Protein AF-A0A964V0J9-F1 (afdb_monomer)

Secondary structure (DSSP, 8-state):
--HHHHHHHHHH--HHHHHHHHHHHHHHHHHHHHHHHHH----HHHHHHHHHHIIIIIIIHHHHHHHHHHHHHHTT-HHHHHTSS--HHHHHHHHHHHHTHHHHHHHHHHHHHHHHH-TTS-HHHHHHHHHHHHHHHHHHHHHHHHHHHHHHT-TT---TTHHHHHHHHHHHHHHHHHHHS--TTPEEEETTEEEEHHHHHHHHHHHHHHHHHHHHHHHHHHHTT----SHHHHHHHHHHHHHHHHHH--S--HHHHHHHHHHHHHHHHHHHHHHHHHHH---TTHHHHHHHHHHTT-HHHHHHH--HHHHHHHHHHHHHHHHHHHTTT---TT-TTTTHHHHHHHHHHHHHHHHHHHHHHHHHS-HHHHHHHHHHHHHIIIIIHHHHHHHTT-HHHHHHHS--TTT-HHHHHHHHHHHHHHHHHHHHHHHHHHHS-------

Nearest PDB structures (foldseek):
  8tf5-assembly1_A  TM=2.621E-01  e=7.073E+00  Homo sapiens

Sequence (443 aa):
MNPEFQRQCWLELSVARVTLMGGSLAALFMLMAFIDAETGTGVALPAVAAATFVALSLAWGGQRAGDAMLVELRDRTWDTQRLSALGSWRMVWGKWLGATSLTWLSGGVCLAVFMLSAKQFEFSIRALLGIQAVTGAVFVQGLSLIGALASAGHPKRNKGPVGARLIAVIGGLVFAYFAFRLGDDELVRWYGRDYPALSFTTCLVVATTAWVVVGAYRMMCNELQVRAMPWLWLIFLLYVSAVITGFFSAGIGTLTNLRTTAVSGLLCTVLAAYLCAFTLFRDPLALRRLVRYGRDGEWRRFGEAVPLWLCSLALSVMWVAISMALSGGVIAPQKPVENLGFVGVPLLLFVIRDLLILLAASNFARPDRAEMTTALTLGLLYWLAPALFEMLGLETVSQLLRPAFWTDPVSASVLLLIQIALCTAWAYRLYRIRAAPRTAATA

Structure (mmCIF, N/CA/C/O backbone):
data_AF-A0A964V0J9-F1
#
_entry.id   AF-A0A964V0J9-F1
#
loop_
_atom_site.group_PDB
_atom_site.id
_atom_site.type_symbol
_atom_site.label_atom_id
_atom_site.label_alt_id
_atom_site.label_comp_id
_atom_site.label_asym_id
_atom_site.label_entity_id
_atom_site.label_seq_id
_atom_site.pdbx_PDB_ins_code
_atom_site.Cartn_x
_atom_site.Cartn_y
_atom_site.Cartn_z
_atom_site.occupancy
_atom_site.B_iso_or_equiv
_atom_site.auth_seq_id
_atom_site.auth_comp_id
_atom_site.auth_asym_id
_atom_site.auth_atom_id
_atom_site.pdbx_PDB_model_num
ATOM 1 N N . MET A 1 1 ? -4.966 29.638 7.095 1.00 70.75 1 MET A N 1
ATOM 2 C CA . MET A 1 1 ? -3.766 28.770 7.134 1.00 70.75 1 MET A CA 1
ATOM 3 C C . MET A 1 1 ? -4.101 27.510 7.929 1.00 70.75 1 MET A C 1
ATOM 5 O O . MET A 1 1 ? -4.947 27.603 8.809 1.00 70.75 1 MET A O 1
ATOM 9 N N . ASN A 1 2 ? -3.548 26.338 7.597 1.00 90.19 2 ASN A N 1
ATOM 10 C CA . ASN A 1 2 ? -3.839 25.101 8.337 1.00 90.19 2 ASN A CA 1
ATOM 11 C C . ASN A 1 2 ? -3.094 25.117 9.691 1.00 90.19 2 ASN A C 1
ATOM 13 O O . ASN A 1 2 ? -1.863 25.103 9.669 1.00 90.19 2 ASN A O 1
ATOM 17 N N . PRO A 1 3 ? -3.789 25.165 10.844 1.00 90.31 3 PRO A N 1
ATOM 18 C CA . PRO A 1 3 ? -3.135 25.335 12.144 1.00 90.31 3 PRO A CA 1
ATOM 19 C C . PRO A 1 3 ? -2.262 24.136 12.532 1.00 90.31 3 PRO A C 1
ATOM 21 O O . PRO A 1 3 ? -1.216 24.320 13.146 1.00 90.31 3 PRO A O 1
ATOM 24 N N . GLU A 1 4 ? -2.634 22.920 12.118 1.00 90.88 4 GLU A N 1
ATOM 25 C CA . GLU A 1 4 ? -1.836 21.721 12.405 1.00 90.88 4 GLU A CA 1
ATOM 26 C C . GLU A 1 4 ? -0.519 21.725 11.620 1.00 90.88 4 GLU A C 1
ATOM 28 O O . GLU A 1 4 ? 0.531 21.401 12.166 1.00 90.88 4 GLU A O 1
ATOM 33 N N . PHE A 1 5 ? -0.549 22.191 10.367 1.00 92.19 5 PHE A N 1
ATOM 34 C CA . PHE A 1 5 ? 0.668 22.385 9.577 1.00 92.19 5 PHE A CA 1
ATOM 35 C C . PHE A 1 5 ? 1.608 23.395 10.246 1.00 92.19 5 PHE A C 1
ATOM 37 O O . PHE A 1 5 ? 2.788 23.119 10.437 1.00 92.19 5 PHE A O 1
ATOM 44 N N . GLN A 1 6 ? 1.071 24.550 10.649 1.00 92.38 6 GLN A N 1
ATOM 45 C CA . GLN A 1 6 ? 1.846 25.614 11.286 1.00 92.38 6 GLN A CA 1
ATOM 46 C C . GLN A 1 6 ? 2.498 25.145 12.590 1.00 92.38 6 GLN A C 1
ATOM 48 O O . GLN A 1 6 ? 3.691 25.365 12.795 1.00 92.38 6 GLN A O 1
ATOM 53 N N . ARG A 1 7 ? 1.733 24.454 13.443 1.00 91.38 7 ARG A N 1
ATOM 54 C CA . ARG A 1 7 ? 2.234 23.864 14.688 1.00 91.38 7 ARG A CA 1
ATOM 55 C C . ARG A 1 7 ? 3.408 22.924 14.423 1.00 91.38 7 ARG A C 1
ATOM 57 O O . ARG A 1 7 ? 4.427 23.022 15.100 1.00 91.38 7 ARG A O 1
ATOM 64 N N . GLN A 1 8 ? 3.283 22.030 13.445 1.00 90.81 8 GLN A N 1
ATOM 65 C CA . GLN A 1 8 ? 4.343 21.069 13.149 1.00 90.81 8 GLN A CA 1
ATOM 66 C C . GLN A 1 8 ? 5.570 21.710 12.498 1.00 90.81 8 GLN A C 1
ATOM 68 O O . GLN A 1 8 ? 6.689 21.374 12.875 1.00 90.81 8 GLN A O 1
ATOM 73 N N . CYS A 1 9 ? 5.391 22.693 11.613 1.00 90.44 9 CYS A N 1
ATOM 74 C CA . CYS A 1 9 ? 6.510 23.467 11.082 1.00 90.44 9 CYS A CA 1
ATOM 75 C C . CYS A 1 9 ? 7.290 24.178 12.191 1.00 90.44 9 CYS A C 1
ATOM 77 O O . CYS A 1 9 ? 8.513 24.166 12.157 1.00 90.44 9 CYS A O 1
ATOM 79 N N . TRP A 1 10 ? 6.626 24.742 13.201 1.00 91.31 10 TRP A N 1
ATOM 80 C CA . TRP A 1 10 ? 7.330 25.350 14.335 1.00 91.31 10 TRP A CA 1
ATOM 81 C C . TRP A 1 10 ? 8.112 24.346 15.185 1.00 91.31 10 TRP A C 1
ATOM 83 O O . TRP A 1 10 ? 9.168 24.688 15.712 1.00 91.31 10 TRP A O 1
ATOM 93 N N . LEU A 1 11 ? 7.624 23.109 15.304 1.00 88.50 11 LEU A N 1
ATOM 94 C CA . LEU A 1 11 ? 8.317 22.050 16.041 1.00 88.50 11 LEU A CA 1
ATOM 95 C C . LEU A 1 11 ? 9.520 21.486 15.272 1.00 88.50 11 LEU A C 1
ATOM 97 O O . LEU A 1 11 ? 10.533 21.137 15.882 1.00 88.50 11 LEU A O 1
ATOM 101 N N . GLU A 1 12 ? 9.412 21.375 13.949 1.00 91.75 12 GLU A N 1
ATOM 102 C CA . GLU A 1 12 ? 10.444 20.755 13.114 1.00 91.75 12 GLU A CA 1
ATOM 103 C C . GLU A 1 12 ? 11.481 21.755 12.581 1.00 91.75 12 GLU A C 1
ATOM 105 O O . GLU A 1 12 ? 12.669 21.433 12.533 1.00 91.75 12 GLU A O 1
ATOM 110 N N . LEU A 1 13 ? 11.076 22.984 12.248 1.00 92.00 13 LEU A N 1
ATOM 111 C CA . LEU A 1 13 ? 11.926 24.025 11.654 1.00 92.00 13 LEU A CA 1
ATOM 112 C C . LEU A 1 13 ? 12.535 24.964 12.702 1.00 92.00 13 LEU A C 1
ATOM 114 O O . LEU A 1 13 ? 12.522 26.186 12.549 1.00 92.00 13 LEU A O 1
ATOM 118 N N . SER A 1 14 ? 13.084 24.410 13.783 1.00 93.69 14 SER A N 1
ATOM 119 C CA . SER A 1 14 ? 13.844 25.227 14.728 1.00 93.69 14 SER A CA 1
ATOM 120 C C . SER A 1 14 ? 15.162 25.691 14.101 1.00 93.69 14 SER A C 1
ATOM 122 O O . SER A 1 14 ? 15.796 24.950 13.345 1.00 93.69 14 SER A O 1
ATOM 124 N N . VAL A 1 15 ? 15.604 26.905 14.448 1.00 92.75 15 VAL A N 1
ATOM 125 C CA . VAL A 1 15 ? 16.843 27.497 13.909 1.00 92.75 15 VAL A CA 1
ATOM 126 C C . VAL A 1 15 ? 18.021 26.536 14.064 1.00 92.75 15 VAL A C 1
ATOM 128 O O . VAL A 1 15 ? 18.724 26.279 13.096 1.00 92.75 15 VAL A O 1
ATOM 131 N N . ALA A 1 16 ? 18.174 25.925 15.243 1.00 92.56 16 ALA A N 1
ATOM 132 C CA . ALA A 1 16 ? 19.237 24.961 15.514 1.00 92.56 16 ALA A CA 1
ATOM 133 C C . ALA A 1 16 ? 19.183 23.716 14.608 1.00 92.56 16 ALA A C 1
ATOM 135 O O . ALA A 1 16 ? 20.221 23.254 14.143 1.00 92.56 16 ALA A O 1
ATOM 136 N N . ARG A 1 17 ? 17.993 23.159 14.328 1.00 91.94 17 ARG A N 1
ATOM 137 C CA . ARG A 1 17 ? 17.864 21.989 13.437 1.00 91.94 17 ARG A CA 1
ATOM 138 C C . ARG A 1 17 ? 18.197 22.349 11.995 1.00 91.94 17 ARG A C 1
ATOM 140 O O . ARG A 1 17 ? 18.889 21.586 11.327 1.00 91.94 17 ARG A O 1
ATOM 147 N N . VAL A 1 18 ? 17.729 23.508 11.532 1.00 94.50 18 VAL A N 1
ATOM 148 C CA . VAL A 1 18 ? 17.979 23.985 10.168 1.00 94.50 18 VAL A CA 1
ATOM 149 C C . VAL A 1 18 ? 19.462 24.292 9.961 1.00 94.50 18 VAL A C 1
ATOM 151 O O . VAL A 1 18 ? 20.021 23.869 8.953 1.00 94.50 18 VAL A O 1
ATOM 154 N N . THR A 1 19 ? 20.125 24.960 10.910 1.00 94.88 19 THR A N 1
ATOM 155 C CA . THR A 1 19 ? 21.555 25.285 10.791 1.00 94.88 19 THR A CA 1
ATOM 156 C C . THR A 1 19 ? 22.438 24.046 10.865 1.00 94.88 19 THR A C 1
ATOM 158 O O . THR A 1 19 ? 23.336 23.906 10.039 1.00 94.88 19 THR A O 1
ATOM 161 N N . LEU A 1 20 ? 22.169 23.113 11.785 1.00 94.50 20 LEU A N 1
ATOM 162 C CA . LEU A 1 20 ? 22.921 21.856 11.878 1.00 94.50 20 LEU A CA 1
ATOM 163 C C . LEU A 1 20 ? 22.745 20.998 10.624 1.00 94.50 20 LEU A C 1
ATOM 165 O O . LEU A 1 20 ? 23.720 20.476 10.080 1.00 94.50 20 LEU A O 1
ATOM 169 N N . MET A 1 21 ? 21.512 20.864 10.134 1.00 94.50 21 MET A N 1
ATOM 170 C CA . MET A 1 21 ? 21.255 20.043 8.956 1.00 94.50 21 MET A CA 1
ATOM 171 C C . MET A 1 21 ? 21.792 20.694 7.676 1.00 94.50 21 MET A C 1
ATOM 173 O O . MET A 1 21 ? 22.444 20.037 6.874 1.00 94.50 21 MET A O 1
ATOM 177 N N . GLY A 1 22 ? 21.590 22.001 7.506 1.00 94.06 22 GLY A N 1
ATOM 178 C CA . GLY A 1 22 ? 22.153 22.746 6.381 1.00 94.06 22 GLY A CA 1
ATOM 179 C C . GLY A 1 22 ? 23.682 22.735 6.385 1.00 94.06 22 GLY A C 1
ATOM 180 O O . GLY A 1 22 ? 24.292 22.458 5.356 1.00 94.06 22 GLY A O 1
ATOM 181 N N . GLY A 1 23 ? 24.304 22.967 7.546 1.00 95.50 23 GLY A N 1
ATOM 182 C CA . GLY A 1 23 ? 25.759 22.960 7.704 1.00 95.50 23 GLY A CA 1
ATOM 183 C C . GLY A 1 23 ? 26.382 21.588 7.446 1.00 95.50 23 GLY A C 1
ATOM 184 O O . GLY A 1 23 ? 27.385 21.499 6.743 1.00 95.50 23 GLY A O 1
ATOM 185 N N . SER A 1 24 ? 25.766 20.511 7.945 1.00 96.06 24 SER A N 1
ATOM 186 C CA . SER A 1 24 ? 26.241 19.142 7.691 1.00 96.06 24 SER A CA 1
ATOM 187 C C . SER A 1 24 ? 26.104 18.732 6.222 1.00 96.06 24 SER A C 1
ATOM 189 O O . SER A 1 24 ? 27.046 18.167 5.670 1.00 96.06 24 SER A O 1
ATOM 191 N N . LEU A 1 25 ? 24.993 19.072 5.558 1.00 97.06 25 LEU A N 1
ATOM 192 C CA . LEU A 1 25 ? 24.828 18.839 4.119 1.00 97.06 25 LEU A CA 1
ATOM 193 C C . LEU A 1 25 ? 25.823 19.649 3.287 1.00 97.06 25 LEU A C 1
ATOM 195 O O . LEU A 1 25 ? 26.420 19.111 2.359 1.00 97.06 25 LEU A O 1
ATOM 199 N N . ALA A 1 26 ? 26.034 20.922 3.627 1.00 96.19 26 ALA A N 1
ATOM 200 C CA . ALA A 1 26 ? 27.013 21.761 2.946 1.00 96.19 26 ALA A CA 1
ATOM 201 C C . ALA A 1 26 ? 28.431 21.187 3.088 1.00 96.19 26 ALA A C 1
ATOM 203 O O . ALA A 1 26 ? 29.133 21.059 2.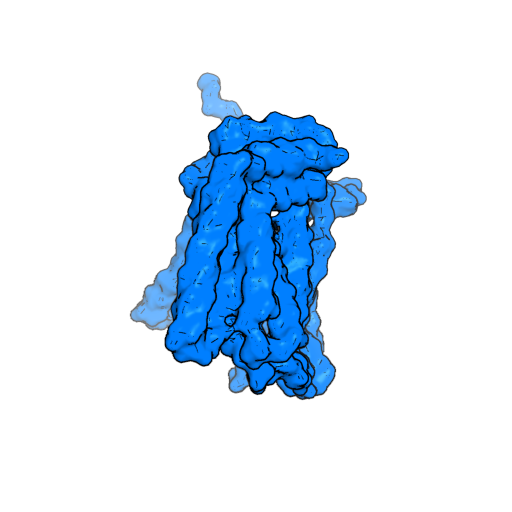089 1.00 96.19 26 ALA A O 1
ATOM 204 N N . ALA A 1 27 ? 28.832 20.783 4.298 1.00 96.50 27 ALA A N 1
ATOM 205 C CA . ALA A 1 27 ? 30.126 20.148 4.540 1.00 96.50 27 ALA A CA 1
ATOM 206 C C . ALA A 1 27 ? 30.284 18.839 3.749 1.00 96.50 27 ALA A C 1
ATOM 208 O O . ALA A 1 27 ? 31.307 18.641 3.095 1.00 96.50 27 ALA A O 1
ATOM 209 N N . LEU A 1 28 ? 29.256 17.982 3.752 1.00 96.69 28 LEU A N 1
ATOM 210 C CA . LEU A 1 28 ? 29.247 16.728 2.998 1.00 96.69 28 LEU A CA 1
ATOM 211 C C . LEU A 1 28 ? 29.410 16.975 1.493 1.00 96.69 28 LEU A C 1
ATOM 213 O O . LEU A 1 28 ? 30.262 16.361 0.858 1.00 96.69 28 LEU A O 1
ATOM 217 N N . PHE A 1 29 ? 28.624 17.883 0.911 1.00 96.75 29 PHE A N 1
ATOM 218 C CA . PHE A 1 29 ? 28.682 18.146 -0.527 1.00 96.75 29 PHE A CA 1
ATOM 219 C C . PHE A 1 29 ? 29.953 18.878 -0.951 1.00 96.75 29 PHE A C 1
ATOM 221 O O . PHE A 1 29 ? 30.468 18.579 -2.024 1.00 96.75 29 PHE A O 1
ATOM 228 N N . MET A 1 30 ? 30.502 19.769 -0.120 1.00 95.44 30 MET A N 1
ATOM 229 C CA . MET A 1 30 ? 31.811 20.377 -0.382 1.00 95.44 30 MET A CA 1
ATOM 230 C C . MET A 1 30 ? 32.928 19.328 -0.385 1.00 95.44 30 MET A C 1
ATOM 232 O O . MET A 1 30 ? 33.757 19.335 -1.291 1.00 95.44 30 MET A O 1
ATOM 236 N N . LEU A 1 31 ? 32.918 18.393 0.571 1.00 95.00 31 LEU A N 1
ATOM 237 C CA . LEU A 1 31 ? 33.881 17.292 0.612 1.00 95.00 31 LEU A CA 1
ATOM 238 C C . LEU A 1 31 ? 33.777 16.409 -0.639 1.00 95.00 31 LEU A C 1
ATOM 240 O O . LEU A 1 31 ? 34.785 16.130 -1.280 1.00 95.00 31 LEU A O 1
ATOM 244 N N . MET A 1 32 ? 32.563 16.001 -1.022 1.00 94.75 32 MET A N 1
ATOM 245 C CA . MET A 1 32 ? 32.373 15.166 -2.214 1.00 94.75 32 MET A CA 1
ATOM 246 C C . MET A 1 32 ? 32.720 15.909 -3.509 1.00 94.75 32 MET A C 1
ATOM 248 O O . MET A 1 32 ? 33.267 15.299 -4.421 1.00 94.75 32 MET A O 1
ATOM 252 N N . ALA A 1 33 ? 32.455 17.217 -3.589 1.00 93.44 33 ALA A N 1
ATOM 253 C CA . ALA A 1 33 ? 32.862 18.039 -4.727 1.00 93.44 33 ALA A CA 1
ATOM 254 C C . ALA A 1 33 ? 34.392 18.135 -4.851 1.00 93.44 33 ALA A C 1
ATOM 256 O O . ALA A 1 33 ? 34.916 18.103 -5.961 1.00 93.44 33 ALA A O 1
ATOM 257 N N . PHE A 1 34 ? 35.105 18.216 -3.723 1.00 93.94 34 PHE A N 1
ATOM 258 C CA . PHE A 1 34 ? 36.567 18.190 -3.697 1.00 93.94 34 PHE A CA 1
ATOM 259 C C . PHE A 1 34 ? 37.115 16.837 -4.179 1.00 93.94 34 PHE A C 1
ATOM 261 O O . PHE A 1 34 ? 37.984 16.801 -5.046 1.00 93.94 34 PHE A O 1
ATOM 268 N N . ILE A 1 35 ? 36.541 15.725 -3.706 1.00 91.00 35 ILE A N 1
ATOM 269 C CA . ILE A 1 35 ? 36.915 14.367 -4.145 1.00 91.00 35 ILE A CA 1
ATOM 270 C C . ILE A 1 35 ? 36.652 14.169 -5.647 1.00 91.00 35 ILE A C 1
ATOM 272 O O . ILE A 1 35 ? 37.475 13.582 -6.352 1.00 91.00 35 ILE A O 1
ATOM 276 N N . ASP A 1 36 ? 35.524 14.656 -6.166 1.00 90.25 36 ASP A N 1
ATOM 277 C CA . ASP A 1 36 ? 35.231 14.584 -7.603 1.00 90.25 36 ASP A CA 1
ATOM 278 C C . ASP A 1 36 ? 36.221 15.417 -8.430 1.00 90.25 36 ASP A C 1
ATOM 280 O O . ASP A 1 36 ? 36.601 14.992 -9.521 1.00 90.25 36 ASP A O 1
ATOM 284 N N . ALA A 1 37 ? 36.669 16.568 -7.915 1.00 89.62 37 ALA A N 1
ATOM 285 C CA . ALA A 1 37 ? 37.677 17.394 -8.576 1.00 89.62 37 ALA A CA 1
ATOM 286 C C . ALA A 1 37 ? 39.054 16.709 -8.627 1.00 89.62 37 ALA A C 1
ATOM 288 O O . ALA A 1 37 ? 39.741 16.821 -9.639 1.00 89.62 37 ALA A O 1
ATOM 289 N N . GLU A 1 38 ? 39.441 15.974 -7.579 1.00 89.56 38 GLU A N 1
ATOM 290 C CA . GLU A 1 38 ? 40.703 15.219 -7.551 1.00 89.56 38 GLU A CA 1
ATOM 291 C C . GLU A 1 38 ? 40.657 13.939 -8.398 1.00 89.56 38 GLU A C 1
ATOM 293 O O . GLU A 1 38 ? 41.614 13.623 -9.101 1.00 89.56 38 GLU A O 1
ATOM 298 N N . THR A 1 39 ? 39.551 13.190 -8.346 1.00 87.19 39 THR A N 1
ATOM 299 C CA . THR A 1 39 ? 39.414 11.915 -9.075 1.00 87.19 39 THR A CA 1
ATOM 300 C C . THR A 1 39 ? 39.034 12.097 -10.544 1.00 87.19 39 THR A C 1
ATOM 302 O O . THR A 1 39 ? 39.238 11.185 -11.344 1.00 87.19 39 THR A O 1
ATOM 305 N N . GLY A 1 40 ? 38.442 13.240 -10.907 1.00 81.94 40 GLY A N 1
ATOM 306 C CA . GLY A 1 40 ? 37.977 13.543 -12.262 1.00 81.94 40 GLY A CA 1
ATOM 307 C C . GLY A 1 40 ? 36.784 12.701 -12.734 1.00 81.94 40 GLY A C 1
ATOM 308 O O . GLY A 1 40 ? 36.436 12.754 -13.910 1.00 81.94 40 GLY A O 1
ATOM 309 N N . THR A 1 41 ? 36.157 11.913 -11.851 1.00 80.69 41 THR A N 1
ATOM 310 C CA . THR A 1 41 ? 35.077 10.986 -12.235 1.00 80.69 41 THR A CA 1
ATOM 311 C C . THR A 1 41 ? 33.731 11.686 -12.417 1.00 80.69 41 THR A C 1
ATOM 313 O O . THR A 1 41 ? 32.963 11.307 -13.297 1.00 80.69 41 THR A O 1
ATOM 316 N N . GLY A 1 42 ? 33.427 12.702 -11.599 1.00 83.44 42 GLY A N 1
ATOM 317 C CA . GLY A 1 42 ? 32.149 13.427 -11.632 1.00 83.44 42 GLY A CA 1
ATOM 318 C C . GLY A 1 42 ? 30.928 12.580 -11.242 1.00 83.44 42 GLY A C 1
ATOM 319 O O . GLY A 1 42 ? 29.794 12.965 -11.531 1.00 83.44 42 GLY A O 1
ATOM 320 N N . VAL A 1 43 ? 31.139 11.416 -10.617 1.00 85.69 43 VAL A N 1
ATOM 321 C CA . VAL A 1 43 ? 30.071 10.471 -10.246 1.00 85.69 43 VAL A CA 1
ATOM 322 C C . VAL A 1 43 ? 29.788 10.497 -8.743 1.00 85.69 43 VAL A C 1
ATOM 324 O O . VAL A 1 43 ? 28.659 10.214 -8.331 1.00 85.69 43 VAL A O 1
ATOM 327 N N . ALA A 1 44 ? 30.765 10.847 -7.902 1.00 88.44 44 ALA A N 1
ATOM 328 C CA . ALA A 1 44 ? 30.639 10.666 -6.461 1.00 88.44 44 ALA A CA 1
ATOM 329 C C . ALA A 1 44 ? 29.649 11.662 -5.836 1.00 88.44 44 ALA A C 1
ATOM 331 O O . ALA A 1 44 ? 28.789 11.261 -5.047 1.00 88.44 44 ALA A O 1
ATOM 332 N N . LEU A 1 45 ? 29.705 12.941 -6.219 1.00 93.31 45 LEU A N 1
ATOM 333 C CA . LEU A 1 45 ? 28.790 13.977 -5.742 1.00 93.31 45 LEU A CA 1
ATOM 334 C C . LEU A 1 45 ? 27.319 13.688 -6.090 1.00 93.31 45 LEU A C 1
ATOM 336 O O . LEU A 1 45 ? 26.499 13.707 -5.167 1.00 93.31 45 LEU A O 1
ATOM 340 N N . PRO A 1 46 ? 26.928 13.406 -7.354 1.00 90.88 46 PRO A N 1
ATOM 341 C CA . PRO A 1 46 ? 25.536 13.081 -7.665 1.00 90.88 46 PRO A CA 1
ATOM 342 C C . PRO A 1 46 ? 25.068 11.787 -6.989 1.00 90.88 46 PRO A C 1
ATOM 344 O O . PRO A 1 46 ? 23.935 11.736 -6.508 1.00 90.88 46 PRO A O 1
ATOM 347 N N . ALA A 1 47 ? 25.926 10.767 -6.873 1.00 87.81 47 ALA A N 1
ATOM 348 C CA . ALA A 1 47 ? 25.580 9.526 -6.180 1.00 87.81 47 ALA A CA 1
ATOM 349 C C . ALA A 1 47 ? 25.314 9.755 -4.682 1.00 87.81 47 ALA A C 1
ATOM 351 O O . ALA A 1 47 ? 24.288 9.311 -4.162 1.00 87.81 47 ALA A O 1
ATOM 352 N N . VAL A 1 48 ? 26.186 10.499 -3.990 1.00 92.38 48 VAL A N 1
ATOM 353 C CA . VAL A 1 48 ? 25.992 10.834 -2.571 1.00 92.38 48 VAL A CA 1
ATOM 354 C C . VAL A 1 48 ? 24.794 11.756 -2.374 1.00 92.38 48 VAL A C 1
ATOM 356 O O . VAL A 1 48 ? 24.042 11.565 -1.419 1.00 92.38 48 VAL A O 1
ATOM 359 N N . ALA A 1 49 ? 24.549 12.708 -3.274 1.00 93.88 49 ALA A N 1
ATOM 360 C CA . ALA A 1 49 ? 23.354 13.546 -3.228 1.00 93.88 49 ALA A CA 1
ATOM 361 C C . ALA A 1 49 ? 22.064 12.715 -3.343 1.00 93.88 49 ALA A C 1
ATOM 363 O O . ALA A 1 49 ? 21.158 12.871 -2.522 1.00 93.88 49 ALA A O 1
ATOM 364 N N . ALA A 1 50 ? 22.002 11.771 -4.287 1.00 89.88 50 ALA A N 1
ATOM 365 C CA . ALA A 1 50 ? 20.868 10.861 -4.437 1.00 89.88 50 ALA A CA 1
ATOM 366 C C . ALA A 1 50 ? 20.702 9.924 -3.224 1.00 89.88 50 ALA A C 1
ATOM 368 O O . ALA A 1 50 ? 19.599 9.780 -2.694 1.00 89.88 50 ALA A O 1
ATOM 369 N N . ALA A 1 51 ? 21.789 9.327 -2.728 1.00 88.62 51 ALA A N 1
ATOM 370 C CA . ALA A 1 51 ? 21.752 8.449 -1.556 1.00 88.62 51 ALA A CA 1
ATOM 371 C C . ALA A 1 51 ? 21.300 9.198 -0.290 1.00 88.62 51 ALA A C 1
ATOM 373 O O . ALA A 1 51 ? 20.467 8.704 0.473 1.00 88.62 51 ALA A O 1
ATOM 374 N N . THR A 1 52 ? 21.793 10.424 -0.098 1.00 92.25 52 THR A N 1
ATOM 375 C CA . THR A 1 52 ? 21.408 11.286 1.027 1.00 92.25 52 THR A CA 1
ATOM 376 C C . THR A 1 52 ? 19.948 11.718 0.908 1.00 92.25 52 THR A C 1
ATOM 378 O O . THR A 1 52 ? 19.222 11.693 1.902 1.00 92.25 52 THR A O 1
ATOM 381 N N . PHE A 1 53 ? 19.465 12.015 -0.306 1.00 92.12 53 PHE A N 1
ATOM 382 C CA . PHE A 1 53 ? 18.041 12.251 -0.547 1.00 92.12 53 PHE A CA 1
ATOM 383 C C . PHE A 1 53 ? 17.189 11.052 -0.113 1.00 92.12 53 PHE A C 1
ATOM 385 O O . PHE A 1 53 ? 16.187 11.238 0.578 1.00 92.12 53 PHE A O 1
ATOM 392 N N . VAL A 1 54 ? 17.578 9.829 -0.487 1.00 86.62 54 VAL A N 1
ATOM 393 C CA . VAL A 1 54 ? 16.854 8.607 -0.107 1.00 86.62 54 VAL A CA 1
ATOM 394 C C . VAL A 1 54 ? 16.853 8.420 1.411 1.00 86.62 54 VAL A C 1
ATOM 396 O O . VAL A 1 54 ? 15.795 8.208 2.007 1.00 86.62 54 VAL A O 1
ATOM 399 N N . ALA A 1 55 ? 18.005 8.562 2.064 1.00 87.94 55 ALA A N 1
ATOM 400 C CA . ALA A 1 55 ? 18.104 8.427 3.514 1.00 87.94 55 ALA A CA 1
ATOM 401 C C . ALA A 1 55 ? 17.218 9.446 4.258 1.00 87.94 55 ALA A C 1
ATOM 403 O O . ALA A 1 55 ? 16.484 9.084 5.181 1.00 87.94 55 ALA A O 1
ATOM 404 N N . LEU A 1 56 ? 17.238 10.714 3.840 1.00 92.25 56 LEU A N 1
ATOM 405 C CA . LEU A 1 56 ? 16.511 11.782 4.525 1.00 92.25 56 LEU A CA 1
ATOM 406 C C . LEU A 1 56 ? 15.021 11.812 4.166 1.00 92.25 56 LEU A C 1
ATOM 408 O O . LEU A 1 56 ? 14.175 11.873 5.056 1.00 92.25 56 LEU A O 1
ATOM 412 N N . SER A 1 57 ? 14.670 11.748 2.884 1.00 91.25 57 SER A N 1
ATOM 413 C CA . SER A 1 57 ? 13.287 11.952 2.434 1.00 91.25 57 SER A CA 1
ATOM 414 C C . SER A 1 57 ? 12.450 10.676 2.508 1.00 91.25 57 SER A C 1
ATOM 416 O O . SER A 1 57 ? 11.276 10.746 2.877 1.00 91.25 57 SER A O 1
ATOM 418 N N . LEU A 1 58 ? 13.028 9.509 2.191 1.00 86.62 58 LEU A N 1
ATOM 419 C CA . LEU A 1 58 ? 12.298 8.237 2.232 1.00 86.62 58 LEU A CA 1
ATOM 420 C C . LEU A 1 58 ? 12.362 7.628 3.629 1.00 86.62 58 LEU A C 1
ATOM 422 O O . LEU A 1 58 ? 11.321 7.440 4.256 1.00 86.62 58 LEU A O 1
ATOM 426 N N . ALA A 1 59 ? 13.563 7.327 4.131 1.00 84.19 59 ALA A N 1
ATOM 427 C CA . ALA A 1 59 ? 13.692 6.605 5.395 1.00 84.19 59 ALA A CA 1
ATOM 428 C C . ALA A 1 59 ? 13.324 7.493 6.591 1.00 84.19 59 ALA A C 1
ATOM 430 O O . ALA A 1 59 ? 12.413 7.157 7.353 1.00 84.19 59 ALA A O 1
ATOM 431 N N . TRP A 1 60 ? 13.978 8.647 6.741 1.00 89.94 60 TRP A N 1
ATOM 432 C CA . TRP A 1 60 ? 13.696 9.534 7.869 1.00 89.94 60 TRP A CA 1
ATOM 433 C C . TRP A 1 60 ? 12.349 10.252 7.729 1.00 89.94 60 TRP A C 1
ATOM 435 O O . TRP A 1 60 ? 11.569 10.276 8.682 1.00 89.94 60 TRP A O 1
ATOM 445 N N . GLY A 1 61 ? 12.012 10.745 6.534 1.00 91.19 61 GLY A N 1
ATOM 446 C CA . GLY A 1 61 ? 10.694 11.318 6.247 1.00 91.19 61 GLY A CA 1
ATOM 447 C C . GLY A 1 61 ? 9.563 10.317 6.484 1.00 91.19 61 GLY A C 1
ATOM 448 O O . GLY A 1 61 ? 8.556 10.657 7.106 1.00 91.19 61 GLY A O 1
ATOM 449 N N . GLY A 1 62 ? 9.739 9.057 6.070 1.00 88.94 62 GLY A N 1
ATOM 450 C CA . GLY A 1 62 ? 8.794 7.977 6.346 1.00 88.94 62 GLY A CA 1
ATOM 451 C C . GLY A 1 62 ? 8.564 7.770 7.841 1.00 88.94 62 GLY A C 1
ATOM 452 O O . GLY A 1 62 ? 7.418 7.706 8.287 1.00 88.94 62 GLY A O 1
ATOM 453 N N . GLN A 1 63 ? 9.631 7.736 8.641 1.00 87.19 63 GLN A N 1
ATOM 454 C CA . GLN A 1 63 ? 9.514 7.652 10.101 1.00 87.19 63 GLN A CA 1
ATOM 455 C C . GLN A 1 63 ? 8.744 8.846 10.680 1.00 87.19 63 GLN A C 1
ATOM 457 O O . GLN A 1 63 ? 7.797 8.645 11.436 1.00 87.19 63 GLN A O 1
ATOM 462 N N . ARG A 1 64 ? 9.083 10.075 10.267 1.00 91.12 64 ARG A N 1
ATOM 463 C CA . ARG A 1 64 ? 8.427 11.305 10.742 1.00 91.12 64 ARG A CA 1
ATOM 464 C C . ARG A 1 64 ? 6.936 11.337 10.427 1.00 91.12 64 ARG A C 1
ATOM 466 O O . ARG A 1 64 ? 6.142 11.674 11.301 1.00 91.12 64 ARG A O 1
ATOM 473 N N . ALA A 1 65 ? 6.551 10.935 9.216 1.00 91.56 65 ALA A N 1
ATOM 474 C CA . ALA A 1 65 ? 5.149 10.873 8.809 1.00 91.56 65 ALA A CA 1
ATOM 475 C C . ALA A 1 65 ? 4.326 9.902 9.678 1.00 91.56 65 ALA A C 1
ATOM 477 O O . ALA A 1 65 ? 3.187 10.206 10.029 1.00 91.56 65 ALA A O 1
ATOM 478 N N . GLY A 1 66 ? 4.900 8.756 10.060 1.00 87.81 66 GLY A N 1
ATOM 479 C CA . GLY A 1 66 ? 4.249 7.803 10.964 1.00 87.81 66 GLY A CA 1
ATOM 480 C C . GLY A 1 66 ? 4.210 8.293 12.416 1.00 87.81 66 GLY A C 1
ATOM 481 O O . GLY A 1 66 ? 3.163 8.250 13.068 1.00 87.81 66 GLY A O 1
ATOM 482 N N . ASP A 1 67 ? 5.333 8.808 12.921 1.00 87.38 67 ASP A N 1
ATOM 483 C CA . ASP A 1 67 ? 5.473 9.257 14.311 1.00 87.38 67 ASP A CA 1
ATOM 484 C C . ASP A 1 67 ? 4.571 10.453 14.645 1.00 87.38 67 ASP A C 1
ATOM 486 O O . ASP A 1 67 ? 4.084 10.548 15.773 1.00 87.38 67 ASP A O 1
ATOM 490 N N . ALA A 1 68 ? 4.254 11.300 13.658 1.00 89.00 68 ALA A N 1
ATOM 491 C CA . ALA A 1 68 ? 3.307 12.412 13.792 1.00 89.00 68 ALA A CA 1
ATOM 492 C C . ALA A 1 68 ? 1.928 11.990 14.326 1.00 89.00 68 ALA A C 1
ATOM 494 O O . ALA A 1 68 ? 1.211 12.796 14.919 1.00 89.00 68 ALA A O 1
ATOM 495 N N . MET A 1 69 ? 1.555 10.729 14.102 1.00 86.69 69 MET A N 1
ATOM 496 C CA . MET A 1 69 ? 0.327 10.129 14.609 1.00 86.69 69 MET A CA 1
ATOM 497 C C . MET A 1 69 ? 0.587 9.263 15.849 1.00 86.69 69 MET A C 1
ATOM 499 O O . MET A 1 69 ? -0.145 9.333 16.835 1.00 86.69 69 MET A O 1
ATOM 503 N N . LEU A 1 70 ? 1.648 8.450 15.828 1.00 84.62 70 LEU A N 1
ATOM 504 C CA . LEU A 1 70 ? 1.945 7.506 16.911 1.00 84.62 70 LEU A CA 1
ATOM 505 C C . LEU A 1 70 ? 2.269 8.186 18.242 1.00 84.62 70 LEU A C 1
ATOM 507 O O . LEU A 1 70 ? 1.877 7.674 19.291 1.00 84.62 70 LEU A O 1
ATOM 511 N N . VAL A 1 71 ? 2.967 9.325 18.215 1.00 84.94 71 VAL A N 1
ATOM 512 C CA . VAL A 1 71 ? 3.291 10.088 19.428 1.00 84.94 71 VAL A CA 1
ATOM 513 C C . VAL A 1 71 ? 2.012 10.573 20.102 1.00 84.94 71 VAL A C 1
ATOM 515 O O . VAL A 1 71 ? 1.835 10.377 21.298 1.00 84.94 71 VAL A O 1
ATOM 518 N N . GLU A 1 72 ? 1.064 11.106 19.339 1.00 86.88 72 GLU A N 1
ATOM 519 C CA . GLU A 1 72 ? -0.184 11.630 19.899 1.00 86.88 72 GLU A CA 1
ATOM 520 C C . GLU A 1 72 ? -1.119 10.536 20.417 1.00 86.88 72 GLU A C 1
ATOM 522 O O . GLU A 1 72 ? -1.825 10.734 21.409 1.00 86.88 72 GLU A O 1
ATOM 527 N N . LEU A 1 73 ? -1.097 9.363 19.780 1.00 83.19 73 LEU A N 1
ATOM 528 C CA . LEU A 1 73 ? -1.793 8.175 20.270 1.00 83.19 73 LEU A CA 1
ATOM 529 C C . LEU A 1 73 ? -1.200 7.682 21.589 1.00 83.19 73 LEU A C 1
ATOM 531 O O . LEU A 1 73 ? -1.942 7.395 22.529 1.00 83.19 73 LEU A O 1
ATOM 535 N N . ARG A 1 74 ? 0.133 7.601 21.671 1.00 82.44 74 ARG A N 1
ATOM 536 C CA . ARG A 1 74 ? 0.844 7.200 22.891 1.00 82.44 74 ARG A CA 1
ATOM 537 C C . ARG A 1 74 ? 0.573 8.177 24.030 1.00 82.44 74 ARG A C 1
ATOM 539 O O . ARG A 1 74 ? 0.312 7.747 25.151 1.00 82.44 74 ARG A O 1
ATOM 546 N N . ASP A 1 75 ? 0.581 9.466 23.719 1.00 85.94 75 ASP A N 1
ATOM 547 C CA . ASP A 1 75 ? 0.432 10.542 24.693 1.00 85.94 75 ASP A CA 1
ATOM 548 C C . ASP A 1 75 ? -1.054 10.855 24.986 1.00 85.94 75 ASP A C 1
ATOM 550 O O . ASP A 1 75 ? -1.358 11.771 25.746 1.00 85.94 75 ASP A O 1
ATOM 554 N N . ARG A 1 76 ? -1.997 10.084 24.412 1.00 84.12 76 ARG A N 1
ATOM 555 C CA . ARG A 1 76 ? -3.462 10.215 24.577 1.00 84.12 76 ARG A CA 1
ATOM 556 C C . ARG A 1 76 ? -4.022 11.599 24.230 1.00 84.12 76 ARG A C 1
ATOM 558 O O . ARG A 1 76 ? -5.086 11.983 24.705 1.00 84.12 76 ARG A O 1
ATOM 565 N N . THR A 1 77 ? -3.330 12.344 23.375 1.00 87.19 77 THR A N 1
ATOM 566 C CA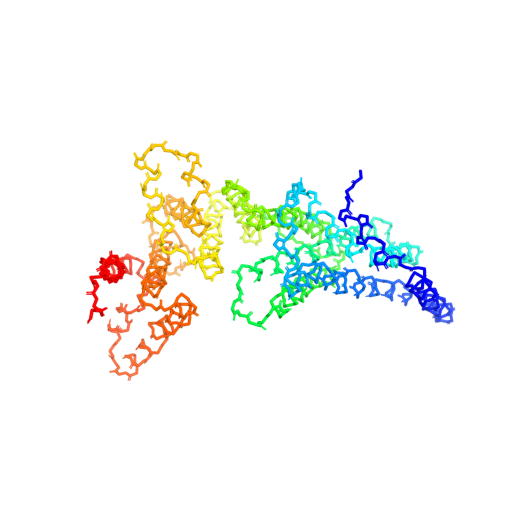 . THR A 1 77 ? -3.770 13.669 22.908 1.00 87.19 77 THR A CA 1
ATOM 567 C C . THR A 1 77 ? -4.611 13.589 21.636 1.00 87.19 77 THR A C 1
ATOM 569 O O . THR A 1 77 ? -5.294 14.551 21.282 1.00 87.19 77 THR A O 1
ATOM 572 N N . TRP A 1 78 ? -4.615 12.424 20.979 1.00 85.75 78 TRP A N 1
ATOM 573 C CA . TRP A 1 78 ? -5.385 12.174 19.763 1.00 85.75 78 TRP A CA 1
ATOM 574 C C . TRP A 1 78 ? -6.893 12.385 19.945 1.00 85.75 78 TRP A C 1
ATOM 576 O O . TRP A 1 78 ? -7.526 13.016 19.102 1.00 85.75 78 TRP A O 1
ATOM 586 N N . ASP A 1 79 ? -7.475 11.934 21.060 1.00 84.56 79 ASP A N 1
ATOM 587 C CA . ASP A 1 79 ? -8.919 12.070 21.295 1.00 84.56 79 ASP A CA 1
ATOM 588 C C . ASP A 1 79 ? -9.354 13.539 21.387 1.00 84.56 79 ASP A C 1
ATOM 590 O O . ASP A 1 79 ? -10.386 13.913 20.832 1.00 84.56 79 ASP A O 1
ATOM 594 N N . THR A 1 80 ? -8.524 14.402 21.977 1.00 85.50 80 THR A N 1
ATOM 595 C CA . THR A 1 80 ? -8.758 15.853 21.992 1.00 85.50 80 THR A CA 1
ATOM 596 C C . THR A 1 80 ? -8.676 16.449 20.586 1.00 85.50 80 THR A C 1
ATOM 598 O O . THR A 1 80 ? -9.465 17.324 20.236 1.00 85.50 80 THR A O 1
ATOM 601 N N . GLN A 1 81 ? -7.759 15.968 19.742 1.00 83.62 81 GLN A N 1
ATOM 602 C CA . GLN A 1 81 ? -7.653 16.446 18.360 1.00 83.62 81 GLN A CA 1
ATOM 603 C C . GLN A 1 81 ? -8.804 15.995 17.470 1.00 83.62 81 GLN A C 1
ATOM 605 O O . GLN A 1 81 ? -9.212 16.753 16.589 1.00 83.62 81 GLN A O 1
ATOM 610 N N . ARG A 1 82 ? -9.364 14.806 17.705 1.00 83.12 82 ARG A N 1
ATOM 611 C CA . ARG A 1 82 ? -10.560 14.335 16.992 1.00 83.12 82 ARG A CA 1
ATOM 612 C C . ARG A 1 82 ? -11.767 15.251 17.207 1.00 83.12 82 ARG A C 1
ATOM 614 O O . ARG A 1 82 ? -12.627 15.325 16.339 1.00 83.12 82 ARG A O 1
ATOM 621 N N . LEU A 1 83 ? -11.817 15.952 18.342 1.00 84.75 83 LEU A N 1
ATOM 622 C CA . LEU A 1 83 ? -12.856 16.938 18.654 1.00 84.75 83 LEU A CA 1
ATOM 623 C C . LEU A 1 83 ? -12.596 18.313 18.018 1.00 84.75 83 LEU A C 1
ATOM 625 O O . LEU A 1 83 ? -13.456 19.190 18.082 1.00 84.75 83 LEU A O 1
ATOM 629 N N . SER A 1 84 ? -11.426 18.527 17.408 1.00 83.88 84 SER A N 1
ATOM 630 C CA . SER A 1 84 ? -11.135 19.776 16.705 1.00 83.88 84 SER A CA 1
ATOM 631 C C . SER A 1 84 ? -11.994 19.918 15.444 1.00 83.88 84 SER A C 1
ATOM 633 O O . SER A 1 84 ? -12.343 18.941 14.787 1.00 83.88 84 SER A O 1
ATOM 635 N N . ALA A 1 85 ? -12.292 21.157 15.045 1.00 85.00 85 ALA A N 1
ATOM 636 C CA . ALA A 1 85 ? -13.086 21.453 13.846 1.00 85.00 85 ALA A CA 1
ATOM 637 C C . ALA A 1 85 ? -12.348 21.176 12.510 1.00 85.00 85 ALA A C 1
ATOM 639 O O . ALA A 1 85 ? -12.785 21.620 11.444 1.00 85.00 85 ALA A O 1
ATOM 640 N N . LEU A 1 86 ? -11.196 2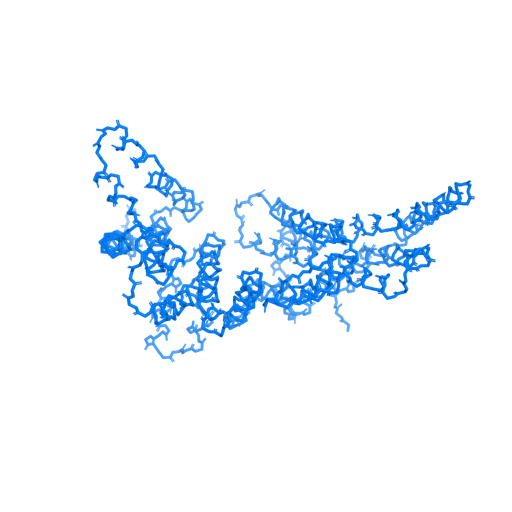0.496 12.536 1.00 88.88 86 LEU A N 1
ATOM 641 C CA . LEU A 1 86 ? -10.404 20.215 11.342 1.00 88.88 86 LEU A CA 1
ATOM 642 C C . LEU A 1 86 ? -10.979 19.022 10.573 1.00 88.88 86 LEU A C 1
ATOM 644 O O . LEU A 1 86 ? -11.056 17.906 11.073 1.00 88.88 86 LEU A O 1
ATOM 648 N N . GLY A 1 87 ? -11.320 19.243 9.303 1.00 89.44 87 GLY A N 1
ATOM 649 C CA . GLY A 1 87 ? -11.709 18.154 8.405 1.00 89.44 87 GLY A CA 1
ATOM 650 C C . GLY A 1 87 ? -10.542 17.213 8.072 1.00 89.44 87 GLY A C 1
ATOM 651 O O . GLY A 1 87 ? -9.381 17.634 8.034 1.00 89.44 87 GLY A O 1
ATOM 652 N N . SER A 1 88 ? -10.858 15.959 7.728 1.00 91.38 88 SER A N 1
ATOM 653 C CA . SER A 1 88 ? -9.880 14.882 7.481 1.00 91.38 88 SER A CA 1
ATOM 654 C C . SER A 1 88 ? -8.790 15.257 6.473 1.00 91.38 88 SER A C 1
ATOM 656 O O . SER A 1 88 ? -7.621 14.963 6.693 1.00 91.38 88 SER A O 1
ATOM 658 N N . TRP A 1 89 ? -9.141 15.963 5.391 1.00 93.31 89 TRP A N 1
ATOM 659 C CA . TRP A 1 89 ? -8.172 16.393 4.375 1.00 93.31 89 TRP A CA 1
ATOM 660 C C . TRP A 1 89 ? -7.141 17.380 4.930 1.00 93.31 89 TRP A C 1
ATOM 662 O O . TRP A 1 89 ? -5.941 17.220 4.719 1.00 93.31 89 TRP A O 1
ATOM 672 N N . ARG A 1 90 ? -7.596 18.382 5.695 1.00 93.12 90 ARG A N 1
ATOM 673 C CA . ARG A 1 90 ? -6.698 19.357 6.330 1.00 93.12 90 ARG A CA 1
ATOM 674 C C . ARG A 1 90 ? -5.814 18.673 7.368 1.00 93.12 90 ARG A C 1
ATOM 676 O O . ARG A 1 90 ? -4.634 18.993 7.456 1.00 93.12 90 ARG A O 1
ATOM 683 N N . MET A 1 91 ? -6.351 17.710 8.109 1.00 92.50 91 MET A N 1
ATOM 684 C CA . MET A 1 91 ? -5.583 16.976 9.110 1.00 92.50 91 MET A CA 1
ATOM 685 C C . MET A 1 91 ? -4.471 16.121 8.485 1.00 92.50 91 MET A C 1
ATOM 687 O O . MET A 1 91 ? -3.339 16.170 8.957 1.00 92.50 91 MET A O 1
ATOM 691 N N . VAL A 1 92 ? -4.757 15.416 7.382 1.00 93.06 92 VAL A N 1
ATOM 692 C CA . VAL A 1 92 ? -3.759 14.617 6.642 1.00 93.06 92 VAL A CA 1
ATOM 693 C C . VAL A 1 92 ? -2.604 15.486 6.175 1.00 93.06 92 VAL A C 1
ATOM 695 O O . VAL A 1 92 ? -1.463 15.212 6.526 1.00 93.06 92 VAL A O 1
ATOM 698 N N . TRP A 1 93 ? -2.887 16.559 5.432 1.00 93.38 93 TRP A N 1
ATOM 699 C CA . TRP A 1 93 ? -1.829 17.430 4.916 1.00 93.38 93 TRP A CA 1
ATOM 700 C C . TRP A 1 93 ? -1.092 18.175 6.025 1.00 93.38 93 TRP A C 1
ATOM 702 O O . TRP A 1 93 ? 0.116 18.365 5.926 1.00 93.38 93 TRP A O 1
ATOM 712 N N . GLY A 1 94 ? -1.802 18.561 7.089 1.00 91.62 94 GLY A N 1
ATOM 713 C CA . GLY A 1 94 ? -1.208 19.221 8.247 1.00 91.62 94 GLY A CA 1
ATOM 714 C C . GLY A 1 94 ? -0.168 18.348 8.934 1.00 91.62 94 GLY A C 1
ATOM 715 O O . GLY A 1 94 ? 0.956 18.799 9.137 1.00 91.62 94 GLY A O 1
ATOM 716 N N . LYS A 1 95 ? -0.516 17.088 9.214 1.00 91.31 95 LYS A N 1
ATOM 717 C CA . LYS A 1 95 ? 0.400 16.138 9.850 1.00 91.31 95 LYS A CA 1
ATOM 718 C C . LYS A 1 95 ? 1.493 15.651 8.919 1.00 91.31 95 LYS A C 1
ATOM 720 O O . LYS A 1 95 ? 2.640 15.528 9.321 1.00 91.31 95 LYS A O 1
ATOM 725 N N . TRP A 1 96 ? 1.145 15.368 7.672 1.00 92.12 96 TRP A N 1
ATOM 726 C CA . TRP A 1 96 ? 2.093 14.794 6.736 1.00 92.12 96 TRP A CA 1
ATOM 727 C C . TRP A 1 96 ? 3.149 15.817 6.317 1.00 92.12 96 TRP A C 1
ATOM 729 O O . TRP A 1 96 ? 4.335 15.610 6.579 1.00 92.12 96 TRP A O 1
ATOM 739 N N . LEU A 1 97 ? 2.747 16.939 5.712 1.00 92.19 97 LEU A N 1
ATOM 740 C CA . LEU A 1 97 ? 3.707 17.949 5.252 1.00 92.19 97 LEU A CA 1
ATOM 741 C C . LEU A 1 97 ? 4.362 18.680 6.423 1.00 92.19 97 LEU A C 1
ATOM 743 O O . LEU A 1 97 ? 5.515 19.086 6.314 1.00 92.19 97 LEU A O 1
ATOM 747 N N . GLY A 1 98 ? 3.651 18.828 7.544 1.00 92.00 98 GLY A N 1
ATOM 748 C CA . GLY A 1 98 ? 4.194 19.437 8.753 1.00 92.00 98 GLY A CA 1
ATOM 749 C C . GLY A 1 98 ? 5.365 18.631 9.318 1.00 92.00 98 GLY A C 1
ATOM 750 O O . GLY A 1 98 ? 6.472 19.159 9.432 1.00 92.00 98 GLY A O 1
ATOM 751 N N . ALA A 1 99 ? 5.153 17.338 9.586 1.00 92.50 99 ALA A N 1
ATOM 752 C CA . ALA A 1 99 ? 6.152 16.459 10.201 1.00 92.50 99 ALA A CA 1
ATOM 753 C C . ALA A 1 99 ? 7.357 16.211 9.296 1.00 92.50 99 ALA A C 1
ATOM 755 O O . ALA A 1 99 ? 8.468 15.981 9.768 1.00 92.50 99 ALA A O 1
ATOM 756 N N . THR A 1 100 ? 7.137 16.243 7.983 1.00 94.81 100 THR A N 1
ATOM 757 C CA . THR A 1 100 ? 8.182 16.001 6.984 1.00 94.81 100 THR A CA 1
ATOM 758 C C . THR A 1 100 ? 8.821 17.293 6.469 1.00 94.81 100 THR A C 1
ATOM 760 O O . THR A 1 100 ? 9.704 17.231 5.615 1.00 94.81 100 THR A O 1
ATOM 763 N N . SER A 1 101 ? 8.448 18.465 6.995 1.00 95.38 101 SER A N 1
ATOM 764 C CA . SER A 1 101 ? 8.938 19.763 6.507 1.00 95.38 101 SER A CA 1
ATOM 765 C C . SER A 1 101 ? 10.467 19.874 6.511 1.00 95.38 101 SER A C 1
ATOM 767 O O . SER A 1 101 ? 11.055 20.206 5.482 1.00 95.38 101 SER A O 1
ATOM 769 N N . LEU A 1 102 ? 11.132 19.519 7.618 1.00 95.00 102 LEU A N 1
ATOM 770 C CA . LEU A 1 102 ? 12.597 19.527 7.695 1.00 95.00 102 LEU A CA 1
ATOM 771 C C . LEU A 1 102 ? 13.224 18.541 6.697 1.00 95.00 102 LEU A C 1
ATOM 773 O O . LEU A 1 102 ? 14.183 18.887 6.012 1.00 95.00 102 LEU A O 1
ATOM 777 N N . THR A 1 103 ? 12.652 17.340 6.559 1.00 94.81 103 THR A N 1
ATOM 778 C CA . THR A 1 103 ? 13.150 16.333 5.608 1.00 94.81 103 THR A CA 1
ATOM 779 C C . THR A 1 103 ? 13.001 16.783 4.158 1.00 94.81 103 THR A C 1
ATOM 781 O O . THR A 1 103 ? 13.896 16.530 3.360 1.00 94.81 103 THR A O 1
ATOM 784 N N . TRP A 1 104 ? 11.933 17.513 3.822 1.00 95.94 104 TRP A N 1
ATOM 785 C CA . TRP A 1 104 ? 11.737 18.085 2.490 1.00 95.94 104 TRP A CA 1
ATOM 786 C C . TRP A 1 104 ? 12.687 19.242 2.197 1.00 95.94 104 TRP A C 1
ATOM 788 O O . TRP A 1 104 ? 13.168 19.338 1.073 1.00 95.94 104 TRP A O 1
ATOM 798 N N . LEU A 1 105 ? 13.011 20.085 3.183 1.00 95.88 105 LEU A N 1
ATOM 799 C CA . LEU A 1 105 ? 14.034 21.121 3.005 1.00 95.88 105 LEU A CA 1
ATOM 800 C C . LEU A 1 105 ? 15.404 20.496 2.728 1.00 95.88 105 LEU A C 1
ATOM 802 O O . LEU A 1 105 ? 16.064 20.848 1.753 1.00 95.88 105 LEU A O 1
ATOM 806 N N . SER A 1 106 ? 15.812 19.528 3.546 1.00 95.62 106 SER A N 1
ATOM 807 C CA . SER A 1 106 ? 17.085 18.823 3.379 1.00 95.62 106 SER A CA 1
ATOM 808 C C . SER A 1 106 ? 17.139 18.019 2.079 1.00 95.62 106 SER A C 1
ATOM 810 O O . SER A 1 106 ? 18.123 18.088 1.342 1.00 95.62 106 SER A O 1
ATOM 812 N N . GLY A 1 107 ? 16.061 17.304 1.756 1.00 95.31 107 GLY A N 1
ATOM 813 C CA . GLY A 1 107 ? 15.906 16.580 0.500 1.00 95.31 107 GLY A CA 1
ATOM 814 C C . GLY A 1 107 ? 15.918 17.509 -0.713 1.00 95.31 107 GLY A C 1
ATOM 815 O O . GLY A 1 107 ? 16.562 17.196 -1.705 1.00 95.31 107 GLY A O 1
ATOM 816 N N . GLY A 1 108 ? 15.291 18.683 -0.626 1.00 96.56 108 GLY A N 1
ATOM 817 C CA . GLY A 1 108 ? 15.314 19.691 -1.686 1.00 96.56 108 GLY A CA 1
ATOM 818 C C . GLY A 1 108 ? 16.732 20.148 -2.029 1.00 96.56 108 GLY A C 1
ATOM 819 O O . GLY A 1 108 ? 17.077 20.218 -3.206 1.00 96.56 108 GLY A O 1
ATOM 820 N N . VAL A 1 109 ? 17.583 20.367 -1.018 1.00 97.00 109 VAL A N 1
ATOM 821 C CA . VAL A 1 109 ? 19.009 20.674 -1.231 1.00 97.00 109 VAL A CA 1
ATOM 822 C C . VAL A 1 109 ? 19.727 19.502 -1.905 1.00 97.00 109 VAL A C 1
ATOM 824 O O . VAL A 1 109 ? 20.425 19.709 -2.894 1.00 97.00 109 VAL A O 1
ATOM 827 N N . CYS A 1 110 ? 19.518 18.269 -1.430 1.00 96.19 110 CYS A N 1
ATOM 828 C CA . CYS A 1 110 ? 20.114 17.073 -2.040 1.00 96.19 110 CYS A CA 1
ATOM 829 C C . CYS A 1 110 ? 19.705 16.925 -3.515 1.00 96.19 110 CYS A C 1
ATOM 831 O O . CYS A 1 110 ? 20.538 16.653 -4.377 1.00 96.19 110 CYS A O 1
ATOM 833 N N . LEU A 1 111 ? 18.424 17.146 -3.816 1.00 94.88 111 LEU A N 1
ATOM 834 C CA . LEU A 1 111 ? 17.884 17.043 -5.166 1.00 94.88 111 LEU A CA 1
ATOM 835 C C . LEU A 1 111 ? 18.436 18.144 -6.078 1.00 94.88 111 LEU A C 1
ATOM 837 O O . LEU A 1 111 ? 18.784 17.866 -7.222 1.00 94.88 111 LEU A O 1
ATOM 841 N N . ALA A 1 112 ? 18.564 19.374 -5.576 1.00 96.69 112 ALA A N 1
ATOM 842 C CA . ALA A 1 112 ? 19.175 20.472 -6.318 1.00 96.69 112 ALA A CA 1
ATOM 843 C C . ALA A 1 112 ? 20.643 20.172 -6.653 1.00 96.69 112 ALA A C 1
ATOM 845 O O . ALA A 1 112 ? 21.053 20.334 -7.801 1.00 96.69 112 ALA A O 1
ATOM 846 N N . VAL A 1 113 ? 21.414 19.667 -5.683 1.00 96.19 113 VAL A N 1
ATOM 847 C CA . VAL A 1 113 ? 22.804 19.249 -5.909 1.00 96.19 113 VAL A CA 1
ATOM 848 C C . VAL A 1 113 ? 22.869 18.150 -6.965 1.00 96.19 113 VAL A C 1
ATOM 850 O O . VAL A 1 113 ? 23.632 18.296 -7.912 1.00 96.19 113 VAL A O 1
ATOM 853 N N . PHE A 1 114 ? 22.028 17.114 -6.871 1.00 94.00 114 PHE A N 1
ATOM 854 C CA . PHE A 1 114 ? 21.944 16.049 -7.878 1.00 94.00 114 PHE A CA 1
ATOM 855 C C . PHE A 1 114 ? 21.657 16.596 -9.285 1.00 94.00 114 PHE A C 1
ATOM 857 O O . PHE A 1 114 ? 22.358 16.257 -10.237 1.00 94.00 114 PHE A O 1
ATOM 864 N N . MET A 1 115 ? 20.668 17.484 -9.426 1.00 94.25 115 MET A N 1
ATOM 865 C CA . MET A 1 115 ? 20.303 18.063 -10.724 1.00 94.25 115 MET A CA 1
ATOM 866 C C . MET A 1 115 ? 21.456 18.846 -11.358 1.00 94.25 115 MET A C 1
ATOM 868 O O . MET A 1 115 ? 21.638 18.795 -12.576 1.00 94.25 115 MET A O 1
ATOM 872 N N . LEU A 1 116 ? 22.248 19.547 -10.544 1.00 94.56 116 LEU A N 1
ATOM 873 C CA . LEU A 1 116 ? 23.365 20.374 -11.003 1.00 94.56 116 LEU A CA 1
ATOM 874 C C . LEU A 1 116 ? 24.645 19.567 -11.269 1.00 94.56 116 LEU A C 1
ATOM 876 O O . LEU A 1 116 ? 25.394 19.911 -12.188 1.00 94.56 116 LEU A O 1
ATOM 880 N N . SER A 1 117 ? 24.901 18.515 -10.487 1.00 92.56 117 SER A N 1
ATOM 881 C CA . SER A 1 117 ? 26.145 17.742 -10.549 1.00 92.56 117 SER A CA 1
ATOM 882 C C . SER A 1 117 ? 26.091 16.546 -11.498 1.00 92.56 117 SER A C 1
ATOM 884 O O . SER A 1 117 ? 27.118 16.216 -12.081 1.00 92.56 117 SER A O 1
ATOM 886 N N . ALA A 1 118 ? 24.919 15.939 -11.726 1.00 90.12 118 ALA A N 1
ATOM 887 C CA . ALA A 1 118 ? 24.761 14.715 -12.522 1.00 90.12 118 ALA A CA 1
ATOM 888 C C . ALA A 1 118 ? 24.832 14.941 -14.052 1.00 90.12 118 ALA A C 1
ATOM 890 O O . ALA A 1 118 ? 23.958 14.508 -14.805 1.00 90.12 118 ALA A O 1
ATOM 891 N N . LYS A 1 119 ? 25.852 15.657 -14.535 1.00 89.19 119 LYS A N 1
ATOM 892 C CA . LYS A 1 119 ? 25.987 16.079 -15.942 1.00 89.19 119 LYS A CA 1
ATOM 893 C C . LYS A 1 119 ? 26.195 14.927 -16.930 1.00 89.19 119 LYS A C 1
ATOM 895 O O . LYS A 1 119 ? 26.007 15.139 -18.122 1.00 89.19 119 LYS A O 1
ATOM 900 N N . GLN A 1 120 ? 26.552 13.738 -16.446 1.00 85.50 120 GLN A N 1
ATOM 901 C CA . GLN A 1 120 ? 26.662 12.518 -17.246 1.00 85.50 120 GLN A CA 1
ATOM 902 C C . GLN A 1 120 ? 25.317 12.047 -17.816 1.00 85.50 120 GLN A C 1
ATOM 904 O O . GLN A 1 120 ? 25.297 11.298 -18.785 1.00 85.50 120 GLN A O 1
ATOM 909 N N . PHE A 1 121 ? 24.201 12.482 -17.225 1.00 87.19 121 PHE A N 1
ATOM 910 C CA . PHE A 1 121 ? 22.862 12.177 -17.711 1.00 87.19 121 PHE A CA 1
ATOM 911 C C . PHE A 1 121 ? 22.264 13.376 -18.446 1.00 87.19 121 PHE A C 1
ATOM 913 O O . PHE A 1 121 ? 22.397 14.535 -18.024 1.00 87.19 121 PHE A O 1
ATOM 920 N N . GLU A 1 122 ? 21.510 13.092 -19.505 1.00 91.12 122 GLU A N 1
ATOM 921 C CA . GLU A 1 122 ? 20.686 14.102 -20.155 1.00 91.12 122 GLU A CA 1
ATOM 922 C C . GLU A 1 122 ? 19.717 14.754 -19.159 1.00 91.12 122 GLU A C 1
ATOM 924 O O . GLU A 1 122 ? 19.341 14.192 -18.125 1.00 91.12 122 GLU A O 1
ATOM 929 N N . PHE A 1 123 ? 19.313 15.991 -19.450 1.00 91.62 123 PHE A N 1
ATOM 930 C CA . PHE A 1 123 ? 18.392 16.724 -18.580 1.00 91.62 123 PHE A CA 1
ATOM 931 C C . PHE A 1 123 ? 17.045 16.000 -18.410 1.00 91.62 123 PHE A C 1
ATOM 933 O O . PHE A 1 123 ? 16.502 15.976 -17.308 1.00 91.62 123 PHE A O 1
ATOM 940 N N . SER A 1 124 ? 16.541 15.370 -19.474 1.00 91.50 124 SER A N 1
ATOM 941 C CA . SER A 1 124 ? 15.325 14.543 -19.485 1.00 91.50 124 SER A CA 1
ATOM 942 C C . SER A 1 124 ? 15.391 13.406 -18.457 1.00 91.50 124 SER A C 1
ATOM 944 O O . SER A 1 124 ? 14.500 13.277 -17.617 1.00 91.50 124 SER A O 1
ATOM 946 N N . ILE A 1 125 ? 16.481 12.635 -18.470 1.00 89.38 125 ILE A N 1
ATOM 947 C CA . ILE A 1 125 ? 16.727 11.510 -17.558 1.00 89.38 125 ILE A CA 1
ATOM 948 C C . ILE A 1 125 ? 16.836 12.011 -16.116 1.00 89.38 125 ILE A C 1
ATOM 950 O O . ILE A 1 125 ? 16.167 11.487 -15.224 1.00 89.38 125 ILE A O 1
ATOM 954 N N . ARG A 1 126 ? 17.620 13.074 -15.876 1.00 90.19 126 ARG A N 1
ATOM 955 C CA . ARG A 1 126 ? 17.731 13.690 -14.541 1.00 90.19 126 ARG A CA 1
ATOM 956 C C . ARG A 1 126 ? 16.376 14.128 -14.002 1.00 90.19 126 ARG A C 1
ATOM 958 O O . ARG A 1 126 ? 16.070 13.857 -12.843 1.00 90.19 126 ARG A O 1
ATOM 965 N N . ALA A 1 127 ? 15.566 14.781 -14.834 1.00 92.19 127 ALA A N 1
ATOM 966 C CA . ALA A 1 127 ? 14.234 15.234 -14.459 1.00 92.19 127 ALA A CA 1
ATOM 967 C C . ALA A 1 127 ? 13.319 14.057 -14.088 1.00 92.19 127 ALA A C 1
ATOM 969 O O . ALA A 1 127 ? 12.669 14.111 -13.044 1.00 92.19 127 ALA A O 1
ATOM 970 N N . LEU A 1 128 ? 13.312 12.976 -14.879 1.00 90.44 128 LEU A N 1
ATOM 971 C CA . LEU A 1 128 ? 12.546 11.760 -14.579 1.00 90.44 128 LEU A CA 1
ATOM 972 C C . LEU A 1 128 ? 12.991 11.112 -13.263 1.00 90.44 128 LEU A C 1
ATOM 974 O O . LEU A 1 128 ? 12.148 10.847 -12.406 1.00 90.44 128 LEU A O 1
ATOM 978 N N . LEU A 1 129 ? 14.300 10.952 -13.047 1.00 88.44 129 LEU A N 1
ATOM 979 C CA . LEU A 1 129 ? 14.849 10.435 -11.788 1.00 88.44 129 LEU A CA 1
ATOM 980 C C . LEU A 1 129 ? 14.463 11.317 -10.594 1.00 88.44 129 LEU A C 1
ATOM 982 O O . LEU A 1 129 ? 14.109 10.807 -9.532 1.00 88.44 129 LEU A O 1
ATOM 986 N N . GLY A 1 130 ? 14.468 12.641 -10.763 1.00 91.19 130 GLY A N 1
ATOM 987 C CA . GLY A 1 130 ? 14.022 13.566 -9.726 1.00 91.19 130 GLY A CA 1
ATOM 988 C C . GLY A 1 130 ? 12.533 13.447 -9.411 1.00 91.19 130 GLY A C 1
ATOM 989 O O . GLY A 1 130 ? 12.159 13.403 -8.238 1.00 91.19 130 GLY A O 1
ATOM 990 N N . ILE A 1 131 ? 11.682 13.334 -10.436 1.00 92.56 131 ILE A N 1
ATOM 991 C CA . ILE A 1 131 ? 10.242 13.087 -10.269 1.00 92.56 131 ILE A CA 1
ATOM 992 C C . ILE A 1 131 ? 10.023 11.759 -9.544 1.00 92.56 131 ILE A C 1
ATOM 994 O O . ILE A 1 131 ? 9.241 11.702 -8.592 1.00 92.56 131 ILE A O 1
ATOM 998 N N . GLN A 1 132 ? 10.729 10.703 -9.943 1.00 88.44 132 GLN A N 1
ATOM 999 C CA . GLN A 1 132 ? 10.639 9.392 -9.313 1.00 88.44 132 GLN A CA 1
ATOM 1000 C C . GLN A 1 132 ? 11.079 9.447 -7.846 1.00 88.44 132 GLN A C 1
ATOM 1002 O O . GLN A 1 132 ? 10.368 8.931 -6.986 1.00 88.44 132 GLN A O 1
ATOM 1007 N N . ALA A 1 133 ? 12.182 10.130 -7.535 1.00 88.56 133 ALA A N 1
ATOM 1008 C CA . ALA A 1 133 ? 12.684 10.305 -6.175 1.00 88.56 133 ALA A CA 1
ATOM 1009 C C . ALA A 1 133 ? 11.678 11.047 -5.278 1.00 88.56 133 ALA A C 1
ATOM 1011 O O . ALA A 1 133 ? 11.322 10.557 -4.202 1.00 88.56 133 ALA A O 1
ATOM 1012 N N . VAL A 1 134 ? 11.156 12.190 -5.737 1.00 93.31 134 VAL A N 1
ATOM 1013 C CA . VAL A 1 134 ? 10.124 12.960 -5.020 1.00 93.31 134 VAL A CA 1
ATOM 1014 C C . VAL A 1 134 ? 8.875 12.111 -4.809 1.00 93.31 134 VAL A C 1
ATOM 1016 O O . VAL A 1 134 ? 8.353 12.021 -3.698 1.00 93.31 134 VAL A O 1
ATOM 1019 N N . THR A 1 135 ? 8.411 11.433 -5.854 1.00 92.38 135 THR A N 1
ATOM 1020 C CA . THR A 1 135 ? 7.169 10.663 -5.783 1.00 92.38 135 THR A CA 1
ATOM 1021 C C . THR A 1 135 ? 7.317 9.401 -4.935 1.00 92.38 135 THR A C 1
ATOM 1023 O O . THR A 1 135 ? 6.372 9.018 -4.246 1.00 92.38 135 THR A O 1
ATOM 1026 N N . GLY A 1 136 ? 8.510 8.803 -4.907 1.00 89.12 136 GLY A N 1
ATOM 1027 C CA . GLY A 1 136 ? 8.889 7.725 -3.996 1.00 89.12 136 GLY A CA 1
ATOM 1028 C C . GLY A 1 136 ? 8.938 8.161 -2.536 1.00 89.12 136 GLY A C 1
ATOM 1029 O O . GLY A 1 136 ? 8.442 7.447 -1.666 1.00 89.12 136 GLY A O 1
ATOM 1030 N N . ALA A 1 137 ? 9.459 9.359 -2.256 1.00 91.19 137 ALA A N 1
ATOM 1031 C CA . ALA A 1 137 ? 9.424 9.936 -0.913 1.00 91.19 137 ALA A CA 1
ATOM 1032 C C . ALA A 1 137 ? 7.978 10.101 -0.428 1.00 91.19 137 ALA A C 1
ATOM 1034 O O . ALA A 1 137 ? 7.625 9.617 0.647 1.00 91.19 137 ALA A O 1
ATOM 1035 N N . VAL A 1 138 ? 7.117 10.700 -1.257 1.00 93.69 138 VAL A N 1
ATOM 1036 C CA . VAL A 1 138 ? 5.683 10.840 -0.964 1.00 93.69 138 VAL A CA 1
ATOM 1037 C C . VAL A 1 138 ? 5.030 9.460 -0.782 1.00 93.69 138 VAL A C 1
ATOM 1039 O O . VAL A 1 138 ? 4.285 9.250 0.172 1.00 93.69 138 VAL A O 1
ATOM 1042 N N . PHE A 1 139 ? 5.341 8.480 -1.631 1.00 91.69 139 PHE A N 1
ATOM 1043 C CA . PHE A 1 139 ? 4.815 7.118 -1.508 1.00 91.69 139 PHE A CA 1
ATOM 1044 C C . PHE A 1 139 ? 5.125 6.491 -0.140 1.00 91.69 139 PHE A C 1
ATOM 1046 O O . PHE A 1 139 ? 4.215 6.066 0.576 1.00 91.69 139 PHE A O 1
ATOM 1053 N N . VAL A 1 140 ? 6.402 6.471 0.253 1.00 89.88 140 VAL A N 1
ATOM 1054 C CA . VAL A 1 140 ? 6.860 5.860 1.512 1.00 89.88 140 VAL A CA 1
ATOM 1055 C C . VAL A 1 140 ? 6.298 6.599 2.727 1.00 89.88 140 VAL A C 1
ATOM 1057 O O . VAL A 1 140 ? 5.823 5.966 3.672 1.00 89.88 140 VAL A O 1
ATOM 1060 N N . GLN A 1 141 ? 6.296 7.934 2.699 1.00 92.25 141 GLN A N 1
ATOM 1061 C CA . GLN A 1 141 ? 5.737 8.754 3.775 1.00 92.25 141 GLN A CA 1
ATOM 1062 C C . GLN A 1 141 ? 4.230 8.531 3.948 1.00 92.25 141 GLN A C 1
ATOM 1064 O O . GLN A 1 141 ? 3.757 8.333 5.069 1.00 92.25 141 GLN A O 1
ATOM 1069 N N . GLY A 1 142 ? 3.477 8.496 2.846 1.00 92.31 142 GLY A N 1
ATOM 1070 C CA . GLY A 1 142 ? 2.039 8.255 2.876 1.00 92.31 142 GLY A CA 1
ATOM 1071 C C . GLY A 1 142 ? 1.688 6.846 3.365 1.00 92.31 142 GLY A C 1
ATOM 1072 O O . GLY A 1 142 ? 0.778 6.688 4.179 1.00 92.31 142 GLY A O 1
ATOM 1073 N N . LEU A 1 143 ? 2.446 5.822 2.952 1.00 89.19 143 LEU A N 1
ATOM 1074 C CA . LEU A 1 143 ? 2.289 4.457 3.464 1.00 89.19 143 LEU A CA 1
ATOM 1075 C C . LEU A 1 143 ? 2.588 4.355 4.964 1.00 89.19 143 LEU A C 1
ATOM 1077 O O . LEU A 1 143 ? 1.865 3.667 5.686 1.00 89.19 143 LEU A O 1
ATOM 1081 N N . SER A 1 144 ? 3.617 5.054 5.446 1.00 89.19 144 SER A N 1
ATOM 1082 C CA . SER A 1 144 ? 3.941 5.108 6.875 1.00 89.19 144 SER A CA 1
ATOM 1083 C C . SER A 1 144 ? 2.803 5.725 7.692 1.00 89.19 144 SER A C 1
ATOM 1085 O O . SER A 1 144 ? 2.393 5.163 8.712 1.00 89.19 144 SER A O 1
ATOM 1087 N N . LEU A 1 145 ? 2.214 6.822 7.201 1.00 89.81 145 LEU A N 1
ATOM 1088 C CA . LEU A 1 145 ? 1.049 7.451 7.822 1.00 89.81 145 LEU A CA 1
ATOM 1089 C C . LEU A 1 145 ? -0.172 6.515 7.830 1.00 89.81 145 LEU A C 1
ATOM 1091 O O . LEU A 1 145 ? -0.824 6.371 8.863 1.00 89.81 145 LEU A O 1
ATOM 1095 N N . ILE A 1 146 ? -0.463 5.831 6.716 1.00 88.69 146 ILE A N 1
ATOM 1096 C CA . ILE A 1 146 ? -1.523 4.807 6.649 1.00 88.69 146 ILE A CA 1
ATOM 1097 C C . ILE A 1 146 ? -1.274 3.705 7.683 1.00 88.69 146 ILE A C 1
ATOM 1099 O O . ILE A 1 146 ? -2.197 3.320 8.399 1.00 88.69 146 ILE A O 1
ATOM 1103 N N . GLY A 1 147 ? -0.037 3.214 7.788 1.00 84.50 147 GLY A N 1
ATOM 1104 C CA . GLY A 1 147 ? 0.350 2.200 8.766 1.00 84.50 147 GLY A CA 1
ATOM 1105 C C . GLY A 1 147 ? 0.146 2.664 10.209 1.00 84.50 147 GLY A C 1
ATOM 1106 O O . GLY A 1 147 ? -0.384 1.912 11.031 1.00 84.50 147 GLY A O 1
ATOM 1107 N N . ALA A 1 148 ? 0.503 3.914 10.511 1.00 85.38 148 ALA A N 1
ATOM 1108 C CA . ALA A 1 148 ? 0.285 4.518 11.820 1.00 85.38 148 ALA A CA 1
ATOM 1109 C C . ALA A 1 148 ? -1.213 4.642 12.149 1.00 85.38 148 ALA A C 1
ATOM 1111 O O . ALA A 1 148 ? -1.640 4.207 13.219 1.00 85.38 148 ALA A O 1
ATOM 1112 N N . LEU A 1 149 ? -2.032 5.129 11.212 1.00 85.12 149 LEU A N 1
ATOM 1113 C CA . LEU A 1 149 ? -3.488 5.226 11.378 1.00 85.12 149 LEU A CA 1
ATOM 1114 C C . LEU A 1 149 ? -4.141 3.842 11.526 1.00 85.12 149 LEU A C 1
ATOM 1116 O O . LEU A 1 149 ? -4.968 3.636 12.406 1.00 85.12 149 LEU A O 1
ATOM 1120 N N . ALA A 1 150 ? -3.719 2.844 10.747 1.00 80.25 150 ALA A N 1
ATOM 1121 C CA . ALA A 1 150 ? -4.215 1.473 10.887 1.00 80.25 150 ALA A CA 1
ATOM 1122 C C . ALA A 1 150 ? -3.873 0.864 12.263 1.00 80.25 150 ALA A C 1
ATOM 1124 O O . ALA A 1 150 ? -4.637 0.062 12.815 1.00 80.25 150 ALA A O 1
ATOM 1125 N N . SER A 1 151 ? -2.733 1.254 12.845 1.00 75.06 151 SER A N 1
ATOM 1126 C CA . SER A 1 151 ? -2.341 0.843 14.195 1.00 75.06 151 SER A CA 1
ATOM 1127 C C . SER A 1 151 ? -3.138 1.556 15.297 1.00 75.06 151 SER A C 1
ATOM 1129 O O . SER A 1 151 ? -3.424 0.934 16.320 1.00 75.06 151 SER A O 1
ATOM 1131 N N . ALA A 1 152 ? -3.582 2.798 15.062 1.00 73.12 152 ALA A N 1
ATOM 1132 C CA . ALA A 1 152 ? -4.380 3.603 15.994 1.00 73.12 152 ALA A CA 1
ATOM 1133 C C . ALA A 1 152 ? -5.665 2.895 16.442 1.00 73.12 152 ALA A C 1
ATOM 1135 O O . ALA A 1 152 ? -6.031 2.920 17.617 1.00 73.12 152 ALA A O 1
ATOM 1136 N N . GLY A 1 153 ? -6.307 2.174 15.521 1.00 62.88 153 GLY A N 1
ATOM 1137 C CA . GLY A 1 153 ? -7.496 1.382 15.815 1.00 62.88 153 GLY A CA 1
ATOM 1138 C C . GLY A 1 153 ? -7.263 0.168 16.731 1.00 62.88 153 GLY A C 1
ATOM 1139 O O . GLY A 1 153 ? -8.229 -0.519 17.056 1.00 62.88 153 GLY A O 1
ATOM 1140 N N . HIS A 1 154 ? -6.023 -0.160 17.124 1.00 64.56 154 HIS A N 1
ATOM 1141 C CA . HIS A 1 154 ? -5.667 -1.341 17.932 1.00 64.56 154 HIS A CA 1
ATOM 1142 C C . HIS A 1 154 ? -5.149 -0.972 19.344 1.00 64.56 154 HIS A C 1
ATOM 1144 O O . HIS A 1 154 ? -3.969 -1.169 19.643 1.00 64.56 154 HIS A O 1
ATOM 1150 N N . PRO A 1 155 ? -6.009 -0.525 20.279 1.00 52.31 155 PRO A N 1
ATOM 1151 C CA . PRO A 1 155 ? -5.585 0.046 21.567 1.00 52.31 155 PRO A CA 1
ATOM 1152 C C . PRO A 1 155 ? -4.861 -0.920 22.527 1.00 52.31 155 PRO A C 1
ATOM 1154 O O . PRO A 1 155 ? -4.277 -0.474 23.509 1.00 52.31 155 PRO A O 1
ATOM 1157 N N . LYS A 1 156 ? -4.886 -2.241 22.286 1.00 53.72 156 LYS A N 1
ATOM 1158 C CA . LYS A 1 156 ? -4.305 -3.253 23.198 1.00 53.72 156 LYS A CA 1
ATOM 1159 C C . LYS A 1 156 ? -3.018 -3.911 22.711 1.00 53.72 156 LYS A C 1
ATOM 1161 O O . LYS A 1 156 ? -2.380 -4.639 23.471 1.00 53.72 156 LYS A O 1
ATOM 1166 N N . ARG A 1 157 ? -2.613 -3.693 21.458 1.00 52.06 157 ARG A N 1
ATOM 1167 C CA . ARG A 1 157 ? -1.395 -4.302 20.914 1.00 52.06 157 ARG A CA 1
ATOM 1168 C C . ARG A 1 157 ? -0.285 -3.268 21.051 1.00 52.06 157 ARG A C 1
ATOM 1170 O O . ARG A 1 157 ? -0.120 -2.415 20.192 1.00 52.06 157 ARG A O 1
ATOM 1177 N N . ASN A 1 158 ? 0.495 -3.375 22.127 1.00 45.31 158 ASN A N 1
ATOM 1178 C CA . ASN A 1 158 ? 1.644 -2.520 22.467 1.00 45.31 158 ASN A CA 1
ATOM 1179 C C . ASN A 1 158 ? 2.805 -2.569 21.432 1.00 45.31 158 ASN A C 1
ATOM 1181 O O . ASN A 1 158 ? 3.949 -2.261 21.740 1.00 45.31 158 ASN A O 1
ATOM 1185 N N . LYS A 1 159 ? 2.534 -2.991 20.188 1.00 50.81 159 LYS A N 1
ATOM 1186 C CA . LYS A 1 159 ? 3.464 -3.063 19.049 1.00 50.81 159 LYS A CA 1
ATOM 1187 C C . LYS A 1 159 ? 3.378 -1.799 18.172 1.00 50.81 159 LYS A C 1
ATOM 1189 O O . LYS A 1 159 ? 3.596 -1.867 16.964 1.00 50.81 159 LYS A O 1
ATOM 1194 N N . GLY A 1 160 ? 3.048 -0.667 18.800 1.00 50.28 160 GLY A N 1
ATOM 1195 C CA . GLY A 1 160 ? 2.678 0.616 18.190 1.00 50.28 160 GLY A CA 1
ATOM 1196 C C . GLY A 1 160 ? 3.646 1.244 17.175 1.00 50.28 160 GLY A C 1
ATOM 1197 O O . GLY A 1 160 ? 3.165 2.006 16.356 1.00 50.28 160 GLY A O 1
ATOM 1198 N N . PRO A 1 161 ? 4.953 0.930 17.117 1.00 54.38 161 PRO A N 1
ATOM 1199 C CA . PRO A 1 161 ? 5.815 1.499 16.074 1.00 54.38 161 PRO A CA 1
ATOM 1200 C C . PRO A 1 161 ? 6.319 0.495 15.026 1.00 54.38 161 PRO A C 1
ATOM 1202 O O . PRO A 1 161 ? 6.853 0.902 13.998 1.00 54.38 161 PRO A O 1
ATOM 1205 N N . VAL A 1 162 ? 6.174 -0.816 15.249 1.00 57.72 162 VAL A N 1
ATOM 1206 C CA . VAL A 1 162 ? 6.785 -1.827 14.364 1.00 57.72 162 VAL A CA 1
ATOM 1207 C C . VAL A 1 162 ? 6.036 -1.924 13.038 1.00 57.72 162 VAL A C 1
ATOM 1209 O O . VAL A 1 162 ? 6.673 -2.019 11.999 1.00 57.72 162 VAL A O 1
ATOM 1212 N N . GLY A 1 163 ? 4.701 -1.845 13.051 1.00 58.88 163 GLY A N 1
ATOM 1213 C CA . GLY A 1 163 ? 3.885 -1.953 11.835 1.00 58.88 163 GLY A CA 1
ATOM 1214 C C . GLY A 1 163 ? 4.126 -0.811 10.845 1.00 58.88 163 GLY A C 1
ATOM 1215 O O . GLY A 1 163 ? 4.408 -1.067 9.679 1.00 58.88 163 GLY A O 1
ATOM 1216 N N . ALA A 1 164 ? 4.093 0.440 11.316 1.00 59.72 164 ALA A N 1
ATOM 1217 C CA . ALA A 1 164 ? 4.370 1.611 10.482 1.00 59.72 164 ALA A CA 1
ATOM 1218 C C . ALA A 1 164 ? 5.812 1.601 9.939 1.00 59.72 164 ALA A C 1
ATOM 1220 O O . ALA A 1 164 ? 6.025 1.844 8.754 1.00 59.72 164 ALA A O 1
ATOM 1221 N N . ARG A 1 165 ? 6.796 1.218 10.770 1.00 64.06 165 ARG A N 1
ATOM 1222 C CA . ARG A 1 165 ? 8.200 1.077 10.343 1.00 64.06 165 ARG A CA 1
ATOM 1223 C C . ARG A 1 165 ? 8.391 -0.043 9.325 1.00 64.06 165 ARG A C 1
ATOM 1225 O O . ARG A 1 165 ? 9.108 0.155 8.356 1.00 64.06 165 ARG A O 1
ATOM 1232 N N . LEU A 1 166 ? 7.747 -1.195 9.512 1.00 66.19 166 LEU A N 1
ATOM 1233 C CA . LEU A 1 166 ? 7.834 -2.315 8.575 1.00 66.19 166 LEU A CA 1
ATOM 1234 C C . LEU A 1 166 ? 7.225 -1.938 7.219 1.00 66.19 166 LEU A C 1
ATOM 1236 O O . LEU A 1 166 ? 7.822 -2.218 6.188 1.00 66.19 166 LEU A O 1
ATOM 1240 N N . ILE A 1 167 ? 6.078 -1.251 7.219 1.00 66.62 167 ILE A N 1
ATOM 1241 C CA . ILE A 1 167 ? 5.430 -0.753 5.998 1.00 66.62 167 ILE A CA 1
ATOM 1242 C C . ILE A 1 167 ? 6.318 0.280 5.289 1.00 66.62 167 ILE A C 1
ATOM 1244 O O . ILE A 1 167 ? 6.476 0.200 4.074 1.00 66.62 167 ILE A O 1
ATOM 1248 N N . ALA A 1 168 ? 6.942 1.203 6.027 1.00 63.84 168 ALA A N 1
ATOM 1249 C CA . ALA A 1 168 ? 7.868 2.184 5.461 1.00 63.84 168 ALA A CA 1
ATOM 1250 C C . ALA A 1 168 ? 9.140 1.530 4.889 1.00 63.84 168 ALA A C 1
ATOM 1252 O O . ALA A 1 168 ? 9.582 1.898 3.804 1.00 63.84 168 ALA A O 1
ATOM 1253 N N . VAL A 1 169 ? 9.702 0.530 5.577 1.00 67.38 169 VAL A N 1
ATOM 1254 C CA . VAL A 1 169 ? 10.881 -0.221 5.113 1.00 67.38 169 VAL A CA 1
ATOM 1255 C C . VAL A 1 169 ? 10.548 -1.055 3.881 1.00 67.38 169 VAL A C 1
ATOM 1257 O O . VAL A 1 169 ? 11.270 -0.980 2.895 1.00 67.38 169 VAL A O 1
ATOM 1260 N N . ILE A 1 170 ? 9.441 -1.802 3.888 1.00 71.19 170 ILE A N 1
ATOM 1261 C CA . ILE A 1 170 ? 9.003 -2.586 2.725 1.00 71.19 170 ILE A CA 1
ATOM 1262 C C . ILE A 1 170 ? 8.699 -1.652 1.550 1.00 71.19 170 ILE A C 1
ATOM 1264 O O . ILE A 1 170 ? 9.178 -1.893 0.448 1.00 71.19 170 ILE A O 1
ATOM 1268 N N . GLY A 1 171 ? 7.968 -0.558 1.782 1.00 67.88 171 GLY A N 1
ATOM 1269 C CA . GLY A 1 171 ? 7.683 0.445 0.757 1.00 67.88 171 GLY A CA 1
ATOM 1270 C C . GLY A 1 171 ? 8.955 1.072 0.182 1.00 67.88 171 GLY A C 1
ATOM 1271 O O . GLY A 1 171 ? 9.062 1.227 -1.031 1.00 67.88 171 GLY A O 1
ATOM 1272 N N . GLY A 1 172 ? 9.942 1.367 1.034 1.00 67.62 172 GLY A N 1
ATOM 1273 C CA . GLY A 1 172 ? 11.248 1.885 0.633 1.00 67.62 172 GLY A CA 1
ATOM 1274 C C . GLY A 1 172 ? 12.087 0.874 -0.151 1.00 67.62 172 GLY A C 1
ATOM 1275 O O . GLY A 1 172 ? 12.700 1.251 -1.142 1.00 67.62 172 GLY A O 1
ATOM 1276 N N . LEU A 1 173 ? 12.073 -0.406 0.231 1.00 67.62 173 LEU A N 1
ATOM 1277 C CA . LEU A 1 173 ? 12.769 -1.481 -0.487 1.00 67.62 173 LEU A CA 1
ATOM 1278 C C . LEU A 1 173 ? 12.130 -1.771 -1.848 1.00 67.62 173 LEU A C 1
ATOM 1280 O O . LEU A 1 173 ? 12.843 -1.940 -2.832 1.00 67.62 173 LEU A O 1
ATOM 1284 N N . VAL A 1 174 ? 10.796 -1.786 -1.921 1.00 68.50 174 VAL A N 1
ATOM 1285 C CA . VAL A 1 174 ? 10.060 -1.927 -3.185 1.00 68.50 174 VAL A CA 1
ATOM 1286 C C . VAL A 1 174 ? 10.365 -0.743 -4.098 1.00 68.50 174 VAL A C 1
ATOM 1288 O O . VAL A 1 174 ? 10.695 -0.943 -5.264 1.00 68.50 174 VAL A O 1
ATOM 1291 N N . PHE A 1 175 ? 10.333 0.484 -3.572 1.00 69.31 175 PHE A N 1
ATOM 1292 C CA . PHE A 1 175 ? 10.720 1.663 -4.342 1.00 69.31 175 PHE A CA 1
ATOM 1293 C C . PHE A 1 175 ? 12.177 1.586 -4.811 1.00 69.31 175 PHE A C 1
ATOM 1295 O O . PHE A 1 175 ? 12.436 1.806 -5.987 1.00 69.31 175 PHE A O 1
ATOM 1302 N N . ALA A 1 176 ? 13.117 1.228 -3.933 1.00 63.84 176 ALA A N 1
ATOM 1303 C CA . ALA A 1 176 ? 14.529 1.102 -4.285 1.00 63.84 176 ALA A CA 1
ATOM 1304 C C . ALA A 1 176 ? 14.752 0.044 -5.377 1.00 63.84 176 ALA A C 1
ATOM 1306 O O . ALA A 1 176 ? 15.502 0.283 -6.317 1.00 63.84 176 ALA A O 1
ATOM 1307 N N . TYR A 1 177 ? 14.050 -1.088 -5.311 1.00 64.75 177 TYR A N 1
ATOM 1308 C CA . TYR A 1 177 ? 14.089 -2.103 -6.361 1.00 64.75 177 TYR A CA 1
ATOM 1309 C C . TYR A 1 177 ? 13.621 -1.553 -7.717 1.00 64.75 177 TYR A C 1
ATOM 1311 O O . TYR A 1 177 ? 14.277 -1.792 -8.725 1.00 64.75 177 TYR A O 1
ATOM 1319 N N . PHE A 1 178 ? 12.532 -0.781 -7.762 1.00 61.06 178 PHE A N 1
ATOM 1320 C CA . PHE A 1 178 ? 12.039 -0.200 -9.018 1.00 61.06 178 PHE A CA 1
ATOM 1321 C C . PHE A 1 178 ? 12.820 1.038 -9.485 1.00 61.06 178 PHE A C 1
ATOM 1323 O O . PHE A 1 178 ? 12.834 1.320 -10.677 1.00 61.06 178 PHE A O 1
ATOM 1330 N N . ALA A 1 179 ? 13.456 1.780 -8.578 1.00 62.72 179 ALA A N 1
ATOM 1331 C CA . ALA A 1 179 ? 14.195 3.001 -8.900 1.00 62.72 179 ALA A CA 1
ATOM 1332 C C . ALA A 1 179 ? 15.647 2.748 -9.316 1.00 62.72 179 ALA A C 1
ATOM 1334 O O . ALA A 1 179 ? 16.170 3.488 -10.140 1.00 62.72 179 ALA A O 1
ATOM 1335 N N . PHE A 1 180 ? 16.297 1.717 -8.768 1.00 54.41 180 PHE A N 1
ATOM 1336 C CA . PHE A 1 180 ? 17.724 1.464 -9.004 1.00 54.41 180 PHE A CA 1
ATOM 1337 C C . PHE A 1 180 ? 18.014 0.310 -9.970 1.00 54.41 180 PHE A C 1
ATOM 1339 O O . PHE A 1 180 ? 19.165 0.143 -10.361 1.00 54.41 180 PHE A O 1
ATOM 1346 N N . ARG A 1 181 ? 17.018 -0.506 -10.346 1.00 55.47 181 ARG A N 1
ATOM 1347 C CA . ARG A 1 181 ? 17.251 -1.708 -11.169 1.00 55.47 181 ARG A CA 1
ATOM 1348 C C . ARG A 1 181 ? 17.055 -1.506 -12.674 1.00 55.47 181 ARG A C 1
ATOM 1350 O O . ARG A 1 181 ? 17.375 -2.418 -13.416 1.00 55.47 181 ARG A O 1
ATOM 1357 N N . LEU A 1 182 ? 16.551 -0.361 -13.125 1.00 52.75 182 LEU A N 1
ATOM 1358 C CA . LEU A 1 182 ? 16.249 -0.141 -14.541 1.00 52.75 182 LEU A CA 1
ATOM 1359 C C . LEU A 1 182 ? 17.250 0.855 -15.126 1.00 52.75 182 LEU A C 1
ATOM 1361 O O . LEU A 1 182 ? 17.204 2.045 -14.815 1.00 52.75 182 LEU A O 1
ATOM 1365 N N . GLY A 1 183 ? 18.174 0.348 -15.944 1.00 55.00 183 GLY A N 1
ATOM 1366 C CA . GLY A 1 183 ? 18.951 1.184 -16.858 1.00 55.00 183 GLY A CA 1
ATOM 1367 C C . GLY A 1 183 ? 18.039 1.794 -17.926 1.00 55.00 183 GLY A C 1
ATOM 1368 O O . GLY A 1 183 ? 16.970 1.253 -18.209 1.00 55.00 183 GLY A O 1
ATOM 1369 N N . ASP A 1 184 ? 18.450 2.920 -18.514 1.00 61.78 184 ASP A N 1
ATOM 1370 C CA . ASP A 1 184 ? 17.657 3.636 -19.530 1.00 61.78 184 ASP A CA 1
ATOM 1371 C C . ASP A 1 184 ? 17.363 2.766 -20.774 1.00 61.78 184 ASP A C 1
ATOM 1373 O O . ASP A 1 184 ? 16.320 2.910 -21.407 1.00 61.78 184 ASP A O 1
ATOM 1377 N N . ASP A 1 185 ? 18.227 1.781 -21.048 1.00 67.44 185 ASP A N 1
ATOM 1378 C CA . ASP A 1 185 ? 18.118 0.867 -22.192 1.00 67.44 185 ASP A CA 1
ATOM 1379 C C . ASP A 1 185 ? 17.147 -0.312 -21.982 1.00 67.44 185 ASP A C 1
ATOM 1381 O O . ASP A 1 185 ? 16.897 -1.086 -22.911 1.00 67.44 185 ASP A O 1
ATOM 1385 N N . GLU A 1 186 ? 16.589 -0.499 -20.781 1.00 82.00 186 GLU A N 1
ATOM 1386 C CA . GLU A 1 186 ? 15.654 -1.600 -20.542 1.00 82.00 186 GLU A CA 1
ATOM 1387 C C . GLU A 1 186 ? 14.238 -1.263 -21.038 1.00 82.00 186 GLU A C 1
ATOM 1389 O O . GLU A 1 186 ? 13.660 -0.213 -20.738 1.00 82.00 186 GLU A O 1
ATOM 1394 N N . LEU A 1 187 ? 13.640 -2.198 -21.778 1.00 88.81 187 LEU A N 1
ATOM 1395 C CA . LEU A 1 187 ? 12.256 -2.109 -22.234 1.00 88.81 187 LEU A CA 1
ATOM 1396 C C . LEU A 1 187 ? 11.341 -2.933 -21.327 1.00 88.81 187 LEU A C 1
ATOM 1398 O O . LEU A 1 187 ? 11.574 -4.115 -21.073 1.00 88.81 187 LEU A O 1
ATOM 1402 N N . VAL A 1 188 ? 10.252 -2.313 -20.881 1.00 88.44 188 VAL A N 1
ATOM 1403 C CA . VAL A 1 188 ? 9.172 -2.983 -20.157 1.00 88.44 188 VAL A CA 1
ATOM 1404 C C . VAL A 1 188 ? 8.037 -3.265 -21.128 1.00 88.44 188 VAL A C 1
ATOM 1406 O O . VAL A 1 188 ? 7.415 -2.346 -21.663 1.00 88.44 188 VAL A O 1
ATOM 1409 N N . ARG A 1 189 ? 7.726 -4.548 -21.317 1.00 88.50 189 ARG A N 1
ATOM 1410 C CA . ARG A 1 189 ? 6.580 -4.972 -22.121 1.00 88.50 189 ARG A CA 1
ATOM 1411 C C . ARG A 1 189 ? 5.296 -4.901 -21.297 1.00 88.50 189 ARG A C 1
ATOM 1413 O O . ARG A 1 189 ? 5.132 -5.643 -20.331 1.00 88.50 189 ARG A O 1
ATOM 1420 N N . TRP A 1 190 ? 4.372 -4.026 -21.691 1.00 90.38 190 TRP A N 1
ATOM 1421 C CA . TRP A 1 190 ? 3.081 -3.815 -21.035 1.00 90.38 190 TRP A CA 1
ATOM 1422 C C . TRP A 1 190 ? 1.946 -3.827 -22.065 1.00 90.38 190 TRP A C 1
ATOM 1424 O O . TRP A 1 190 ? 1.977 -3.108 -23.062 1.00 90.38 190 TRP A O 1
ATOM 1434 N N . TYR A 1 191 ? 0.950 -4.696 -21.871 1.00 89.25 191 TYR A N 1
ATOM 1435 C CA . TYR A 1 191 ? -0.110 -4.972 -22.856 1.00 89.25 191 TYR A CA 1
ATOM 1436 C C . TYR A 1 191 ? 0.422 -5.332 -24.254 1.00 89.25 191 TYR A C 1
ATOM 1438 O O . TYR A 1 191 ? -0.186 -5.026 -25.279 1.00 89.25 191 TYR A O 1
ATOM 1446 N N . GLY A 1 192 ? 1.573 -6.002 -24.296 1.00 86.88 192 GLY A N 1
ATOM 1447 C C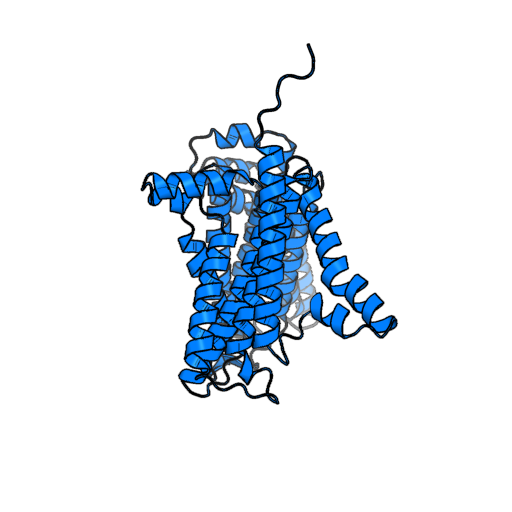A . GLY A 1 192 ? 2.237 -6.388 -25.535 1.00 86.88 192 GLY A CA 1
ATOM 1448 C C . GLY A 1 192 ? 2.953 -5.257 -26.275 1.00 86.88 192 GLY A C 1
ATOM 1449 O O . GLY A 1 192 ? 3.502 -5.537 -27.335 1.00 86.88 192 GLY A O 1
ATOM 1450 N N . ARG A 1 193 ? 2.970 -4.029 -25.740 1.00 90.56 193 ARG A N 1
ATOM 1451 C CA . ARG A 1 193 ? 3.761 -2.902 -26.253 1.00 90.56 193 ARG A CA 1
ATOM 1452 C C . ARG A 1 193 ? 4.984 -2.679 -25.376 1.00 90.56 193 ARG A C 1
ATOM 1454 O O . ARG A 1 193 ? 4.896 -2.841 -24.162 1.00 90.56 193 ARG A O 1
ATOM 1461 N N . ASP A 1 194 ? 6.085 -2.277 -25.988 1.00 91.94 194 ASP A N 1
ATOM 1462 C CA . ASP A 1 194 ? 7.327 -2.005 -25.275 1.00 91.94 194 ASP A CA 1
ATOM 1463 C C . ASP A 1 194 ? 7.410 -0.521 -24.909 1.00 91.94 194 A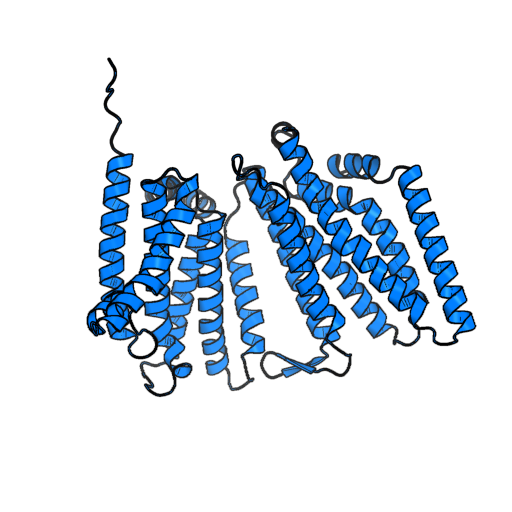SP A C 1
ATOM 1465 O O . ASP A 1 194 ? 7.129 0.357 -25.728 1.00 91.94 194 ASP A O 1
ATOM 1469 N N . TYR A 1 195 ? 7.770 -0.250 -23.658 1.00 91.38 195 TYR A N 1
ATOM 1470 C CA . TYR A 1 195 ? 7.924 1.093 -23.113 1.00 91.38 195 TYR A CA 1
ATOM 1471 C C . TYR A 1 195 ? 9.315 1.251 -22.490 1.00 91.38 195 TYR A C 1
ATOM 1473 O O . TYR A 1 195 ? 9.775 0.314 -21.833 1.00 91.38 195 TYR A O 1
ATOM 1481 N N . PRO A 1 196 ? 9.961 2.427 -22.608 1.00 90.75 196 PRO A N 1
ATOM 1482 C CA . PRO A 1 196 ? 11.186 2.715 -21.868 1.00 90.75 196 PRO A CA 1
ATOM 1483 C C . PRO A 1 196 ? 10.953 2.572 -20.364 1.00 90.75 196 PRO A C 1
ATOM 1485 O O . PRO A 1 196 ? 10.016 3.170 -19.814 1.00 90.75 196 PRO A O 1
ATOM 1488 N N . ALA A 1 197 ? 11.793 1.784 -19.695 1.00 87.38 197 ALA A N 1
ATOM 1489 C CA . ALA A 1 197 ? 11.595 1.403 -18.304 1.00 87.38 197 ALA A CA 1
ATOM 1490 C C . ALA A 1 197 ? 11.492 2.598 -17.349 1.00 87.38 197 ALA A C 1
ATOM 1492 O O . ALA A 1 197 ? 10.598 2.629 -16.495 1.00 87.38 197 ALA A O 1
ATOM 1493 N N . LEU A 1 198 ? 12.363 3.599 -17.503 1.00 86.94 198 LEU A N 1
ATOM 1494 C CA . LEU A 1 198 ? 12.393 4.776 -16.632 1.00 86.94 198 LEU A CA 1
ATOM 1495 C C . LEU A 1 198 ? 11.097 5.595 -16.736 1.00 86.94 198 LEU A C 1
ATOM 1497 O O . LEU A 1 198 ? 10.482 5.944 -15.726 1.00 86.94 198 LEU A O 1
ATOM 1501 N N . SER A 1 199 ? 10.635 5.855 -17.962 1.00 90.69 199 SER A N 1
ATOM 1502 C CA . SER A 1 199 ? 9.389 6.598 -18.200 1.00 90.69 199 SER A CA 1
ATOM 1503 C C . SER A 1 199 ? 8.175 5.825 -17.683 1.00 90.69 199 SER A C 1
ATOM 1505 O O . SER A 1 199 ? 7.326 6.379 -16.981 1.00 90.69 199 SER A O 1
ATOM 1507 N N . PHE A 1 200 ? 8.118 4.523 -17.975 1.00 90.88 200 PHE A N 1
ATOM 1508 C CA . PHE A 1 200 ? 7.028 3.654 -17.548 1.00 90.88 200 PHE A CA 1
ATOM 1509 C C . PHE A 1 200 ? 6.925 3.561 -16.019 1.00 90.88 200 PHE A C 1
ATOM 1511 O O . PHE A 1 200 ? 5.849 3.762 -15.450 1.00 90.88 200 PHE A O 1
ATOM 1518 N N . THR A 1 201 ? 8.044 3.307 -15.336 1.00 87.31 201 THR A N 1
ATOM 1519 C CA . THR A 1 201 ? 8.067 3.221 -13.869 1.00 87.31 201 THR A CA 1
ATOM 1520 C C . THR A 1 201 ? 7.774 4.554 -13.203 1.00 87.31 201 THR A C 1
ATOM 1522 O O . THR A 1 201 ? 7.035 4.570 -12.219 1.00 87.31 201 THR A O 1
ATOM 1525 N N . THR A 1 202 ? 8.247 5.673 -13.758 1.00 89.38 202 THR A N 1
ATOM 1526 C CA . THR A 1 202 ? 7.897 7.013 -13.264 1.00 89.38 202 THR A CA 1
ATOM 1527 C C . THR A 1 202 ? 6.385 7.230 -13.309 1.00 89.38 202 THR A C 1
ATOM 1529 O O . THR A 1 202 ? 5.784 7.575 -12.289 1.00 89.38 202 THR A O 1
ATOM 1532 N N . CYS A 1 203 ? 5.736 6.952 -14.446 1.00 92.81 203 CYS A N 1
ATOM 1533 C CA . CYS A 1 203 ? 4.280 7.054 -14.566 1.00 92.81 203 CYS A CA 1
ATOM 1534 C C . CYS A 1 203 ? 3.548 6.135 -13.575 1.00 92.81 203 CYS A C 1
ATOM 1536 O O . CYS A 1 203 ? 2.591 6.565 -12.925 1.00 92.81 203 CYS A O 1
ATOM 1538 N N . LEU A 1 204 ? 4.006 4.889 -13.423 1.00 90.75 204 LEU A N 1
ATOM 1539 C CA . LEU A 1 204 ? 3.385 3.915 -12.527 1.00 90.75 204 LEU A CA 1
ATOM 1540 C C . LEU A 1 204 ? 3.515 4.315 -11.051 1.00 90.75 204 LEU A C 1
ATOM 1542 O O . LEU A 1 204 ? 2.551 4.199 -10.289 1.00 90.75 204 LEU A O 1
ATOM 1546 N N . VAL A 1 205 ? 4.684 4.808 -10.638 1.00 88.62 205 VAL A N 1
ATOM 1547 C CA . VAL A 1 205 ? 4.923 5.295 -9.275 1.00 88.62 205 VAL A CA 1
ATOM 1548 C C . VAL A 1 205 ? 4.064 6.527 -9.001 1.00 88.62 205 VAL A C 1
ATOM 1550 O O . VAL A 1 205 ? 3.398 6.563 -7.972 1.00 88.62 205 VAL A O 1
ATOM 1553 N N . VAL A 1 206 ? 3.968 7.481 -9.934 1.00 93.12 206 VAL A N 1
ATOM 1554 C CA . VAL A 1 206 ? 3.083 8.655 -9.800 1.00 93.12 206 VAL A CA 1
ATOM 1555 C C . VAL A 1 206 ? 1.620 8.253 -9.629 1.00 93.12 206 VAL A C 1
ATOM 1557 O O . VAL A 1 206 ? 0.963 8.699 -8.683 1.00 93.12 206 VAL A O 1
ATOM 1560 N N . ALA A 1 207 ? 1.120 7.365 -10.489 1.00 94.50 207 ALA A N 1
ATOM 1561 C CA . ALA A 1 207 ? -0.250 6.872 -10.399 1.00 94.50 207 ALA A CA 1
ATOM 1562 C C . ALA A 1 207 ? -0.510 6.138 -9.071 1.00 94.50 207 ALA A C 1
ATOM 1564 O O . ALA A 1 207 ? -1.541 6.340 -8.428 1.00 94.50 207 ALA A O 1
ATOM 1565 N N . THR A 1 208 ? 0.444 5.328 -8.610 1.00 91.31 208 THR A N 1
ATOM 1566 C CA . THR A 1 208 ? 0.310 4.573 -7.356 1.00 91.31 208 THR A CA 1
ATOM 1567 C C . THR A 1 208 ? 0.402 5.485 -6.129 1.00 91.31 208 THR A C 1
ATOM 1569 O O . THR A 1 208 ? -0.342 5.303 -5.165 1.00 91.31 208 THR A O 1
ATOM 1572 N N . THR A 1 209 ? 1.236 6.524 -6.162 1.00 93.00 209 THR A N 1
ATOM 1573 C CA . THR A 1 209 ? 1.321 7.521 -5.087 1.00 93.00 209 THR A CA 1
ATOM 1574 C C . THR A 1 209 ? 0.030 8.319 -4.942 1.00 93.00 209 THR A C 1
ATOM 1576 O O . THR A 1 209 ? -0.388 8.585 -3.814 1.00 93.00 209 THR A O 1
ATOM 1579 N N . ALA A 1 210 ? -0.665 8.630 -6.040 1.00 95.38 210 ALA A N 1
ATOM 1580 C CA . ALA A 1 210 ? -1.987 9.253 -5.964 1.00 95.38 210 ALA A CA 1
ATOM 1581 C C . ALA A 1 210 ? -2.972 8.392 -5.147 1.00 95.38 210 ALA A C 1
ATOM 1583 O O . ALA A 1 210 ? -3.695 8.910 -4.290 1.00 95.38 210 ALA A O 1
ATOM 1584 N N . TRP A 1 211 ? -2.938 7.066 -5.321 1.00 95.19 211 TRP A N 1
ATOM 1585 C CA . TRP A 1 211 ? -3.736 6.137 -4.514 1.00 95.19 211 TRP A CA 1
ATOM 1586 C C . TRP A 1 211 ? -3.321 6.092 -3.045 1.00 95.19 211 TRP A C 1
ATOM 1588 O O . TRP A 1 211 ? -4.190 5.975 -2.180 1.00 95.19 211 TRP A O 1
ATOM 1598 N N . VAL A 1 212 ? -2.031 6.239 -2.734 1.00 92.81 212 VAL A N 1
ATOM 1599 C CA . VAL A 1 212 ? -1.558 6.349 -1.345 1.00 92.81 212 VAL A CA 1
ATOM 1600 C C . VAL A 1 212 ? -2.100 7.613 -0.674 1.00 92.81 212 VAL A C 1
ATOM 1602 O O . VAL A 1 212 ? -2.586 7.535 0.452 1.00 92.81 212 VAL A O 1
ATOM 1605 N N . VAL A 1 213 ? -2.109 8.759 -1.361 1.00 94.44 213 VAL A N 1
ATOM 1606 C CA . VAL A 1 213 ? -2.700 10.004 -0.831 1.00 94.44 213 VAL A CA 1
ATOM 1607 C C . VAL A 1 213 ? -4.194 9.817 -0.538 1.00 94.44 213 VAL A C 1
ATOM 1609 O O . VAL A 1 213 ? -4.671 10.161 0.547 1.00 94.44 213 VAL A O 1
ATOM 1612 N N . VAL A 1 214 ? -4.933 9.213 -1.474 1.00 95.19 214 VAL A N 1
ATOM 1613 C CA . VAL A 1 214 ? -6.354 8.876 -1.286 1.00 95.19 214 VAL A CA 1
ATOM 1614 C C . VAL A 1 214 ? -6.542 7.899 -0.119 1.00 95.19 214 VAL A C 1
ATOM 1616 O O . VAL A 1 214 ? -7.460 8.063 0.687 1.00 95.19 214 VAL A O 1
ATOM 1619 N N . GLY A 1 215 ? -5.664 6.904 0.014 1.00 91.94 215 GLY A N 1
ATOM 1620 C CA . GLY A 1 215 ? -5.659 5.943 1.115 1.00 91.94 215 GLY A CA 1
ATOM 1621 C C . GLY A 1 215 ? -5.456 6.610 2.476 1.00 91.94 215 GLY A C 1
ATOM 1622 O O . GLY A 1 215 ? -6.228 6.349 3.399 1.00 91.94 215 GLY A O 1
ATOM 1623 N N . ALA A 1 216 ? -4.488 7.524 2.587 1.00 92.31 216 ALA A N 1
ATOM 1624 C CA . ALA A 1 216 ? -4.226 8.297 3.800 1.00 92.31 216 ALA A CA 1
ATOM 1625 C C . ALA A 1 216 ? -5.434 9.163 4.189 1.00 92.31 216 ALA A C 1
ATOM 1627 O O . ALA A 1 216 ? -5.842 9.174 5.351 1.00 92.31 216 ALA A O 1
ATOM 1628 N N . TYR A 1 217 ? -6.070 9.813 3.208 1.00 93.81 217 TYR A N 1
ATOM 1629 C CA . TYR A 1 217 ? -7.322 10.542 3.416 1.00 93.81 217 TYR A CA 1
ATOM 1630 C C . TYR A 1 217 ? -8.442 9.654 3.957 1.00 93.81 217 TYR A C 1
ATOM 1632 O O . TYR A 1 217 ? -9.046 9.990 4.976 1.00 93.81 217 TYR A O 1
ATOM 1640 N N . ARG A 1 218 ? -8.692 8.496 3.335 1.00 91.00 218 ARG A N 1
ATOM 1641 C CA . ARG A 1 218 ? -9.752 7.582 3.789 1.00 91.00 218 ARG A CA 1
ATOM 1642 C C . ARG A 1 218 ? -9.474 7.006 5.175 1.00 91.00 218 ARG A C 1
ATOM 1644 O O . ARG A 1 218 ? -10.405 6.877 5.966 1.00 91.00 218 ARG A O 1
ATOM 1651 N N . MET A 1 219 ? -8.218 6.691 5.493 1.00 87.56 219 MET A N 1
ATOM 1652 C CA . MET A 1 219 ? -7.848 6.235 6.837 1.00 87.56 219 MET A CA 1
ATOM 1653 C C . MET A 1 219 ? -8.071 7.329 7.881 1.00 87.56 219 MET A C 1
ATOM 1655 O O . MET A 1 219 ? -8.614 7.047 8.945 1.00 87.56 219 MET A O 1
ATOM 1659 N N . MET A 1 220 ? -7.764 8.586 7.555 1.00 91.00 220 MET A N 1
ATOM 1660 C CA . MET A 1 220 ? -8.080 9.711 8.435 1.00 91.00 220 MET A CA 1
ATOM 1661 C C . MET A 1 220 ? -9.592 9.916 8.605 1.00 91.00 220 MET A C 1
ATOM 1663 O O . MET A 1 220 ? -10.050 10.224 9.702 1.00 91.00 220 MET A O 1
ATOM 1667 N N . CYS A 1 221 ? -10.394 9.728 7.550 1.00 90.00 221 CYS A N 1
ATOM 1668 C CA . CYS A 1 221 ? -11.855 9.755 7.671 1.00 90.00 221 CYS A CA 1
ATOM 1669 C C . CYS A 1 221 ? -12.359 8.704 8.664 1.00 90.00 221 CYS A C 1
ATOM 1671 O O . CYS A 1 221 ? -13.169 9.041 9.523 1.00 90.00 221 CYS A O 1
ATOM 1673 N N . ASN A 1 222 ? -11.840 7.474 8.602 1.00 84.69 222 ASN A N 1
ATOM 1674 C CA . ASN A 1 222 ? -12.205 6.420 9.551 1.00 84.69 222 ASN A CA 1
ATOM 1675 C C . ASN A 1 222 ? -11.860 6.806 10.996 1.00 84.69 222 ASN A C 1
ATOM 1677 O O . ASN A 1 222 ? -12.678 6.619 11.895 1.00 84.69 222 ASN A O 1
ATOM 1681 N N . GLU A 1 223 ? -10.679 7.385 11.214 1.00 85.81 223 GLU A N 1
ATOM 1682 C CA . GLU A 1 223 ? -10.225 7.814 12.539 1.00 85.81 223 GLU A CA 1
ATOM 1683 C C . GLU A 1 223 ? -11.018 8.999 13.110 1.00 85.81 223 GLU A C 1
ATOM 1685 O O . GLU A 1 223 ? -11.231 9.065 14.320 1.00 85.81 223 GLU A O 1
ATOM 1690 N N . LEU A 1 224 ? -11.494 9.905 12.251 1.00 88.69 224 LEU A N 1
ATOM 1691 C CA . LEU A 1 224 ? -12.400 11.004 12.613 1.00 88.69 224 LEU A CA 1
ATOM 1692 C C . LEU A 1 224 ? -13.885 10.598 12.580 1.00 88.69 224 LEU A C 1
ATOM 1694 O O . LEU A 1 224 ? -14.758 11.451 12.707 1.00 88.69 224 LEU A O 1
ATOM 1698 N N . GLN A 1 225 ? -14.185 9.309 12.381 1.00 86.88 225 GLN A N 1
ATOM 1699 C CA . GLN A 1 225 ? -15.544 8.765 12.264 1.00 86.88 225 GLN A CA 1
ATOM 1700 C C . GLN A 1 225 ? -16.401 9.421 11.164 1.00 86.88 225 GLN A C 1
ATOM 1702 O O . GLN A 1 225 ? -17.635 9.384 11.198 1.00 86.88 225 GLN A O 1
ATOM 1707 N N . VAL A 1 226 ? -15.751 9.977 10.141 1.00 87.62 226 VAL A N 1
ATOM 1708 C CA . VAL A 1 226 ? -16.401 10.478 8.932 1.00 87.62 226 VAL A CA 1
ATOM 1709 C C . VAL A 1 226 ? -16.713 9.287 8.034 1.00 87.62 226 VAL A C 1
ATOM 1711 O O . VAL A 1 226 ? -15.820 8.589 7.554 1.00 87.62 226 VAL A O 1
ATOM 1714 N N . ARG A 1 227 ? -18.002 9.051 7.797 1.00 83.06 227 ARG A N 1
ATOM 1715 C CA . ARG A 1 227 ? -18.470 7.929 6.979 1.00 83.06 227 ARG A CA 1
ATOM 1716 C C . ARG A 1 227 ? -18.110 8.156 5.514 1.00 83.06 227 ARG A C 1
ATOM 1718 O O . ARG A 1 227 ? -18.528 9.146 4.917 1.00 83.06 227 ARG A O 1
ATOM 1725 N N . ALA A 1 228 ? -17.358 7.225 4.936 1.00 85.06 228 ALA A N 1
ATOM 1726 C CA . ALA A 1 228 ? -16.951 7.264 3.539 1.00 85.06 228 ALA A CA 1
ATOM 1727 C C . ALA A 1 228 ? -17.460 6.027 2.797 1.00 85.06 228 ALA A C 1
ATOM 1729 O O . ALA A 1 228 ? -17.314 4.899 3.261 1.00 85.06 228 ALA A O 1
ATOM 1730 N N . MET A 1 229 ? -18.003 6.237 1.601 1.00 88.94 229 MET A N 1
ATOM 1731 C CA . MET A 1 229 ? -18.427 5.146 0.726 1.00 88.94 229 MET A CA 1
ATOM 1732 C C . MET A 1 229 ? -17.228 4.311 0.222 1.00 88.94 229 MET A C 1
ATOM 1734 O O . MET A 1 229 ? -16.107 4.828 0.116 1.00 88.94 229 MET A O 1
ATOM 1738 N N . PRO A 1 230 ? -17.436 3.028 -0.130 1.00 91.06 230 PRO A N 1
ATOM 1739 C CA . PRO A 1 230 ? -16.375 2.122 -0.568 1.00 91.06 230 PRO A CA 1
ATOM 1740 C C . PRO A 1 230 ? -16.000 2.249 -2.054 1.00 91.06 230 PRO A C 1
ATOM 1742 O O . PRO A 1 230 ? -15.107 1.539 -2.501 1.00 91.06 230 PRO A O 1
ATOM 1745 N N . TRP A 1 231 ? -16.619 3.143 -2.833 1.00 92.56 231 TRP A N 1
ATOM 1746 C CA . TRP A 1 231 ? -16.375 3.234 -4.283 1.00 92.56 231 TRP A CA 1
ATOM 1747 C C . TRP A 1 231 ? -14.899 3.484 -4.635 1.00 92.56 231 TRP A C 1
ATOM 1749 O O . TRP A 1 231 ? -14.374 2.827 -5.526 1.00 92.56 231 TRP A O 1
ATOM 1759 N N . LEU A 1 232 ? -14.191 4.337 -3.883 1.00 93.19 232 LEU A N 1
ATOM 1760 C CA . LEU A 1 232 ? -12.752 4.577 -4.085 1.00 93.19 232 LEU A CA 1
ATOM 1761 C C . LEU A 1 232 ? -11.913 3.304 -3.924 1.00 93.19 232 LEU A C 1
ATOM 1763 O O . LEU A 1 232 ? -10.928 3.124 -4.630 1.00 93.19 232 LEU A O 1
ATOM 1767 N N . TRP A 1 233 ? -12.310 2.413 -3.011 1.00 93.31 233 TRP A N 1
ATOM 1768 C CA . TRP A 1 233 ? -11.652 1.121 -2.832 1.00 93.31 233 TRP A CA 1
ATOM 1769 C C . TRP A 1 233 ? -11.879 0.205 -4.034 1.00 93.31 233 TRP A C 1
ATOM 1771 O O . TRP A 1 233 ? -10.940 -0.426 -4.505 1.00 93.31 233 TRP A O 1
ATOM 1781 N N . LEU A 1 234 ? -13.101 0.176 -4.571 1.00 95.06 234 LEU A N 1
ATOM 1782 C CA . LEU A 1 234 ? -13.411 -0.602 -5.769 1.00 95.06 234 LEU A CA 1
ATOM 1783 C C . LEU A 1 234 ? -12.618 -0.103 -6.984 1.00 95.06 234 LEU A C 1
ATOM 1785 O O . LEU A 1 234 ? -12.016 -0.914 -7.680 1.00 95.06 234 LEU A O 1
ATOM 1789 N N . ILE A 1 235 ? -12.544 1.216 -7.199 1.00 96.00 235 ILE A N 1
ATOM 1790 C CA . ILE A 1 235 ? -11.741 1.790 -8.292 1.00 96.00 235 ILE A CA 1
ATOM 1791 C C . ILE A 1 235 ? -10.254 1.461 -8.104 1.00 96.00 235 ILE A C 1
ATOM 1793 O O . ILE A 1 235 ? -9.589 1.097 -9.071 1.00 96.00 235 ILE A O 1
ATOM 1797 N N . PHE A 1 236 ? -9.735 1.514 -6.873 1.00 95.69 236 PHE A N 1
ATOM 1798 C CA . PHE A 1 236 ? -8.360 1.098 -6.589 1.00 95.69 236 PHE A CA 1
ATOM 1799 C C . PHE A 1 236 ? -8.110 -0.373 -6.958 1.00 95.69 236 PHE A C 1
ATOM 1801 O O . PHE A 1 236 ? -7.105 -0.685 -7.593 1.00 95.69 236 PHE A O 1
ATOM 1808 N N . LEU A 1 237 ? -9.031 -1.283 -6.624 1.00 95.19 237 LEU A N 1
ATOM 1809 C CA . LEU A 1 237 ? -8.900 -2.696 -6.996 1.00 95.19 237 LEU A CA 1
ATOM 1810 C C . LEU A 1 237 ? -8.930 -2.895 -8.514 1.00 95.19 237 LEU A C 1
ATOM 1812 O O . LEU A 1 237 ? -8.148 -3.692 -9.031 1.00 95.19 237 LEU A O 1
ATOM 1816 N N . LEU A 1 238 ? -9.772 -2.153 -9.238 1.00 95.38 238 LEU A N 1
ATOM 1817 C CA . LEU A 1 238 ? -9.770 -2.157 -10.703 1.00 95.38 238 LEU A CA 1
ATOM 1818 C C . LEU A 1 238 ? -8.434 -1.649 -11.265 1.00 95.38 238 LEU A C 1
ATOM 1820 O O . LEU A 1 238 ? -7.880 -2.279 -12.163 1.00 95.38 238 LEU A O 1
ATOM 1824 N N . TYR A 1 239 ? -7.880 -0.573 -10.698 1.00 95.62 239 TYR A N 1
ATOM 1825 C CA . TYR A 1 239 ? -6.561 -0.051 -11.062 1.00 95.62 239 TYR A CA 1
ATOM 1826 C C . TYR A 1 239 ? -5.459 -1.106 -10.884 1.00 95.62 239 TYR A C 1
ATOM 1828 O O . TYR A 1 239 ? -4.734 -1.390 -11.834 1.00 95.62 239 TYR A O 1
ATOM 1836 N N . VAL A 1 240 ? -5.364 -1.740 -9.708 1.00 93.25 240 VAL A N 1
ATOM 1837 C CA . VAL A 1 240 ? -4.347 -2.777 -9.445 1.00 93.25 240 VAL A CA 1
ATOM 1838 C C . VAL A 1 240 ? -4.506 -3.954 -10.409 1.00 93.25 240 VAL A C 1
ATOM 1840 O O . VAL A 1 240 ? -3.522 -4.439 -10.962 1.00 93.25 240 VAL A O 1
ATOM 1843 N N . SER A 1 241 ? -5.746 -4.374 -10.666 1.00 92.94 241 SER A N 1
ATOM 1844 C CA . SER A 1 241 ? -6.047 -5.450 -11.617 1.00 92.94 241 SER A CA 1
ATOM 1845 C C . SER A 1 241 ? -5.568 -5.102 -13.030 1.00 92.94 241 SER A C 1
ATOM 1847 O O . SER A 1 241 ? -4.898 -5.912 -13.669 1.00 92.94 241 SER A O 1
ATOM 1849 N N . ALA A 1 242 ? -5.836 -3.880 -13.500 1.00 92.56 242 ALA A N 1
ATOM 1850 C CA . ALA A 1 242 ? -5.413 -3.403 -14.815 1.00 92.56 242 ALA A CA 1
ATOM 1851 C C . ALA A 1 242 ? -3.886 -3.261 -14.938 1.00 92.56 242 ALA A C 1
ATOM 1853 O O . ALA A 1 242 ? -3.321 -3.612 -15.975 1.00 92.56 242 ALA A O 1
ATOM 1854 N N . VAL A 1 243 ? -3.208 -2.786 -13.888 1.00 91.75 243 VAL A N 1
ATOM 1855 C CA . VAL A 1 243 ? -1.740 -2.693 -13.851 1.00 91.75 243 VAL A CA 1
ATOM 1856 C C . VAL A 1 243 ? -1.117 -4.080 -13.970 1.00 91.75 243 VAL A C 1
ATOM 1858 O O . VAL A 1 243 ? -0.284 -4.296 -14.851 1.00 91.75 243 VAL A O 1
ATOM 1861 N N . ILE A 1 244 ? -1.552 -5.026 -13.129 1.00 89.50 244 ILE A N 1
ATOM 1862 C CA . ILE A 1 244 ? -1.018 -6.394 -13.101 1.00 89.50 244 ILE A CA 1
ATOM 1863 C C . ILE A 1 244 ? -1.302 -7.118 -14.416 1.00 89.50 244 ILE A C 1
ATOM 1865 O O . ILE A 1 244 ? -0.398 -7.741 -14.968 1.00 89.50 244 ILE A O 1
ATOM 1869 N N . THR A 1 245 ? -2.516 -6.984 -14.961 1.00 89.69 245 THR A N 1
ATOM 1870 C CA . THR A 1 245 ? -2.879 -7.551 -16.271 1.00 89.69 245 THR A CA 1
ATOM 1871 C C . THR A 1 245 ? -1.854 -7.193 -17.334 1.00 89.69 245 THR A C 1
ATOM 1873 O O . THR A 1 245 ? -1.440 -8.064 -18.095 1.00 89.69 245 THR A O 1
ATOM 1876 N N . GLY A 1 246 ? -1.436 -5.928 -17.405 1.00 88.25 246 GLY A N 1
ATOM 1877 C CA . GLY A 1 246 ? -0.574 -5.485 -18.491 1.00 88.25 246 GLY A CA 1
ATOM 1878 C C . GLY A 1 246 ? 0.797 -6.165 -18.506 1.00 88.25 246 GLY A C 1
ATOM 1879 O O . GLY A 1 246 ? 1.340 -6.338 -19.590 1.00 88.25 246 GLY A O 1
ATOM 1880 N N . PHE A 1 247 ? 1.312 -6.639 -17.365 1.00 86.88 247 PHE A N 1
ATOM 1881 C CA . PHE A 1 247 ? 2.557 -7.422 -17.312 1.00 86.88 247 PHE A CA 1
ATOM 1882 C C . PHE A 1 247 ? 2.391 -8.872 -17.792 1.00 86.88 247 PHE A C 1
ATOM 1884 O O . PHE A 1 247 ? 3.338 -9.468 -18.293 1.00 86.88 247 PHE A O 1
ATOM 1891 N N . PHE A 1 248 ? 1.193 -9.447 -17.659 1.00 83.19 248 PHE A N 1
ATOM 1892 C CA . PHE A 1 248 ? 0.895 -10.820 -18.095 1.00 83.19 248 PHE A CA 1
ATOM 1893 C C . PHE A 1 248 ? 0.250 -10.888 -19.486 1.00 83.19 248 PHE A C 1
ATOM 1895 O O . PHE A 1 248 ? 0.168 -11.950 -20.102 1.00 83.19 248 PHE A O 1
ATOM 1902 N N . SER A 1 249 ? -0.232 -9.757 -19.993 1.00 80.50 249 SER A N 1
ATOM 1903 C CA . SER A 1 249 ? -0.858 -9.636 -21.301 1.00 80.50 249 SER A CA 1
ATOM 1904 C C . SER A 1 249 ? 0.206 -9.597 -22.400 1.00 80.50 249 SER A C 1
ATOM 1906 O O . SER A 1 249 ? 0.787 -8.550 -22.681 1.00 80.50 249 SER A O 1
ATOM 1908 N N . ALA A 1 250 ? 0.399 -10.720 -23.092 1.00 67.75 250 ALA A N 1
ATOM 1909 C CA . ALA A 1 250 ? 1.360 -10.856 -24.192 1.00 67.75 250 ALA A CA 1
ATOM 1910 C C . ALA A 1 250 ? 0.974 -10.109 -25.496 1.00 67.75 250 ALA A C 1
ATOM 1912 O O . ALA A 1 250 ? 1.658 -10.245 -26.508 1.00 67.75 250 ALA A O 1
ATOM 1913 N N . GLY A 1 251 ? -0.112 -9.325 -25.502 1.00 62.94 251 GLY A N 1
ATOM 1914 C CA . GLY A 1 251 ? -0.594 -8.608 -26.695 1.00 62.94 251 GLY A CA 1
ATOM 1915 C C . GLY A 1 251 ? -1.353 -9.490 -27.692 1.00 62.94 251 GLY A C 1
ATOM 1916 O O . GLY A 1 251 ? -1.574 -9.090 -28.831 1.00 62.94 251 GLY A O 1
ATOM 1917 N N . ILE A 1 252 ? -1.757 -10.692 -27.279 1.00 60.78 252 ILE A N 1
ATOM 1918 C CA . ILE A 1 252 ? -2.369 -11.704 -28.144 1.00 60.78 252 ILE A CA 1
ATOM 1919 C C . ILE A 1 252 ? -3.898 -11.555 -28.093 1.00 60.78 252 ILE A C 1
ATOM 1921 O O . ILE A 1 252 ? -4.568 -12.272 -27.361 1.00 60.78 252 ILE A O 1
ATOM 1925 N N . GLY A 1 253 ? -4.469 -10.627 -28.864 1.00 74.94 253 GLY A N 1
ATOM 1926 C CA . GLY A 1 253 ? -5.925 -10.501 -29.055 1.00 74.94 253 GLY A CA 1
ATOM 1927 C C . GLY A 1 253 ? -6.734 -9.971 -27.853 1.00 74.94 253 GLY A C 1
ATOM 1928 O O . GLY A 1 253 ? -6.358 -10.091 -26.688 1.00 74.94 253 GLY A O 1
ATOM 1929 N N . THR A 1 254 ? -7.896 -9.376 -28.136 1.00 81.19 254 THR A N 1
ATOM 1930 C CA . THR A 1 254 ? -8.764 -8.723 -27.132 1.00 81.19 254 THR A CA 1
ATOM 1931 C C . THR A 1 254 ? -9.353 -9.703 -26.114 1.00 81.19 254 THR A C 1
ATOM 1933 O O . THR A 1 254 ? -9.354 -9.418 -24.918 1.00 81.19 254 THR A O 1
ATOM 1936 N N . LEU A 1 255 ? -9.804 -10.877 -26.563 1.00 80.25 255 LEU A N 1
ATOM 1937 C CA . LEU A 1 255 ? -10.385 -11.923 -25.710 1.00 80.25 255 LEU A CA 1
ATOM 1938 C C . LEU A 1 255 ? -9.391 -12.468 -24.676 1.00 80.25 255 LEU A C 1
ATOM 1940 O O . LEU A 1 255 ? -9.738 -12.631 -23.506 1.00 80.25 255 LEU A O 1
ATOM 1944 N N . THR A 1 256 ? -8.141 -12.705 -25.078 1.00 79.06 256 THR A N 1
ATOM 1945 C CA . THR A 1 256 ? -7.101 -13.201 -24.167 1.00 79.06 256 THR A CA 1
ATOM 1946 C C . THR A 1 256 ? -6.774 -12.169 -23.096 1.00 79.06 256 THR A C 1
ATOM 1948 O O . THR A 1 256 ? -6.630 -12.539 -21.933 1.00 79.06 256 THR A O 1
ATOM 1951 N N . ASN A 1 257 ? -6.720 -10.884 -23.465 1.00 82.75 257 ASN A N 1
ATOM 1952 C CA . ASN A 1 257 ? -6.486 -9.791 -22.521 1.00 82.75 257 ASN A CA 1
ATOM 1953 C C . ASN A 1 257 ? -7.631 -9.671 -21.509 1.00 82.75 257 ASN A C 1
ATOM 1955 O O . ASN A 1 257 ? -7.381 -9.544 -20.319 1.00 82.75 257 ASN A O 1
ATOM 1959 N N . LEU A 1 258 ? -8.888 -9.789 -21.949 1.00 85.50 258 LEU A N 1
ATOM 1960 C CA . LEU A 1 258 ? -10.034 -9.795 -21.034 1.00 85.50 258 LEU A CA 1
ATOM 1961 C C . LEU A 1 258 ? -9.985 -10.981 -20.063 1.00 85.50 258 LEU A C 1
ATOM 1963 O O . LEU A 1 258 ? -10.262 -10.818 -18.874 1.00 85.50 258 LEU A O 1
ATOM 1967 N N . ARG A 1 259 ? -9.575 -12.164 -20.539 1.00 83.69 259 ARG A N 1
ATOM 1968 C CA . ARG A 1 259 ? -9.390 -13.346 -19.688 1.00 83.69 259 ARG A CA 1
ATOM 1969 C C . ARG A 1 259 ? -8.282 -13.128 -18.656 1.00 83.69 259 ARG A C 1
ATOM 1971 O O . ARG A 1 259 ? -8.485 -13.425 -17.482 1.00 83.69 259 ARG A O 1
ATOM 1978 N N . THR A 1 260 ? -7.128 -12.587 -19.049 1.00 83.81 260 THR A N 1
ATOM 1979 C CA . THR A 1 260 ? -6.040 -12.291 -18.100 1.00 83.81 260 THR A CA 1
ATOM 1980 C C . THR A 1 260 ? -6.424 -11.189 -17.113 1.00 83.81 260 THR A C 1
ATOM 1982 O O . THR A 1 260 ? -6.040 -11.271 -15.944 1.00 83.81 260 THR A O 1
ATOM 1985 N N . THR A 1 261 ? -7.247 -10.214 -17.520 1.00 89.25 261 THR A N 1
ATOM 1986 C CA . THR A 1 261 ? -7.840 -9.230 -16.602 1.00 89.25 261 THR A CA 1
ATOM 1987 C C . THR A 1 261 ? -8.771 -9.880 -15.595 1.00 89.25 261 THR A C 1
ATOM 1989 O O . THR A 1 261 ? -8.675 -9.580 -14.409 1.00 89.25 261 THR A O 1
ATOM 1992 N N . ALA A 1 262 ? -9.626 -10.808 -16.026 1.00 89.50 262 ALA A N 1
ATOM 1993 C CA . ALA A 1 262 ? -10.534 -11.496 -15.118 1.00 89.50 262 ALA A CA 1
ATOM 1994 C C . ALA A 1 262 ? -9.786 -12.311 -14.055 1.00 89.50 262 ALA A C 1
ATOM 1996 O O . ALA A 1 262 ? -10.106 -12.234 -12.871 1.00 89.50 262 ALA A O 1
ATOM 1997 N N . VAL A 1 263 ? -8.736 -13.031 -14.455 1.00 86.62 263 VAL A N 1
ATOM 1998 C CA . VAL A 1 263 ? -7.916 -13.819 -13.525 1.00 86.62 263 VAL A CA 1
ATOM 1999 C C . VAL A 1 263 ? -7.118 -12.928 -12.580 1.00 86.62 263 VAL A C 1
ATOM 2001 O O . VAL A 1 263 ? -7.148 -13.135 -11.368 1.00 86.62 263 VAL A O 1
ATOM 2004 N N . SER A 1 264 ? -6.386 -11.946 -13.107 1.00 88.62 264 SER A N 1
ATOM 2005 C CA . SER A 1 264 ? -5.591 -11.052 -12.258 1.00 88.62 264 SER A CA 1
ATOM 2006 C C . SER A 1 264 ? -6.491 -10.252 -11.318 1.00 88.62 264 SER A C 1
ATOM 2008 O O . SER A 1 264 ? -6.190 -10.149 -10.132 1.00 88.62 264 SER A O 1
ATOM 2010 N N . GLY A 1 265 ? -7.647 -9.791 -11.801 1.00 92.44 265 GLY A N 1
ATOM 2011 C CA . GLY A 1 265 ? -8.668 -9.150 -10.987 1.00 92.44 265 GLY A CA 1
ATOM 2012 C C . GLY A 1 265 ? -9.208 -10.048 -9.882 1.00 92.44 265 GLY A C 1
ATOM 2013 O O . GLY A 1 265 ? -9.304 -9.610 -8.733 1.00 92.44 265 GLY A O 1
ATOM 2014 N N . LEU A 1 266 ? -9.475 -11.322 -10.174 1.00 92.12 266 LEU A N 1
ATOM 2015 C CA . LEU A 1 266 ? -9.861 -12.300 -9.162 1.00 92.12 266 LEU A CA 1
ATOM 2016 C C . LEU A 1 266 ? -8.787 -12.441 -8.074 1.00 92.12 266 LEU A C 1
ATOM 2018 O O . LEU A 1 266 ? -9.095 -12.305 -6.892 1.00 92.12 266 LEU A O 1
ATOM 2022 N N . LEU A 1 267 ? -7.526 -12.657 -8.454 1.00 90.06 267 LEU A N 1
ATOM 2023 C CA . LEU A 1 267 ? -6.427 -12.818 -7.495 1.00 90.06 267 LEU A CA 1
ATOM 2024 C C . LEU A 1 267 ? -6.234 -11.562 -6.631 1.00 90.06 267 LEU A C 1
ATOM 2026 O O . LEU A 1 267 ? -6.127 -11.666 -5.407 1.00 90.06 267 LEU A O 1
ATOM 2030 N N . CYS A 1 268 ? -6.263 -10.375 -7.244 1.00 92.38 268 CYS A N 1
ATOM 2031 C CA . CYS A 1 268 ? -6.166 -9.093 -6.545 1.00 92.38 268 CYS A CA 1
ATOM 2032 C C . CYS A 1 268 ? -7.285 -8.907 -5.525 1.00 92.38 268 CYS A C 1
ATOM 2034 O O . CYS A 1 268 ? -7.039 -8.533 -4.379 1.00 92.38 268 CYS A O 1
ATOM 2036 N N . THR A 1 269 ? -8.526 -9.154 -5.941 1.00 94.81 269 THR A N 1
ATOM 2037 C CA . THR A 1 269 ? -9.709 -8.936 -5.101 1.00 94.81 269 THR A CA 1
ATOM 2038 C C . THR A 1 269 ? -9.808 -9.954 -3.972 1.00 94.81 269 THR A C 1
ATOM 2040 O O . THR A 1 269 ? -10.165 -9.583 -2.855 1.00 94.81 269 THR A O 1
ATOM 2043 N N . VAL A 1 270 ? -9.398 -11.200 -4.208 1.00 92.69 270 VAL A N 1
ATOM 2044 C CA . VAL A 1 270 ? -9.295 -12.241 -3.178 1.00 92.69 270 VAL A CA 1
ATOM 2045 C C . VAL A 1 270 ? -8.223 -11.904 -2.147 1.00 92.69 270 VAL A C 1
ATOM 2047 O O . VAL A 1 270 ? -8.500 -11.914 -0.946 1.00 92.69 270 VAL A O 1
ATOM 2050 N N . LEU A 1 271 ? -7.020 -11.533 -2.593 1.00 90.38 271 LEU A N 1
ATOM 2051 C CA . LEU A 1 271 ? -5.951 -11.109 -1.691 1.00 90.38 271 LEU A CA 1
ATOM 2052 C C . LEU A 1 271 ? -6.384 -9.890 -0.865 1.00 90.38 271 LEU A C 1
ATOM 2054 O O . LEU A 1 271 ? -6.201 -9.854 0.352 1.00 90.38 271 LEU A O 1
ATOM 2058 N N . ALA A 1 272 ? -7.024 -8.916 -1.510 1.00 91.12 272 ALA A N 1
ATOM 2059 C CA . ALA A 1 272 ? -7.563 -7.736 -0.853 1.00 91.12 272 ALA A CA 1
ATOM 2060 C C . ALA A 1 272 ? -8.669 -8.075 0.160 1.00 91.12 272 ALA A C 1
ATOM 2062 O O . ALA A 1 272 ? -8.731 -7.453 1.222 1.00 91.12 272 ALA A O 1
ATOM 2063 N N . ALA A 1 273 ? -9.531 -9.055 -0.130 1.00 91.56 273 ALA A N 1
ATOM 2064 C CA . ALA A 1 273 ? -10.549 -9.528 0.804 1.00 91.56 273 ALA A CA 1
ATOM 2065 C C . ALA A 1 273 ? -9.908 -10.110 2.071 1.00 91.56 273 ALA A C 1
ATOM 2067 O O . ALA A 1 273 ? -10.296 -9.713 3.170 1.00 91.56 273 ALA A O 1
ATOM 2068 N N . TYR A 1 274 ? -8.880 -10.957 1.935 1.00 85.44 274 TYR A N 1
ATOM 2069 C CA . TYR A 1 274 ? -8.125 -11.477 3.079 1.00 85.44 274 TYR A CA 1
ATOM 2070 C C . TYR A 1 274 ? -7.432 -10.368 3.868 1.00 85.44 274 TYR A C 1
ATOM 2072 O O . TYR A 1 274 ? -7.607 -10.287 5.084 1.00 85.44 274 TYR A O 1
ATOM 2080 N N . LEU A 1 275 ? -6.687 -9.486 3.194 1.00 84.75 275 LEU A N 1
ATOM 2081 C CA . LEU A 1 275 ? -5.982 -8.389 3.855 1.00 84.75 275 LEU A CA 1
ATOM 2082 C C . LEU A 1 275 ? -6.959 -7.515 4.641 1.00 84.75 275 LEU A C 1
ATOM 2084 O O . LEU A 1 275 ? -6.738 -7.273 5.825 1.00 84.75 275 LEU A O 1
ATOM 2088 N N . CYS A 1 276 ? -8.074 -7.094 4.040 1.00 84.88 276 CYS A N 1
ATOM 2089 C CA . CYS A 1 276 ? -9.085 -6.299 4.734 1.00 84.88 276 CYS A CA 1
ATOM 2090 C C . CYS A 1 276 ? -9.784 -7.072 5.854 1.00 84.88 276 CYS A C 1
ATOM 2092 O O . CYS A 1 276 ? -10.093 -6.478 6.884 1.00 84.88 276 CYS A O 1
ATOM 2094 N N . ALA A 1 277 ? -10.046 -8.367 5.687 1.00 83.81 277 ALA A N 1
ATOM 2095 C CA . ALA A 1 277 ? -10.669 -9.160 6.733 1.00 83.81 277 ALA A CA 1
ATOM 2096 C C . ALA A 1 277 ? -9.746 -9.260 7.954 1.00 83.81 277 ALA A C 1
ATOM 2098 O O . ALA A 1 277 ? -10.135 -8.873 9.046 1.00 83.81 277 ALA A O 1
ATOM 2099 N N . PHE A 1 278 ? -8.487 -9.653 7.781 1.00 78.12 278 PHE A N 1
ATOM 2100 C CA . PHE A 1 278 ? -7.564 -9.776 8.911 1.00 78.12 278 PHE A CA 1
ATOM 2101 C C . PHE A 1 278 ? -7.160 -8.432 9.529 1.00 78.12 278 PHE A C 1
ATOM 2103 O O . PHE A 1 278 ? -6.907 -8.371 10.726 1.00 78.12 278 PHE A O 1
ATOM 2110 N N . THR A 1 279 ? -7.109 -7.345 8.753 1.00 73.06 279 THR A N 1
ATOM 2111 C CA . THR A 1 279 ? -6.679 -6.034 9.276 1.00 73.06 279 THR A CA 1
ATOM 2112 C C . THR A 1 279 ? -7.823 -5.182 9.824 1.00 73.06 279 THR A C 1
ATOM 2114 O O . THR A 1 279 ? -7.636 -4.486 10.823 1.00 73.06 279 THR A O 1
ATOM 2117 N N . LEU A 1 280 ? -9.007 -5.212 9.201 1.00 68.94 280 LEU A N 1
ATOM 2118 C CA . LEU A 1 280 ? -10.109 -4.280 9.479 1.00 68.94 280 LEU A CA 1
ATOM 2119 C C . LEU A 1 280 ? -11.360 -4.955 10.060 1.00 68.94 280 LEU A C 1
ATOM 2121 O O . LEU A 1 280 ? -12.215 -4.259 10.611 1.00 68.94 280 LEU A O 1
ATOM 2125 N N . PHE A 1 281 ? -11.513 -6.281 9.964 1.00 67.31 281 PHE A N 1
ATOM 2126 C CA . PHE A 1 281 ? -12.704 -6.946 10.491 1.00 67.31 281 PHE A CA 1
ATOM 2127 C C . PHE A 1 281 ? -12.615 -7.140 12.006 1.00 67.31 281 PHE A C 1
ATOM 2129 O O . PHE A 1 281 ? -11.854 -7.973 12.492 1.00 67.31 281 PHE A O 1
ATOM 2136 N N . ARG A 1 282 ? -13.409 -6.376 12.769 1.00 62.38 282 ARG A N 1
ATOM 2137 C CA . ARG A 1 282 ? -13.405 -6.467 14.245 1.00 62.38 282 ARG A CA 1
ATOM 2138 C C . ARG A 1 282 ? -14.762 -6.406 14.921 1.00 62.38 282 ARG A C 1
ATOM 2140 O O . ARG A 1 282 ? -14.851 -6.720 16.105 1.00 62.38 282 ARG A O 1
ATOM 2147 N N . ASP A 1 283 ? -15.809 -6.028 14.193 1.00 68.38 283 ASP A N 1
ATOM 2148 C CA . ASP A 1 283 ? -17.152 -5.943 14.752 1.00 68.38 283 ASP A CA 1
ATOM 2149 C C . ASP A 1 283 ? -18.090 -6.982 14.116 1.00 68.38 283 ASP A C 1
ATOM 2151 O O . ASP A 1 283 ? -18.627 -6.743 13.030 1.00 68.38 283 ASP A O 1
ATOM 2155 N N . PRO A 1 284 ? -18.346 -8.122 14.786 1.00 66.75 284 PRO A N 1
ATOM 2156 C CA . PRO A 1 284 ? -19.326 -9.095 14.311 1.00 66.75 284 PRO A CA 1
ATOM 2157 C C . PRO A 1 284 ? -20.757 -8.527 14.269 1.00 66.75 284 PRO A C 1
ATOM 2159 O O . PRO A 1 284 ? -21.608 -9.060 13.555 1.00 66.75 284 PRO A O 1
ATOM 2162 N N . LEU A 1 285 ? -21.044 -7.420 14.972 1.00 73.19 285 LEU A N 1
ATOM 2163 C CA . LEU A 1 285 ? -22.336 -6.731 14.906 1.00 73.19 285 LEU A CA 1
ATOM 2164 C C . LEU A 1 285 ? -22.476 -5.851 13.653 1.00 73.19 285 LEU A C 1
ATOM 2166 O O . LEU A 1 285 ? -23.593 -5.434 13.336 1.00 73.19 285 LEU A O 1
ATOM 2170 N N . ALA A 1 286 ? -21.398 -5.599 12.900 1.00 77.94 286 ALA A N 1
ATOM 2171 C CA . ALA A 1 286 ? -21.461 -4.855 11.640 1.00 77.94 286 ALA A CA 1
ATOM 2172 C C . ALA A 1 286 ? -22.399 -5.535 10.629 1.00 77.94 286 ALA A C 1
ATOM 2174 O O . ALA A 1 286 ? -23.204 -4.864 9.986 1.00 77.94 286 ALA A O 1
ATOM 2175 N N . LEU A 1 287 ? -22.389 -6.872 10.573 1.00 81.19 287 LEU A N 1
ATOM 2176 C CA . LEU A 1 287 ? -23.288 -7.641 9.708 1.00 81.19 287 LEU A CA 1
ATOM 2177 C C . LEU A 1 287 ? -24.764 -7.470 10.102 1.00 81.19 287 LEU A C 1
ATOM 2179 O O . LEU A 1 287 ? -25.621 -7.368 9.228 1.00 81.19 287 LEU A O 1
ATOM 2183 N N . ARG A 1 288 ? -25.079 -7.354 11.403 1.00 80.75 288 ARG A N 1
ATOM 2184 C CA . ARG A 1 288 ? -26.457 -7.070 11.854 1.00 80.75 288 ARG A CA 1
ATOM 2185 C C . ARG A 1 288 ? -26.928 -5.705 11.375 1.00 80.75 288 ARG A C 1
ATOM 2187 O O . ARG A 1 288 ? -28.054 -5.574 10.904 1.00 80.75 288 ARG A O 1
ATOM 2194 N N . ARG A 1 289 ? -26.062 -4.695 11.511 1.00 85.12 289 ARG A N 1
ATOM 2195 C CA . ARG A 1 289 ? -26.351 -3.325 11.073 1.00 85.12 289 ARG A CA 1
ATOM 2196 C C . ARG A 1 289 ? -26.603 -3.278 9.570 1.00 85.12 289 ARG A C 1
ATOM 2198 O O . ARG A 1 289 ? -27.571 -2.659 9.156 1.00 85.12 289 ARG A O 1
ATOM 2205 N N . LEU A 1 290 ? -25.812 -4.005 8.783 1.00 88.31 290 LEU A N 1
ATOM 2206 C CA . LEU A 1 290 ? -26.027 -4.129 7.342 1.00 88.31 290 LEU A CA 1
ATOM 2207 C C . LEU A 1 290 ? -27.377 -4.746 6.985 1.00 88.31 290 LEU A C 1
ATOM 2209 O O . LEU A 1 290 ? -28.101 -4.178 6.174 1.00 88.31 290 LEU A O 1
ATOM 2213 N N . VAL A 1 291 ? -27.741 -5.871 7.610 1.00 88.06 291 VAL A N 1
ATOM 2214 C CA . VAL A 1 291 ? -29.048 -6.505 7.366 1.00 88.06 291 VAL A CA 1
ATOM 2215 C C . VAL A 1 291 ? -30.186 -5.552 7.728 1.00 88.06 291 VAL A C 1
ATOM 2217 O O . VAL A 1 291 ? -31.160 -5.461 6.987 1.00 88.06 291 VAL A O 1
ATOM 2220 N N . ARG A 1 292 ? -30.056 -4.813 8.836 1.00 90.06 292 ARG A N 1
ATOM 2221 C CA . ARG A 1 292 ? -31.041 -3.808 9.241 1.00 90.06 292 ARG A CA 1
ATOM 2222 C C . ARG A 1 292 ? -31.155 -2.675 8.221 1.00 90.06 292 ARG A C 1
ATOM 2224 O O . ARG A 1 292 ? -32.250 -2.438 7.739 1.00 90.06 292 ARG A O 1
ATOM 2231 N N . TYR A 1 293 ? -30.051 -2.033 7.833 1.00 91.81 293 TYR A N 1
ATOM 2232 C CA . TYR A 1 293 ? -30.090 -0.947 6.844 1.00 91.81 293 TYR A CA 1
ATOM 2233 C C . TYR A 1 293 ? -30.634 -1.401 5.487 1.00 91.81 293 TYR A C 1
ATOM 2235 O O . TYR A 1 293 ? -31.333 -0.637 4.830 1.00 91.81 293 TYR A O 1
ATOM 2243 N N . GLY A 1 294 ? -30.347 -2.644 5.083 1.00 90.31 294 GLY A N 1
ATOM 2244 C CA . GLY A 1 294 ? -30.914 -3.230 3.870 1.00 90.31 294 GLY A CA 1
ATOM 2245 C C . GLY A 1 294 ? -32.427 -3.449 3.963 1.00 90.31 294 GLY A C 1
ATOM 2246 O O . GLY A 1 294 ? -33.136 -3.185 2.999 1.00 90.31 294 GLY A O 1
ATOM 2247 N N . ARG A 1 295 ? -32.937 -3.884 5.124 1.00 92.62 295 ARG A N 1
ATOM 2248 C CA . ARG A 1 295 ? -34.385 -4.036 5.367 1.00 92.62 295 ARG A CA 1
ATOM 2249 C C . ARG A 1 295 ? -35.110 -2.698 5.465 1.00 92.62 295 ARG A C 1
ATOM 2251 O O . ARG A 1 295 ? -36.206 -2.572 4.938 1.00 92.62 295 ARG A O 1
ATOM 2258 N N . ASP A 1 296 ? -34.479 -1.719 6.103 1.00 93.50 296 ASP A N 1
ATOM 2259 C CA . ASP A 1 296 ? -35.041 -0.386 6.334 1.00 93.50 296 ASP A CA 1
ATOM 2260 C C . ASP A 1 296 ? -34.945 0.510 5.072 1.00 93.50 296 ASP A C 1
ATOM 2262 O O . ASP A 1 296 ? -35.382 1.658 5.091 1.00 93.50 296 ASP A O 1
ATOM 2266 N N . GLY A 1 297 ? -34.368 0.014 3.964 1.00 91.38 297 GLY A N 1
ATOM 2267 C CA . GLY A 1 297 ? -34.226 0.751 2.698 1.00 91.38 297 GLY A CA 1
ATOM 2268 C C . GLY A 1 297 ? -33.200 1.891 2.737 1.00 91.38 297 GLY A C 1
ATOM 2269 O O . GLY A 1 297 ? -33.125 2.706 1.815 1.00 91.38 297 GLY A O 1
ATOM 2270 N N . GLU A 1 298 ? -32.375 1.967 3.783 1.00 93.25 298 GLU A N 1
ATOM 2271 C CA . GLU A 1 298 ? -31.390 3.030 3.983 1.00 93.25 298 GLU A CA 1
ATOM 2272 C C . GLU A 1 298 ? -30.101 2.772 3.171 1.00 93.25 298 GLU A C 1
ATOM 2274 O O . GLU A 1 298 ? -29.007 2.650 3.728 1.00 93.25 298 GLU A O 1
ATOM 2279 N N . TRP A 1 299 ? -30.195 2.708 1.835 1.00 89.75 299 TRP A N 1
ATOM 2280 C CA . TRP A 1 299 ? -29.097 2.308 0.930 1.00 89.75 299 TRP A CA 1
ATOM 2281 C C . TRP A 1 299 ? -27.806 3.115 1.093 1.00 89.75 299 TRP A C 1
ATOM 2283 O O . TRP A 1 299 ? -26.704 2.579 0.964 1.00 89.75 299 TRP A O 1
ATOM 2293 N N . ARG A 1 300 ? -27.926 4.404 1.428 1.00 90.19 300 ARG A N 1
ATOM 2294 C CA . ARG A 1 300 ? -26.761 5.250 1.701 1.00 90.19 300 ARG A CA 1
ATOM 2295 C C . ARG A 1 300 ? -26.007 4.777 2.948 1.00 90.19 300 ARG A C 1
ATOM 2297 O O . ARG A 1 300 ? -24.793 4.606 2.909 1.00 90.19 300 ARG A O 1
ATOM 2304 N N . ARG A 1 301 ? -26.729 4.527 4.042 1.00 88.31 301 ARG A N 1
ATOM 2305 C CA . ARG A 1 301 ? -26.146 4.036 5.300 1.00 88.31 301 ARG A CA 1
ATOM 2306 C C . ARG A 1 301 ? -25.680 2.593 5.179 1.00 88.31 301 ARG A C 1
ATOM 2308 O O . ARG A 1 301 ? -24.688 2.236 5.805 1.00 88.31 301 ARG A O 1
ATOM 2315 N N . PHE A 1 302 ? -26.352 1.797 4.347 1.00 89.44 302 PHE A N 1
ATOM 2316 C CA . PHE A 1 302 ? -25.879 0.477 3.957 1.00 89.44 302 PHE A CA 1
ATOM 2317 C C . PHE A 1 302 ? -24.488 0.589 3.329 1.00 89.44 302 PHE A C 1
ATOM 2319 O O . PHE A 1 302 ? -23.541 0.059 3.898 1.00 89.44 302 PHE A O 1
ATOM 2326 N N . GLY A 1 303 ? -24.336 1.358 2.244 1.00 89.06 303 GLY A N 1
ATOM 2327 C CA . GLY A 1 303 ? -23.052 1.534 1.558 1.00 89.06 303 GLY A CA 1
ATOM 2328 C C . GLY A 1 303 ? -21.940 2.078 2.461 1.00 89.06 303 GLY A C 1
ATOM 2329 O O . GLY A 1 303 ? -20.822 1.575 2.417 1.00 89.06 303 GLY A O 1
ATOM 2330 N N . GLU A 1 304 ? -22.250 3.039 3.334 1.00 89.19 304 GLU A N 1
ATOM 2331 C CA . GLU A 1 304 ? -21.309 3.586 4.326 1.00 89.19 304 GLU A CA 1
ATOM 2332 C C . GLU A 1 304 ? -20.869 2.562 5.389 1.00 89.19 304 GLU A C 1
ATOM 2334 O O . GLU A 1 304 ? -19.796 2.704 5.972 1.00 89.19 304 GLU A O 1
ATOM 2339 N N . ALA A 1 305 ? -21.688 1.543 5.666 1.00 87.69 305 ALA A N 1
ATOM 2340 C CA . ALA A 1 305 ? -21.423 0.537 6.690 1.00 87.69 305 ALA A CA 1
ATOM 2341 C C . ALA A 1 305 ? -20.808 -0.761 6.142 1.00 87.69 305 ALA A C 1
ATOM 2343 O O . ALA A 1 305 ? -20.396 -1.603 6.945 1.00 87.69 305 ALA A O 1
ATOM 2344 N N . VAL A 1 306 ? -20.761 -0.960 4.816 1.00 89.81 306 VAL A N 1
A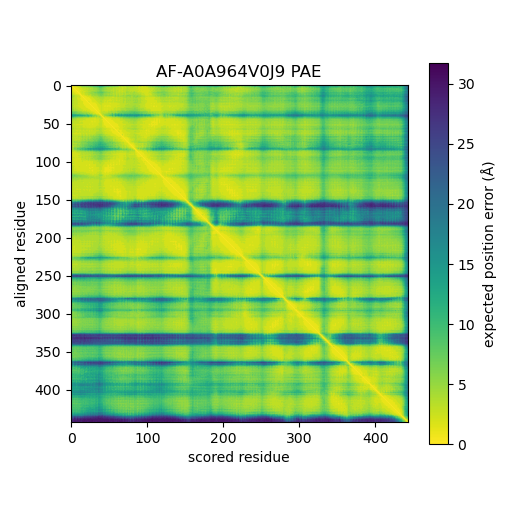TOM 2345 C CA . VAL A 1 306 ? -20.240 -2.201 4.220 1.00 89.81 306 VAL A CA 1
ATOM 2346 C C . VAL A 1 306 ? -18.733 -2.323 4.484 1.00 89.81 306 VAL A C 1
ATOM 2348 O O . VAL A 1 306 ? -17.960 -1.460 4.061 1.00 89.81 306 VAL A O 1
ATOM 2351 N N . PRO A 1 307 ? -18.272 -3.415 5.127 1.00 89.25 307 PRO A N 1
ATOM 2352 C CA . PRO A 1 307 ? -16.852 -3.686 5.279 1.00 89.25 307 PRO A CA 1
ATOM 2353 C C . PRO A 1 307 ? -16.144 -3.820 3.930 1.00 89.25 307 PRO A C 1
ATOM 2355 O O . PRO A 1 307 ? -16.649 -4.458 3.004 1.00 89.25 307 PRO A O 1
ATOM 2358 N N . LEU A 1 308 ? -14.919 -3.298 3.842 1.00 89.94 308 LEU A N 1
ATOM 2359 C CA . LEU A 1 308 ? -14.134 -3.336 2.603 1.00 89.94 308 LEU A CA 1
ATOM 2360 C C . LEU A 1 308 ? -13.872 -4.764 2.103 1.00 89.94 308 LEU A C 1
ATOM 2362 O O . LEU A 1 308 ? -13.877 -4.980 0.896 1.00 89.94 308 LEU A O 1
ATOM 2366 N N . TRP A 1 309 ? -13.719 -5.746 3.000 1.00 91.00 309 TRP A N 1
ATOM 2367 C CA . TRP A 1 309 ? -13.539 -7.149 2.604 1.00 91.00 309 TRP A CA 1
ATOM 2368 C C . TRP A 1 309 ? -14.759 -7.711 1.865 1.00 91.00 309 TRP A C 1
ATOM 2370 O O . TRP A 1 309 ? -14.590 -8.499 0.941 1.00 91.00 309 TRP A O 1
ATOM 2380 N N . LEU A 1 310 ? -15.975 -7.272 2.217 1.00 91.94 310 LEU A N 1
ATOM 2381 C CA . LEU A 1 310 ? -17.201 -7.702 1.544 1.00 91.94 310 LEU A CA 1
ATOM 2382 C C . LEU A 1 310 ? -17.332 -7.036 0.168 1.00 91.94 310 LEU A C 1
ATOM 2384 O O . LEU A 1 310 ? -17.778 -7.675 -0.777 1.00 91.94 310 LEU A O 1
ATOM 2388 N N . CYS A 1 311 ? -16.875 -5.786 0.032 1.00 93.81 311 CYS A N 1
ATOM 2389 C CA . CYS A 1 311 ? -16.758 -5.122 -1.271 1.00 93.81 311 CYS A CA 1
ATOM 2390 C C . CYS A 1 311 ? -15.761 -5.848 -2.185 1.00 93.81 311 CYS A C 1
ATOM 2392 O O . CYS A 1 311 ? -16.061 -6.086 -3.352 1.00 93.81 311 CYS A O 1
ATOM 2394 N N . SER A 1 312 ? -14.596 -6.229 -1.651 1.00 95.25 312 SER A N 1
ATOM 2395 C CA . SER A 1 312 ? -13.599 -7.014 -2.385 1.00 95.25 312 SER A CA 1
ATOM 2396 C C . SER A 1 312 ? -14.153 -8.380 -2.798 1.00 95.25 312 SER A C 1
ATOM 2398 O O . SER A 1 312 ? -13.962 -8.786 -3.939 1.00 95.25 312 SER A O 1
ATOM 2400 N N . LEU A 1 313 ? -14.896 -9.051 -1.908 1.00 93.75 313 LEU A N 1
ATOM 2401 C CA . LEU A 1 313 ? -15.556 -10.328 -2.195 1.00 93.75 313 LEU A CA 1
ATOM 2402 C C . LEU A 1 313 ? -16.648 -10.193 -3.274 1.00 93.75 313 LEU A C 1
ATOM 2404 O O . LEU A 1 313 ? -16.781 -11.038 -4.153 1.00 93.75 313 LEU A O 1
ATOM 2408 N N . ALA A 1 314 ? -17.442 -9.121 -3.240 1.00 94.69 314 ALA A N 1
ATOM 2409 C CA . ALA A 1 314 ? -18.437 -8.863 -4.279 1.00 94.69 314 ALA A CA 1
ATOM 2410 C C . ALA A 1 314 ? -17.766 -8.655 -5.648 1.00 94.69 314 ALA A C 1
ATOM 2412 O O . ALA A 1 314 ? -18.234 -9.175 -6.661 1.00 94.69 314 ALA A O 1
ATOM 2413 N N . LEU A 1 315 ? -16.632 -7.949 -5.672 1.00 95.12 315 LEU A N 1
ATOM 2414 C CA . LEU A 1 315 ? -15.857 -7.753 -6.892 1.00 95.12 315 LEU A CA 1
ATOM 2415 C C . LEU A 1 315 ? -15.196 -9.058 -7.371 1.00 95.12 315 LEU A C 1
ATOM 2417 O O . LEU A 1 315 ? -15.131 -9.291 -8.576 1.00 95.12 315 LEU A O 1
ATOM 2421 N N . SER A 1 316 ? -14.771 -9.948 -6.465 1.00 94.50 316 SER A N 1
ATOM 2422 C CA . SER A 1 316 ? -14.242 -11.263 -6.846 1.00 94.50 316 SER A CA 1
ATOM 2423 C C . SER A 1 316 ? -15.311 -12.158 -7.476 1.00 94.50 316 SER A C 1
ATOM 2425 O O . SER A 1 316 ? -15.018 -12.821 -8.466 1.00 94.50 316 SER A O 1
ATOM 2427 N N . VAL A 1 317 ? -16.562 -12.128 -6.992 1.00 94.06 317 VAL A N 1
ATOM 2428 C CA . VAL A 1 317 ? -17.701 -12.823 -7.636 1.00 94.06 317 VAL A CA 1
ATOM 2429 C C . VAL A 1 317 ? -17.877 -12.362 -9.085 1.00 94.06 317 VAL A C 1
ATOM 2431 O O . VAL A 1 317 ? -18.010 -13.193 -9.984 1.00 94.06 317 VAL A O 1
ATOM 2434 N N . MET A 1 318 ? -17.837 -11.047 -9.324 1.00 94.62 318 MET A N 1
ATOM 2435 C CA . MET A 1 318 ? -17.928 -10.483 -10.674 1.00 94.62 318 MET A CA 1
ATOM 2436 C C . MET A 1 318 ? -16.796 -11.001 -11.573 1.00 94.62 318 MET A C 1
ATOM 2438 O O . MET A 1 318 ? -17.054 -11.425 -12.698 1.00 94.62 318 MET A O 1
ATOM 2442 N N . TRP A 1 319 ? -15.556 -11.023 -11.075 1.00 93.62 319 TRP A N 1
ATOM 2443 C CA . TRP A 1 319 ? -14.418 -11.539 -11.836 1.00 93.62 319 TRP A CA 1
ATOM 2444 C C . TRP A 1 319 ? -14.521 -13.034 -12.142 1.00 93.62 319 TRP A C 1
ATOM 2446 O O . TRP A 1 319 ? -14.203 -13.429 -13.262 1.00 93.62 319 TRP A O 1
ATOM 2456 N N . VAL A 1 320 ? -15.018 -13.854 -11.208 1.00 91.12 320 VAL A N 1
ATOM 2457 C CA . VAL A 1 320 ? -15.307 -15.275 -11.473 1.00 91.12 320 VAL A CA 1
ATOM 2458 C C . VAL A 1 320 ? -16.340 -15.412 -12.589 1.00 91.12 320 VAL A C 1
ATOM 2460 O O . VAL A 1 320 ? -16.103 -16.160 -13.531 1.00 91.12 320 VAL A O 1
ATOM 2463 N N . ALA A 1 321 ? -17.445 -14.663 -12.529 1.00 90.81 321 ALA A N 1
ATOM 2464 C CA . ALA A 1 321 ? -18.497 -14.728 -13.544 1.00 90.81 321 ALA A CA 1
ATOM 2465 C C . ALA A 1 321 ? -17.975 -14.356 -14.943 1.00 90.81 321 ALA A C 1
ATOM 2467 O O . ALA A 1 321 ? -18.245 -15.066 -15.911 1.00 90.81 321 ALA A O 1
ATOM 2468 N N . ILE A 1 322 ? -17.173 -13.289 -15.042 1.00 90.25 322 ILE A N 1
ATOM 2469 C CA . ILE A 1 322 ? -16.523 -12.886 -16.297 1.00 90.25 322 ILE A CA 1
ATOM 2470 C C . ILE A 1 322 ? -15.558 -13.980 -16.774 1.00 90.25 322 ILE A C 1
ATOM 2472 O O . ILE A 1 322 ? -15.592 -14.363 -17.941 1.00 90.25 322 ILE A O 1
ATOM 2476 N N . SER A 1 323 ? -14.727 -14.520 -15.879 1.00 86.25 323 SER A N 1
ATOM 2477 C CA . SER A 1 323 ? -13.756 -15.568 -16.213 1.00 86.25 323 SER A CA 1
ATOM 2478 C C . SER A 1 323 ? -14.444 -16.838 -16.735 1.00 86.25 323 SER A C 1
ATOM 2480 O O . SER A 1 323 ? -14.034 -17.394 -17.751 1.00 86.25 323 SER A O 1
ATOM 2482 N N . MET A 1 324 ? -15.549 -17.255 -16.106 1.00 85.12 324 MET A N 1
ATOM 2483 C CA . 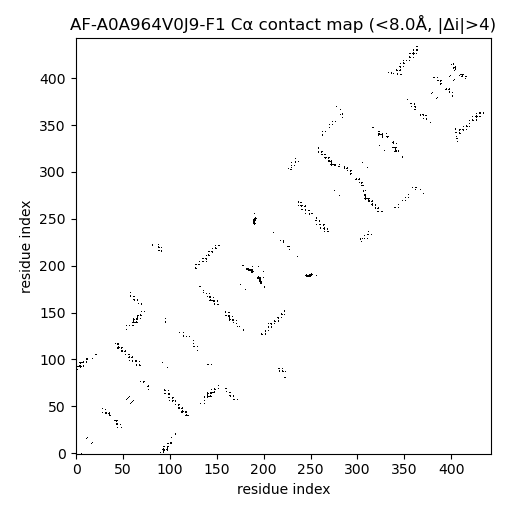MET A 1 324 ? -16.360 -18.391 -16.554 1.00 85.12 324 MET A CA 1
ATOM 2484 C C . MET A 1 324 ? -17.006 -18.144 -17.919 1.00 85.12 324 MET A C 1
ATOM 2486 O O . MET A 1 324 ? -16.945 -19.018 -18.783 1.00 85.12 324 MET A O 1
ATOM 2490 N N . ALA A 1 325 ? -17.595 -16.962 -18.128 1.00 86.75 325 ALA A N 1
ATOM 2491 C CA . ALA A 1 325 ? -18.237 -16.611 -19.394 1.00 86.75 325 ALA A CA 1
ATOM 2492 C C . ALA A 1 325 ? -17.240 -16.621 -20.566 1.00 86.75 325 ALA A C 1
ATOM 2494 O O . ALA A 1 325 ? -17.571 -17.069 -21.661 1.00 86.75 325 ALA A O 1
ATOM 2495 N N . LEU A 1 326 ? -16.002 -16.177 -20.324 1.00 82.31 326 LEU A N 1
ATOM 2496 C CA . LEU A 1 326 ? -14.939 -16.126 -21.332 1.00 82.31 326 LEU A CA 1
ATOM 2497 C C . LEU A 1 326 ? -14.267 -17.484 -21.593 1.00 82.31 326 LEU A C 1
ATOM 2499 O O . LEU A 1 326 ? -13.716 -17.685 -22.673 1.00 82.31 326 LEU A O 1
ATOM 2503 N N . SER A 1 327 ? -14.303 -18.419 -20.640 1.00 74.56 327 SER A N 1
ATOM 2504 C CA . SER A 1 327 ? -13.727 -19.765 -20.804 1.00 74.56 327 SER A CA 1
ATOM 2505 C C . SER A 1 327 ? -14.571 -20.707 -21.672 1.00 74.56 327 SER A C 1
ATOM 2507 O O . SER A 1 327 ? -14.119 -21.808 -21.979 1.00 74.56 327 SER A O 1
ATOM 2509 N N . GLY A 1 328 ? -15.774 -20.301 -22.092 1.00 64.50 328 GLY A N 1
ATOM 2510 C CA . GLY A 1 328 ? -16.542 -21.000 -23.129 1.00 64.50 328 GLY A CA 1
ATOM 2511 C C . GLY A 1 328 ? -16.950 -22.441 -22.800 1.00 64.50 328 GLY A C 1
ATOM 2512 O O . GLY A 1 328 ? -17.261 -23.201 -23.711 1.00 64.50 328 GLY A O 1
ATOM 2513 N N . GLY A 1 329 ? -16.941 -22.851 -21.528 1.00 58.06 329 GLY A N 1
ATOM 2514 C CA . GLY A 1 329 ? -17.424 -24.179 -21.135 1.00 58.06 329 GLY A CA 1
ATOM 2515 C C . GLY A 1 329 ? -16.399 -25.322 -21.206 1.00 58.06 329 GLY A C 1
ATOM 2516 O O . GLY A 1 329 ? -16.694 -26.409 -20.719 1.00 58.06 329 GLY A O 1
ATOM 2517 N N . VAL A 1 330 ? -15.212 -25.116 -21.791 1.00 55.00 330 VAL A N 1
ATOM 2518 C CA . VAL A 1 330 ? -14.271 -26.213 -22.085 1.00 55.00 330 VAL A CA 1
ATOM 2519 C C . VAL A 1 330 ? -13.243 -26.371 -20.964 1.00 55.00 330 VAL A C 1
ATOM 2521 O O . VAL A 1 330 ? -12.422 -25.486 -20.733 1.00 55.00 330 VAL A O 1
ATOM 2524 N N . ILE A 1 331 ? -13.272 -27.516 -20.277 1.00 59.56 331 ILE A N 1
ATOM 2525 C CA . ILE A 1 331 ? -12.238 -27.917 -19.314 1.00 59.56 331 ILE A CA 1
ATOM 2526 C C . ILE A 1 331 ? -11.107 -28.583 -20.105 1.00 59.56 331 ILE A C 1
ATOM 2528 O O . ILE A 1 331 ? -11.309 -29.628 -20.720 1.00 59.56 331 ILE A O 1
ATOM 2532 N N . ALA A 1 332 ? -9.917 -27.983 -20.098 1.00 59.03 332 ALA A N 1
ATOM 2533 C CA . ALA A 1 332 ? -8.716 -28.521 -20.728 1.00 59.03 332 ALA A CA 1
ATOM 2534 C C . ALA A 1 332 ? -7.823 -29.179 -19.654 1.00 59.03 332 ALA A C 1
ATOM 2536 O O . ALA A 1 332 ? -7.043 -28.488 -18.995 1.00 59.03 332 ALA A O 1
ATOM 2537 N N . PRO A 1 333 ? -7.899 -30.506 -19.436 1.00 54.06 333 PRO A N 1
ATOM 2538 C CA . PRO A 1 333 ? -7.241 -31.170 -18.305 1.00 54.06 333 PRO A CA 1
ATOM 2539 C C . PRO A 1 333 ? -5.708 -31.030 -18.271 1.00 54.06 333 PRO A C 1
ATOM 2541 O O . PRO A 1 333 ? -5.114 -31.158 -17.208 1.00 54.06 333 PRO A O 1
ATOM 2544 N N . GLN A 1 334 ? -5.056 -30.726 -19.400 1.00 54.38 334 GLN A N 1
ATOM 2545 C CA . GLN A 1 334 ? -3.590 -30.632 -19.488 1.00 54.38 334 GLN A CA 1
ATOM 2546 C C . GLN A 1 334 ? -3.026 -29.205 -19.468 1.00 54.38 334 GLN A C 1
ATOM 2548 O O . GLN A 1 334 ? -1.814 -29.019 -19.560 1.00 54.38 334 GLN A O 1
ATOM 2553 N N . LYS A 1 335 ? -3.876 -28.179 -19.337 1.00 61.16 335 LYS A N 1
ATOM 2554 C CA . LYS A 1 335 ? -3.438 -26.778 -19.319 1.00 61.16 335 LYS A CA 1
ATOM 2555 C C . LYS A 1 335 ? -4.074 -26.029 -18.145 1.00 61.16 335 LYS A C 1
ATOM 2557 O O . LYS A 1 335 ? -5.073 -25.335 -18.324 1.00 61.16 335 LYS A O 1
ATOM 2562 N N . PRO A 1 336 ? -3.488 -26.119 -16.935 1.00 55.97 336 PRO A N 1
ATOM 2563 C CA . PRO A 1 336 ? -4.064 -25.530 -15.720 1.00 55.97 336 PRO A CA 1
ATOM 2564 C C . PRO A 1 336 ? -4.267 -24.008 -15.815 1.00 55.97 336 PRO A C 1
ATOM 2566 O O . PRO A 1 336 ? -5.199 -23.470 -15.224 1.00 55.97 336 PRO A O 1
ATOM 2569 N N . VAL A 1 337 ? -3.452 -23.319 -16.622 1.00 53.25 337 VAL A N 1
ATOM 2570 C CA . VAL A 1 337 ? -3.578 -21.877 -16.906 1.00 53.25 337 VAL A CA 1
ATOM 2571 C C . VAL A 1 337 ? -4.758 -21.575 -17.848 1.00 53.25 337 VAL A C 1
ATOM 2573 O O . VAL A 1 337 ? -5.332 -20.495 -17.805 1.00 53.25 337 VAL A O 1
ATOM 2576 N N . GLU A 1 338 ? -5.190 -22.515 -18.687 1.00 56.16 338 GLU A N 1
ATOM 2577 C CA . GLU A 1 338 ? -6.371 -22.320 -19.543 1.00 56.16 338 GLU A CA 1
ATOM 2578 C C . GLU A 1 338 ? -7.685 -22.611 -18.786 1.00 56.16 338 GLU A C 1
ATOM 2580 O O . GLU A 1 338 ? -8.716 -22.022 -19.112 1.00 56.16 338 GLU A O 1
ATOM 2585 N N . ASN A 1 339 ? -7.632 -23.389 -17.692 1.00 63.44 339 ASN A N 1
ATOM 2586 C CA . ASN A 1 339 ? -8.767 -23.673 -16.794 1.00 63.44 339 ASN A CA 1
ATOM 2587 C C . ASN A 1 339 ? -9.056 -22.571 -15.760 1.00 63.44 339 ASN A C 1
ATOM 2589 O O . ASN A 1 339 ? -9.922 -22.745 -14.899 1.00 63.44 339 ASN A O 1
ATOM 2593 N N . LEU A 1 340 ? -8.364 -21.429 -15.825 1.00 63.53 340 LEU A N 1
ATOM 2594 C CA . LEU A 1 340 ? -8.480 -20.357 -14.830 1.00 63.53 340 LEU A CA 1
ATOM 2595 C C . LEU A 1 340 ? -9.909 -19.787 -14.686 1.00 63.53 340 LEU A C 1
ATOM 2597 O O . LEU A 1 340 ? -10.242 -19.251 -13.630 1.00 63.53 340 LEU A O 1
ATOM 2601 N N . GLY A 1 341 ? -10.771 -19.948 -15.699 1.00 68.00 341 GLY A N 1
ATOM 2602 C CA . GLY A 1 341 ? -12.208 -19.653 -15.604 1.00 68.00 341 GLY A CA 1
ATOM 2603 C C . GLY A 1 341 ? -12.950 -20.528 -14.601 1.00 68.00 341 GLY A C 1
ATOM 2604 O O . GLY A 1 341 ? -13.698 -20.018 -13.771 1.00 68.00 341 GLY A O 1
ATOM 2605 N N . PHE A 1 342 ? -12.692 -21.836 -14.621 1.00 75.25 342 PHE A N 1
ATOM 2606 C CA . PHE A 1 342 ? -13.343 -22.804 -13.737 1.00 75.25 342 PHE A CA 1
ATOM 2607 C C . PHE A 1 342 ? -12.693 -22.888 -12.362 1.00 75.25 342 PHE A C 1
ATOM 2609 O O . PHE A 1 342 ? -13.395 -23.092 -11.379 1.00 75.25 342 PHE A O 1
ATOM 2616 N N . VAL A 1 343 ? -11.378 -22.664 -12.274 1.00 82.81 343 VAL A N 1
ATOM 2617 C CA . VAL A 1 343 ? -10.633 -22.583 -11.004 1.00 82.81 343 VAL A CA 1
ATOM 2618 C C . VAL A 1 343 ? -11.108 -21.409 -10.138 1.00 82.81 343 VAL A C 1
ATOM 2620 O O . VAL A 1 343 ? -10.996 -21.451 -8.912 1.00 82.81 343 VAL A O 1
ATOM 2623 N N . GLY A 1 344 ? -11.690 -20.371 -10.747 1.00 86.69 344 GLY A N 1
ATOM 2624 C CA . GLY A 1 344 ? -12.161 -19.202 -10.013 1.00 86.69 344 GLY A CA 1
ATOM 2625 C C . GLY A 1 344 ? -13.279 -19.500 -9.009 1.00 86.69 344 GLY A C 1
ATOM 2626 O O . GLY A 1 344 ? -13.289 -18.915 -7.926 1.00 86.69 344 GLY A O 1
ATOM 2627 N N . VAL A 1 345 ? -14.180 -20.438 -9.323 1.00 89.56 345 VAL A N 1
ATOM 2628 C CA . VAL A 1 345 ? -15.287 -20.838 -8.435 1.00 89.56 345 VAL A CA 1
ATOM 2629 C C . VAL A 1 345 ? -14.786 -21.492 -7.143 1.00 89.56 345 VAL A C 1
ATOM 2631 O O . VAL A 1 345 ? -15.071 -20.944 -6.076 1.00 89.56 345 VAL A O 1
ATOM 2634 N N . PRO A 1 346 ? -14.023 -22.605 -7.174 1.00 90.50 346 PRO A N 1
ATOM 2635 C CA . PRO A 1 346 ? -13.523 -23.212 -5.949 1.00 90.50 346 PRO A CA 1
ATOM 2636 C C . PRO A 1 346 ? -12.606 -22.247 -5.190 1.00 90.50 346 PRO A C 1
ATOM 2638 O O . PRO A 1 346 ? -12.679 -22.194 -3.966 1.00 90.50 346 PRO A O 1
ATOM 2641 N N . LEU A 1 347 ? -11.821 -21.408 -5.876 1.00 90.06 347 LEU A N 1
ATOM 2642 C CA . LEU A 1 347 ? -10.995 -20.395 -5.216 1.00 90.06 347 LEU A CA 1
ATOM 2643 C C . LEU A 1 347 ? -11.842 -19.379 -4.432 1.00 90.06 347 LEU A C 1
ATOM 2645 O O . LEU A 1 347 ? -11.544 -19.097 -3.275 1.00 90.06 347 LEU A O 1
ATOM 2649 N N . LEU A 1 348 ? -12.939 -18.879 -5.005 1.00 92.00 348 LEU A N 1
ATOM 2650 C CA . LEU A 1 348 ? -13.876 -18.008 -4.294 1.00 92.00 348 LEU A CA 1
ATOM 2651 C C . LEU A 1 348 ? -14.526 -18.718 -3.095 1.00 92.00 348 LEU A C 1
ATOM 2653 O O . LEU A 1 348 ? -14.646 -18.127 -2.020 1.00 92.00 348 LEU A O 1
ATOM 2657 N N . LEU A 1 349 ? -14.925 -19.982 -3.257 1.00 93.06 349 LEU A N 1
ATOM 2658 C CA . LEU A 1 349 ? -15.525 -20.773 -2.180 1.00 93.06 349 LEU A CA 1
ATOM 2659 C C . LEU A 1 349 ? -14.533 -21.014 -1.028 1.00 93.06 349 LEU A C 1
ATOM 2661 O O . LEU A 1 349 ? -14.920 -20.906 0.136 1.00 93.06 349 LEU A O 1
ATOM 2665 N N . PHE A 1 350 ? -13.250 -21.244 -1.323 1.00 91.38 350 PHE A N 1
ATOM 2666 C CA . PHE A 1 350 ? -12.187 -21.305 -0.313 1.00 91.38 350 PHE A CA 1
ATOM 2667 C C . PHE A 1 350 ? -12.118 -20.021 0.518 1.00 91.38 350 PHE A C 1
ATOM 2669 O O . PHE A 1 350 ? -12.109 -20.078 1.747 1.00 91.38 350 PHE A O 1
ATOM 2676 N N . VAL A 1 351 ? -12.148 -18.859 -0.139 1.00 92.00 351 VAL A N 1
ATOM 2677 C CA . VAL A 1 351 ? -12.122 -17.560 0.550 1.00 92.00 351 VAL A CA 1
ATOM 2678 C C . VAL A 1 351 ? -13.347 -17.392 1.438 1.00 92.00 351 VAL A C 1
ATOM 2680 O O . VAL A 1 351 ? -13.218 -17.010 2.599 1.00 92.00 351 VAL A O 1
ATOM 2683 N N . ILE A 1 352 ? -14.540 -17.702 0.923 1.00 93.19 352 ILE A N 1
ATOM 2684 C CA . ILE A 1 352 ? -15.786 -17.609 1.694 1.00 93.19 352 ILE A CA 1
ATOM 2685 C C . ILE A 1 352 ? -15.712 -18.507 2.931 1.00 93.19 352 ILE A C 1
ATOM 2687 O O . ILE A 1 352 ? -16.026 -18.054 4.032 1.00 93.19 352 ILE A O 1
ATOM 2691 N N . ARG A 1 353 ? -15.257 -19.754 2.776 1.00 92.88 353 ARG A N 1
ATOM 2692 C CA . ARG A 1 353 ? -15.066 -20.692 3.886 1.00 92.88 353 ARG A CA 1
ATOM 2693 C C . ARG A 1 353 ? -14.098 -20.135 4.931 1.00 92.88 353 ARG A C 1
ATOM 2695 O O . ARG A 1 353 ? -14.426 -20.122 6.115 1.00 92.88 353 ARG A O 1
ATOM 2702 N N . ASP A 1 354 ? -12.939 -19.642 4.512 1.00 92.19 354 ASP A N 1
ATOM 2703 C CA . ASP A 1 354 ? -11.916 -19.132 5.429 1.00 92.19 354 ASP A CA 1
ATOM 2704 C C . ASP A 1 354 ? -12.394 -17.873 6.174 1.00 92.19 354 ASP A C 1
ATOM 2706 O O . ASP A 1 354 ? -12.165 -17.728 7.378 1.00 92.19 354 ASP A O 1
ATOM 2710 N N . LEU A 1 355 ? -13.141 -16.994 5.500 1.00 90.38 355 LEU A N 1
ATOM 2711 C CA . LEU A 1 355 ? -13.784 -15.836 6.124 1.00 90.38 355 LEU A CA 1
ATOM 2712 C C . LEU A 1 355 ? -14.902 -16.241 7.096 1.00 90.38 355 LEU A C 1
ATOM 2714 O O . LEU A 1 355 ? -15.070 -15.598 8.132 1.00 90.38 355 LEU A O 1
ATOM 2718 N N . LEU A 1 356 ? -15.646 -17.316 6.818 1.00 90.00 356 LEU A N 1
ATOM 2719 C CA . LEU A 1 356 ? -16.629 -17.874 7.754 1.00 90.00 356 LEU A CA 1
ATOM 2720 C C . LEU A 1 356 ? -15.963 -18.449 9.007 1.00 90.00 356 LEU A C 1
ATOM 2722 O O . LEU A 1 356 ? -16.489 -18.268 10.105 1.00 90.00 356 LEU A O 1
ATOM 2726 N N . ILE A 1 357 ? -14.796 -19.084 8.869 1.00 90.12 357 ILE A N 1
ATOM 2727 C CA . ILE A 1 357 ? -13.991 -19.540 10.012 1.00 90.12 357 ILE A CA 1
ATOM 2728 C C . ILE A 1 357 ? -13.530 -18.334 10.839 1.00 90.12 357 ILE A C 1
ATOM 2730 O O . ILE A 1 357 ? -13.685 -18.343 12.061 1.00 90.12 357 ILE A O 1
ATOM 2734 N N . LEU A 1 358 ? -13.054 -17.263 10.193 1.00 87.81 358 LEU A N 1
ATOM 2735 C CA . LEU A 1 358 ? -12.694 -16.016 10.877 1.00 87.81 358 LEU A CA 1
ATOM 2736 C C . LEU A 1 358 ? -13.891 -15.406 11.623 1.00 87.81 358 LEU A C 1
ATOM 2738 O O . LEU A 1 358 ? -13.777 -15.003 12.783 1.00 87.81 358 LEU A O 1
ATOM 2742 N N . LEU A 1 359 ? -15.065 -15.382 10.987 1.00 85.62 359 LEU A N 1
ATOM 2743 C CA . LEU A 1 359 ? -16.314 -14.923 11.593 1.00 85.62 359 LEU A CA 1
ATOM 2744 C C . LEU A 1 359 ? -16.705 -15.780 12.802 1.00 85.62 359 LEU A C 1
ATOM 2746 O O . LEU A 1 359 ? -17.035 -15.236 13.858 1.00 85.62 359 LEU A O 1
ATOM 2750 N N . ALA A 1 360 ? -16.637 -17.105 12.686 1.00 85.69 360 ALA A N 1
ATOM 2751 C CA . ALA A 1 360 ? -16.899 -18.033 13.781 1.00 85.69 360 ALA A CA 1
ATOM 2752 C C . ALA A 1 360 ? -15.939 -17.797 14.959 1.00 85.69 360 ALA A C 1
ATOM 2754 O O . ALA A 1 360 ? -16.383 -17.603 16.094 1.00 85.69 360 ALA A O 1
ATOM 2755 N N . ALA A 1 361 ? -14.636 -17.707 14.681 1.00 84.06 361 ALA A N 1
ATOM 2756 C CA . ALA A 1 361 ? -13.601 -17.439 15.673 1.00 84.06 361 ALA A CA 1
ATOM 2757 C C . ALA A 1 361 ? -13.806 -16.088 16.376 1.00 84.06 361 ALA A C 1
ATOM 2759 O O . ALA A 1 361 ? -13.693 -16.006 17.600 1.00 84.06 361 ALA A O 1
ATOM 2760 N N . SER A 1 362 ? -14.187 -15.043 15.634 1.00 79.94 362 SER A N 1
ATOM 2761 C CA . SER A 1 362 ? -14.486 -13.713 16.190 1.00 79.94 362 SER A CA 1
ATOM 2762 C C . SER A 1 362 ? -15.716 -13.690 17.105 1.00 79.94 362 SER A C 1
ATOM 2764 O O . SER A 1 362 ? -15.806 -12.869 18.025 1.00 79.94 362 SER A O 1
ATOM 2766 N N . ASN A 1 363 ? -16.665 -14.602 16.870 1.00 76.00 363 ASN A N 1
ATOM 2767 C CA . ASN A 1 363 ? -17.862 -14.744 17.685 1.00 76.00 363 ASN A CA 1
ATOM 2768 C C . ASN A 1 363 ? -17.601 -15.553 18.963 1.00 76.00 363 ASN A C 1
ATOM 2770 O O . ASN A 1 363 ? -18.164 -15.198 19.997 1.00 76.00 363 ASN A O 1
ATOM 2774 N N . PHE A 1 364 ? -16.751 -16.583 18.904 1.00 69.69 364 PHE A N 1
ATOM 2775 C CA . PHE A 1 364 ? -16.456 -17.492 20.018 1.00 69.69 364 PHE A CA 1
ATOM 2776 C C . PHE A 1 364 ? -15.335 -17.006 20.946 1.00 69.69 364 PHE A C 1
ATOM 2778 O O . PHE A 1 364 ? -15.475 -17.046 22.168 1.00 69.69 364 PHE A O 1
ATOM 2785 N N . ALA A 1 365 ? -14.214 -16.549 20.387 1.00 58.53 365 ALA A N 1
ATOM 2786 C CA . ALA A 1 365 ? -13.065 -16.093 21.158 1.00 58.53 365 ALA A CA 1
ATOM 2787 C C . ALA A 1 365 ? -13.208 -14.615 21.558 1.00 58.53 365 ALA A C 1
ATOM 2789 O O . ALA A 1 365 ? -13.993 -13.855 20.983 1.00 58.53 365 ALA A O 1
ATOM 2790 N N . ARG A 1 366 ? -12.389 -14.158 22.521 1.00 64.19 366 ARG A N 1
ATOM 2791 C CA . ARG A 1 366 ? -12.129 -12.713 22.647 1.00 64.19 366 ARG A CA 1
ATOM 2792 C C . ARG A 1 366 ? -11.648 -12.220 21.272 1.00 64.19 366 ARG A C 1
ATOM 2794 O O . ARG A 1 366 ? -10.786 -12.893 20.705 1.00 64.19 366 ARG A O 1
ATOM 2801 N N . PRO A 1 367 ? -12.150 -11.085 20.751 1.00 62.66 367 PRO A N 1
ATOM 2802 C CA . PRO A 1 367 ? -11.809 -10.605 19.407 1.00 62.66 367 PRO A CA 1
ATOM 2803 C C . PRO A 1 367 ? -10.290 -10.538 19.178 1.00 62.66 367 PRO A C 1
ATOM 2805 O O . PRO A 1 367 ? -9.814 -10.900 18.110 1.00 62.66 367 PRO A O 1
ATOM 2808 N N . ASP A 1 368 ? -9.525 -10.244 20.234 1.00 63.19 368 ASP A N 1
ATOM 2809 C CA . ASP A 1 368 ? -8.055 -10.206 20.237 1.00 63.19 368 ASP A CA 1
ATOM 2810 C C . ASP A 1 368 ? -7.360 -11.547 19.892 1.00 63.19 368 ASP A C 1
ATOM 2812 O O . ASP A 1 368 ? -6.184 -11.555 19.538 1.00 63.19 368 ASP A O 1
ATOM 2816 N N . ARG A 1 369 ? -8.044 -12.696 20.014 1.00 72.56 369 ARG A N 1
ATOM 2817 C CA . ARG A 1 369 ? -7.506 -14.039 19.700 1.00 72.56 369 ARG A CA 1
ATOM 2818 C C . ARG A 1 369 ? -8.103 -14.649 18.428 1.00 72.56 369 ARG A C 1
ATOM 2820 O O . ARG A 1 369 ? -7.690 -15.742 18.036 1.00 72.56 369 ARG A O 1
ATOM 2827 N N . ALA A 1 370 ? -9.058 -13.976 17.787 1.00 77.19 370 ALA A N 1
ATOM 2828 C CA . ALA A 1 370 ? -9.752 -14.490 16.606 1.00 77.19 370 ALA A CA 1
ATOM 2829 C C . ALA A 1 370 ? -8.794 -14.712 15.423 1.00 77.19 370 ALA A C 1
ATOM 2831 O O . ALA A 1 370 ? -8.847 -15.753 14.775 1.00 77.19 370 ALA A O 1
ATOM 2832 N N . GLU A 1 371 ? -7.853 -13.790 15.199 1.00 80.25 371 GLU A N 1
ATOM 2833 C CA . GLU A 1 371 ? -6.827 -13.915 14.153 1.00 80.25 371 GLU A CA 1
ATOM 2834 C C . GLU A 1 371 ? -5.961 -15.165 14.356 1.00 80.25 371 GLU A C 1
ATOM 2836 O O . GLU A 1 371 ? -5.812 -15.976 13.447 1.00 80.25 371 GLU A O 1
ATOM 2841 N N . MET A 1 372 ? -5.421 -15.347 15.567 1.00 82.62 372 MET A N 1
ATOM 2842 C CA . MET A 1 372 ? -4.524 -16.461 15.887 1.00 82.62 372 MET A CA 1
ATOM 2843 C C . MET A 1 372 ? -5.248 -17.806 15.823 1.00 82.62 372 MET A C 1
ATOM 2845 O O . MET A 1 372 ? -4.719 -18.762 15.270 1.00 82.62 372 MET A O 1
ATOM 2849 N N . THR A 1 373 ? -6.467 -17.881 16.361 1.00 85.44 373 THR A N 1
ATOM 2850 C CA . THR A 1 373 ? -7.286 -19.102 16.289 1.00 85.44 373 THR A CA 1
ATOM 2851 C C . THR A 1 373 ? -7.641 -19.453 14.848 1.00 85.44 373 THR A C 1
ATOM 2853 O O . THR A 1 373 ? -7.540 -20.618 14.473 1.00 85.44 373 THR A O 1
ATOM 2856 N N . THR A 1 374 ? -7.957 -18.460 14.017 1.00 87.00 374 THR A N 1
ATOM 2857 C CA . THR A 1 374 ? -8.187 -18.665 12.581 1.00 87.00 374 THR A CA 1
ATOM 2858 C C . THR A 1 374 ? -6.918 -19.152 11.891 1.00 87.00 374 THR A C 1
ATOM 2860 O O . THR A 1 374 ? -6.960 -20.181 11.231 1.00 87.00 374 THR A O 1
ATOM 2863 N N . ALA A 1 375 ? -5.778 -18.488 12.094 1.00 86.94 375 ALA A N 1
ATOM 2864 C CA . ALA A 1 375 ? -4.507 -18.878 11.485 1.00 86.94 375 ALA A CA 1
ATOM 2865 C C . ALA A 1 375 ? -4.087 -20.307 11.869 1.00 86.94 375 ALA A C 1
ATOM 2867 O O . ALA A 1 375 ? -3.686 -21.079 11.002 1.00 86.94 375 ALA A O 1
ATOM 2868 N N . LEU A 1 376 ? -4.242 -20.684 13.143 1.00 88.75 376 LEU A N 1
ATOM 2869 C CA . LEU A 1 376 ? -4.001 -22.053 13.604 1.00 88.75 376 LEU A CA 1
ATOM 2870 C C . LEU A 1 376 ? -4.965 -23.046 12.948 1.00 88.75 376 LEU A C 1
ATOM 2872 O O . LEU A 1 376 ? -4.530 -24.089 12.473 1.00 88.75 376 LEU A O 1
ATOM 2876 N N . THR A 1 377 ? -6.256 -22.712 12.870 1.00 89.56 377 THR A N 1
ATOM 2877 C CA . THR A 1 377 ? -7.267 -23.574 12.235 1.00 89.56 377 THR A CA 1
ATOM 2878 C C . THR A 1 377 ? -6.970 -23.776 10.751 1.00 89.56 377 THR A C 1
ATOM 2880 O O . THR A 1 377 ? -7.024 -24.901 10.265 1.00 89.56 377 THR A O 1
ATOM 2883 N N . LEU A 1 378 ? -6.599 -22.712 10.034 1.00 90.06 378 LEU A N 1
ATOM 2884 C CA . LEU A 1 378 ? -6.217 -22.793 8.626 1.00 90.06 378 LEU A CA 1
ATOM 2885 C C . LEU A 1 378 ? -4.916 -23.587 8.447 1.00 90.06 378 LEU A C 1
ATOM 2887 O O . LEU A 1 378 ? -4.853 -24.441 7.571 1.00 90.06 378 LEU A O 1
ATOM 2891 N N . GLY A 1 379 ? -3.906 -23.383 9.298 1.00 89.44 379 GLY A N 1
ATOM 2892 C CA . GLY A 1 379 ? -2.667 -24.170 9.262 1.00 89.44 379 GLY A CA 1
ATOM 2893 C C . GLY A 1 379 ? -2.907 -25.665 9.494 1.00 89.44 379 GLY A C 1
ATOM 2894 O O . GLY A 1 379 ? -2.342 -26.505 8.793 1.00 89.44 379 GLY A O 1
ATOM 2895 N N . LEU A 1 380 ? -3.806 -26.007 10.420 1.00 91.12 380 LEU A N 1
ATOM 2896 C CA . LEU A 1 380 ? -4.238 -27.386 10.640 1.00 91.12 380 LEU A CA 1
ATOM 2897 C C . LEU A 1 380 ? -4.960 -27.954 9.414 1.00 91.12 380 LEU A C 1
ATOM 2899 O O . LEU A 1 380 ? -4.656 -29.066 8.994 1.00 91.12 380 LEU A O 1
ATOM 2903 N N . LEU A 1 381 ? -5.888 -27.192 8.832 1.00 89.44 381 LEU A N 1
ATOM 2904 C CA . LEU A 1 381 ? -6.760 -27.659 7.756 1.00 89.44 381 LEU A CA 1
ATOM 2905 C C . LEU A 1 381 ? -6.053 -27.765 6.398 1.00 89.44 381 LEU A C 1
ATOM 2907 O O . LEU A 1 381 ? -6.372 -28.661 5.624 1.00 89.44 381 LEU A O 1
ATOM 2911 N N . TYR A 1 382 ? -5.096 -26.880 6.109 1.00 89.19 382 TYR A N 1
ATOM 2912 C CA . TYR A 1 382 ? -4.369 -26.873 4.836 1.00 89.19 382 TYR A CA 1
ATOM 2913 C C . TYR A 1 382 ? -3.069 -27.674 4.856 1.00 89.19 382 TYR A C 1
ATOM 2915 O O . TYR A 1 382 ? -2.648 -28.138 3.796 1.00 89.19 382 TYR A O 1
ATOM 2923 N N . TRP A 1 383 ? -2.417 -27.805 6.017 1.00 89.25 383 TRP A N 1
ATOM 2924 C CA . TRP A 1 383 ? -1.082 -28.395 6.087 1.00 89.25 383 TRP A CA 1
ATOM 2925 C C . TRP A 1 383 ? -1.021 -29.629 6.977 1.00 89.25 383 TRP A C 1
ATOM 2927 O O . TRP A 1 383 ? -0.766 -30.715 6.464 1.00 89.25 383 TRP A O 1
ATOM 2937 N N . LEU A 1 384 ? -1.279 -29.492 8.282 1.00 90.75 384 LEU A N 1
ATOM 2938 C CA . LEU A 1 384 ? -1.021 -30.586 9.223 1.00 90.75 384 LEU A CA 1
ATOM 2939 C C . LEU A 1 384 ? -1.943 -31.789 8.985 1.00 90.75 384 LEU A C 1
ATOM 2941 O O . LEU A 1 384 ? -1.461 -32.907 8.844 1.00 90.75 384 LEU A O 1
ATOM 2945 N N . ALA A 1 385 ? -3.259 -31.572 8.938 1.00 91.62 385 ALA A N 1
ATOM 2946 C CA . ALA A 1 385 ? -4.215 -32.665 8.800 1.00 91.62 385 ALA A CA 1
ATOM 2947 C C . ALA A 1 385 ? -4.110 -33.365 7.431 1.00 91.62 385 ALA A C 1
ATOM 2949 O O . ALA A 1 385 ? -3.985 -34.589 7.433 1.00 91.62 385 ALA A O 1
ATOM 2950 N N . PRO A 1 386 ? -4.068 -32.654 6.281 1.00 91.12 386 PRO A N 1
ATOM 2951 C CA . PRO A 1 386 ? -3.856 -33.299 4.983 1.00 91.12 386 PRO A CA 1
ATOM 2952 C C . PRO A 1 386 ? -2.563 -34.121 4.925 1.00 91.12 386 PRO A C 1
ATOM 2954 O O . PRO A 1 386 ? -2.597 -35.267 4.489 1.00 91.12 386 PRO A O 1
ATOM 2957 N N . ALA A 1 387 ? -1.447 -33.584 5.437 1.00 90.38 387 ALA A N 1
ATOM 2958 C CA . ALA A 1 387 ? -0.165 -34.289 5.432 1.00 90.38 387 ALA A CA 1
ATOM 2959 C C . ALA A 1 387 ? -0.195 -35.567 6.286 1.00 90.38 387 ALA A C 1
ATOM 2961 O O . ALA A 1 387 ? 0.326 -36.597 5.865 1.00 90.38 387 ALA A O 1
ATOM 2962 N N . LEU A 1 388 ? -0.833 -35.529 7.461 1.00 92.25 388 LEU A N 1
ATOM 2963 C CA . LEU A 1 388 ? -0.989 -36.715 8.307 1.00 92.25 388 LEU A CA 1
ATOM 2964 C C . LEU A 1 388 ? -1.847 -37.790 7.629 1.00 92.25 388 LEU A C 1
ATOM 2966 O O . LEU A 1 388 ? -1.499 -38.965 7.686 1.00 92.25 388 LEU A O 1
ATOM 2970 N N . PHE A 1 389 ? -2.942 -37.410 6.963 1.00 93.19 389 PHE A N 1
ATOM 2971 C CA . PHE A 1 389 ? -3.776 -38.369 6.234 1.00 93.19 389 PHE A CA 1
ATOM 2972 C C . PHE A 1 389 ? -3.064 -38.954 5.011 1.00 93.19 389 PHE A C 1
ATOM 2974 O O . PHE A 1 389 ? -3.171 -40.156 4.782 1.00 93.19 389 PHE A O 1
ATOM 2981 N N . GLU A 1 390 ? -2.291 -38.151 4.275 1.00 91.38 390 GLU A N 1
ATOM 2982 C CA . GLU A 1 390 ? -1.448 -38.630 3.170 1.00 91.38 390 GLU A CA 1
ATOM 2983 C C . GLU A 1 390 ? -0.392 -39.632 3.661 1.00 91.38 390 GLU A C 1
ATOM 2985 O O . GLU A 1 390 ? -0.251 -40.705 3.080 1.00 91.38 390 GLU A O 1
ATOM 2990 N N . MET A 1 391 ? 0.276 -39.355 4.787 1.00 92.88 391 MET A N 1
ATOM 2991 C CA . MET A 1 391 ? 1.233 -40.289 5.404 1.00 92.88 391 MET A CA 1
ATOM 2992 C C . MET A 1 391 ? 0.595 -41.612 5.854 1.00 92.88 391 MET A C 1
ATOM 2994 O O . MET A 1 391 ? 1.272 -42.636 5.891 1.00 92.88 391 MET A O 1
ATOM 2998 N N . LEU A 1 392 ? -0.697 -41.601 6.190 1.00 94.88 392 LEU A N 1
ATOM 2999 C CA . LEU A 1 392 ? -1.471 -42.785 6.576 1.00 94.88 392 LEU A CA 1
ATOM 3000 C C . LEU A 1 392 ? -2.096 -43.523 5.376 1.00 94.88 392 LEU A C 1
ATOM 3002 O O . LEU A 1 392 ? -2.831 -44.488 5.579 1.00 94.88 392 LEU A O 1
ATOM 3006 N N . GLY A 1 393 ? -1.849 -43.074 4.139 1.00 93.00 393 GLY A N 1
ATOM 3007 C CA . GLY A 1 393 ? -2.446 -43.646 2.925 1.00 93.00 393 GLY A CA 1
ATOM 3008 C C . GLY A 1 393 ? -3.931 -43.306 2.728 1.00 93.00 393 GLY A C 1
ATOM 3009 O O . GLY A 1 393 ? -4.601 -43.907 1.892 1.00 93.00 393 GLY A O 1
ATOM 3010 N N . LEU A 1 394 ? -4.470 -42.344 3.484 1.00 92.50 394 LEU A N 1
ATOM 3011 C CA . LEU A 1 394 ? -5.867 -41.899 3.427 1.00 92.50 394 LEU A CA 1
ATOM 3012 C C . LEU A 1 394 ? -6.026 -40.688 2.493 1.00 92.50 394 LEU A C 1
ATOM 3014 O O . LEU A 1 394 ? -6.506 -39.622 2.891 1.00 92.50 394 LEU A O 1
ATOM 3018 N N . GLU A 1 395 ? -5.635 -40.845 1.228 1.00 88.06 395 GLU A N 1
ATOM 3019 C CA . GLU A 1 395 ? -5.634 -39.760 0.233 1.00 88.06 395 GLU A CA 1
ATOM 3020 C C . GLU A 1 395 ? -7.024 -39.146 0.009 1.00 88.06 395 GLU A C 1
ATOM 3022 O O . GLU A 1 395 ? -7.155 -37.931 -0.137 1.00 88.06 395 GLU A O 1
ATOM 3027 N N . THR A 1 396 ? -8.083 -39.957 0.063 1.00 87.56 396 THR A N 1
ATOM 3028 C CA . THR A 1 396 ? -9.474 -39.492 -0.076 1.00 87.56 396 THR A CA 1
ATOM 3029 C C . THR A 1 396 ? -9.888 -38.546 1.052 1.00 87.56 396 THR A C 1
ATOM 3031 O O . THR A 1 396 ? -10.579 -37.554 0.816 1.00 87.56 396 THR A O 1
ATOM 3034 N N . VAL A 1 397 ? -9.421 -38.798 2.279 1.00 87.56 397 VAL A N 1
ATOM 3035 C CA . VAL A 1 397 ? -9.666 -37.931 3.442 1.00 87.56 397 VAL A CA 1
ATOM 3036 C C . VAL A 1 397 ? -8.836 -36.649 3.351 1.00 87.56 397 VAL A C 1
ATOM 3038 O O . VAL A 1 397 ? -9.332 -35.574 3.692 1.00 87.56 397 VAL A O 1
ATOM 3041 N N . SER A 1 398 ? -7.611 -36.725 2.822 1.00 87.62 398 SER A N 1
ATOM 3042 C CA . SER A 1 398 ? -6.818 -35.525 2.516 1.00 87.62 398 SER A CA 1
ATOM 3043 C C . SER A 1 398 ? -7.523 -34.637 1.482 1.00 87.62 398 SER A C 1
ATOM 3045 O O . SER A 1 398 ? -7.693 -33.436 1.708 1.00 87.62 398 SER A O 1
ATOM 3047 N N . GLN A 1 399 ? -8.035 -35.227 0.396 1.00 86.88 399 GLN A N 1
ATOM 3048 C CA . GLN A 1 399 ? -8.779 -34.511 -0.649 1.00 86.88 399 GLN A CA 1
ATOM 3049 C C . GLN A 1 399 ? -10.089 -33.894 -0.136 1.00 86.88 399 GLN A C 1
ATOM 3051 O O . GLN A 1 399 ? -10.503 -32.843 -0.622 1.00 86.88 399 GLN A O 1
ATOM 3056 N N . LEU A 1 400 ? -10.721 -34.484 0.883 1.00 86.62 400 LEU A N 1
ATOM 3057 C CA . LEU A 1 400 ? -11.884 -33.894 1.553 1.00 86.62 400 LEU A CA 1
ATOM 3058 C C . LEU A 1 400 ? -11.550 -32.586 2.281 1.00 86.62 400 LEU A C 1
ATOM 3060 O O . LEU A 1 400 ? -12.409 -31.710 2.352 1.00 86.62 400 LEU A O 1
ATOM 3064 N N . LEU A 1 401 ? -10.334 -32.436 2.816 1.00 84.81 401 LEU A N 1
ATOM 3065 C CA . LEU A 1 401 ? -9.879 -31.220 3.504 1.00 84.81 401 LEU A CA 1
ATOM 3066 C C . LEU A 1 401 ? -9.289 -30.196 2.529 1.00 84.81 401 LEU A C 1
ATOM 3068 O O . LEU A 1 401 ? -9.599 -29.001 2.604 1.00 84.81 401 LEU A O 1
ATOM 3072 N N . ARG A 1 402 ? -8.474 -30.685 1.590 1.00 86.00 402 ARG A N 1
ATOM 3073 C CA . ARG A 1 402 ? -7.801 -29.917 0.541 1.00 86.00 402 ARG A CA 1
ATOM 3074 C C . ARG A 1 402 ? -8.219 -30.445 -0.840 1.00 86.00 402 ARG A C 1
ATOM 3076 O O . ARG A 1 402 ? -7.448 -31.172 -1.468 1.00 86.00 402 ARG A O 1
ATOM 3083 N N . PRO A 1 403 ? -9.419 -30.075 -1.324 1.00 86.31 403 PRO A N 1
ATOM 3084 C CA . PRO A 1 403 ? -9.871 -30.493 -2.644 1.00 86.31 403 PRO A CA 1
ATOM 3085 C C . PRO A 1 403 ? -8.904 -30.050 -3.743 1.00 86.31 403 PRO A C 1
ATOM 3087 O O . PRO A 1 403 ? -8.418 -28.915 -3.738 1.00 86.31 403 PRO A O 1
ATOM 3090 N N . ALA A 1 404 ? -8.644 -30.939 -4.702 1.00 82.06 404 ALA A N 1
ATOM 3091 C CA . ALA A 1 404 ? -7.722 -30.711 -5.811 1.00 82.06 404 ALA A CA 1
ATOM 3092 C C . ALA A 1 404 ? -8.352 -29.810 -6.891 1.00 82.06 404 ALA A C 1
ATOM 3094 O O . ALA A 1 404 ? -8.682 -30.232 -7.995 1.00 82.06 404 ALA A O 1
ATOM 3095 N N . PHE A 1 405 ? -8.528 -28.531 -6.562 1.00 80.88 405 PHE A N 1
ATOM 3096 C CA . PHE A 1 405 ? -9.265 -27.579 -7.394 1.00 80.88 405 PHE A CA 1
ATOM 3097 C C . PHE A 1 405 ? -8.578 -27.210 -8.721 1.00 80.88 405 PHE A C 1
ATOM 3099 O O . PHE A 1 405 ? -9.224 -26.642 -9.598 1.00 80.88 405 PHE A O 1
ATOM 3106 N N . TRP A 1 406 ? -7.287 -27.521 -8.879 1.00 76.44 406 TRP A N 1
ATOM 3107 C CA . TRP A 1 406 ? -6.553 -27.341 -10.138 1.00 76.44 406 TRP A CA 1
ATOM 3108 C C . TRP A 1 406 ? -6.828 -28.450 -11.157 1.00 76.44 406 TRP A C 1
ATOM 3110 O O . TRP A 1 406 ? -6.796 -28.188 -12.357 1.00 76.44 406 TRP A O 1
ATOM 3120 N N . THR A 1 407 ? -7.072 -29.677 -10.687 1.00 78.94 407 THR A N 1
ATOM 3121 C CA . THR A 1 407 ? -7.267 -30.860 -11.537 1.00 78.94 407 THR A CA 1
ATOM 3122 C C . THR A 1 407 ? -8.743 -31.148 -11.770 1.00 78.94 407 THR A C 1
ATOM 3124 O O . THR A 1 407 ? -9.124 -31.458 -12.893 1.00 78.94 407 THR A O 1
ATOM 3127 N N . ASP A 1 408 ? -9.577 -30.996 -10.738 1.00 82.88 408 ASP A N 1
ATOM 3128 C CA . ASP A 1 408 ? -11.024 -31.186 -10.827 1.00 82.88 408 ASP A CA 1
ATOM 3129 C C . ASP A 1 408 ? -11.774 -30.046 -10.107 1.00 82.88 408 ASP A C 1
ATOM 3131 O O . ASP A 1 408 ? -12.140 -30.149 -8.930 1.00 82.88 408 ASP A O 1
ATOM 3135 N N . PRO A 1 409 ? -11.988 -28.907 -10.795 1.00 84.56 409 PRO A N 1
ATOM 3136 C CA . PRO A 1 409 ? -12.616 -27.735 -10.193 1.00 84.56 409 PRO A CA 1
ATOM 3137 C C . PRO A 1 409 ? -14.093 -27.964 -9.843 1.00 84.56 409 PRO A C 1
ATOM 3139 O O . PRO A 1 409 ? -14.614 -27.302 -8.941 1.00 84.56 409 PRO A O 1
ATOM 3142 N N . VAL A 1 410 ? -14.778 -28.889 -10.525 1.00 85.62 410 VAL A N 1
ATOM 3143 C CA . VAL A 1 410 ? -16.208 -29.148 -10.311 1.00 85.62 410 VAL A CA 1
ATOM 3144 C C . VAL A 1 410 ? -16.412 -29.933 -9.021 1.00 85.62 410 VAL A C 1
ATOM 3146 O O . VAL A 1 410 ? -17.155 -29.470 -8.151 1.00 85.62 410 VAL A O 1
ATOM 3149 N N . SER A 1 411 ? -15.718 -31.063 -8.842 1.00 87.12 411 SER A N 1
ATOM 3150 C CA . SER A 1 411 ? -15.823 -31.827 -7.589 1.00 87.12 411 SER A CA 1
ATOM 3151 C C . SER A 1 411 ? -15.311 -31.019 -6.396 1.00 87.12 411 SER A C 1
ATOM 3153 O O . SER A 1 411 ? -15.958 -30.995 -5.346 1.00 87.12 411 SER A O 1
ATOM 3155 N N . ALA A 1 412 ? -14.228 -30.253 -6.581 1.00 89.38 412 ALA A N 1
ATOM 3156 C CA . ALA A 1 412 ? -13.725 -29.332 -5.570 1.00 89.38 412 ALA A CA 1
ATOM 3157 C C . ALA A 1 412 ? -14.783 -28.304 -5.144 1.00 89.38 412 ALA A C 1
ATOM 3159 O O . ALA A 1 412 ? -14.947 -28.049 -3.952 1.00 89.38 412 ALA A O 1
ATOM 3160 N N . SER A 1 413 ? -15.539 -27.745 -6.095 1.00 90.69 413 SER A N 1
ATOM 3161 C CA . SER A 1 413 ? -16.609 -26.787 -5.796 1.00 90.69 413 SER A CA 1
ATOM 3162 C C . SER A 1 413 ? -17.737 -27.418 -4.978 1.00 90.69 413 SER A C 1
ATOM 3164 O O . SER A 1 413 ? -18.199 -26.812 -4.012 1.00 90.69 413 SER A O 1
ATOM 3166 N N . VAL A 1 414 ? -18.152 -28.646 -5.309 1.00 91.31 414 VAL A N 1
ATOM 3167 C CA . VAL A 1 414 ? -19.183 -29.377 -4.550 1.00 91.31 414 VAL A CA 1
ATOM 3168 C C . VAL A 1 414 ? -18.724 -29.638 -3.115 1.00 91.31 414 VAL A C 1
ATOM 3170 O O . VAL A 1 414 ? -19.454 -29.343 -2.168 1.00 91.31 414 VAL A O 1
ATOM 3173 N N . LEU A 1 415 ? -17.494 -30.125 -2.935 1.00 92.19 415 LEU A N 1
ATOM 3174 C CA . LEU A 1 415 ? -16.917 -30.360 -1.610 1.00 92.19 415 LEU A CA 1
ATOM 3175 C C . LEU A 1 415 ? -16.825 -29.065 -0.791 1.00 92.19 415 LEU A C 1
ATOM 3177 O O . LEU A 1 415 ? -17.181 -29.045 0.389 1.00 92.19 415 LEU A O 1
ATOM 3181 N N . LEU A 1 416 ? -16.414 -27.960 -1.413 1.00 92.38 416 LEU A N 1
ATOM 3182 C CA . LEU A 1 416 ? -16.325 -26.664 -0.743 1.00 92.38 416 LEU A CA 1
ATOM 3183 C C . LEU A 1 416 ? -17.691 -26.089 -0.368 1.00 92.38 416 LEU A C 1
ATOM 3185 O O . LEU A 1 416 ? -17.802 -25.468 0.686 1.00 92.38 416 LEU A O 1
ATOM 3189 N N . LEU A 1 417 ? -18.741 -26.320 -1.160 1.00 93.94 417 LEU A N 1
ATOM 3190 C CA . LEU A 1 417 ? -20.107 -25.941 -0.783 1.00 93.94 417 LEU A CA 1
ATOM 3191 C C . LEU A 1 417 ? -20.558 -26.663 0.492 1.00 93.94 417 LEU A C 1
ATOM 3193 O O . LEU A 1 417 ? -21.138 -26.032 1.379 1.00 93.94 417 LEU A O 1
ATOM 3197 N N . ILE A 1 418 ? -20.234 -27.954 0.625 1.00 92.81 418 ILE A N 1
ATOM 3198 C CA . ILE A 1 418 ? -20.502 -28.722 1.850 1.00 92.81 418 ILE A CA 1
ATOM 3199 C C . ILE A 1 418 ? -19.729 -28.115 3.028 1.00 92.81 418 ILE A C 1
ATOM 3201 O O . ILE A 1 418 ? -20.311 -27.855 4.083 1.00 92.81 418 ILE A O 1
ATOM 3205 N N . GLN A 1 419 ? -18.438 -27.818 2.850 1.00 93.00 419 GLN A N 1
ATOM 3206 C CA . GLN A 1 419 ? -17.631 -27.183 3.896 1.00 93.00 419 GLN A CA 1
ATOM 3207 C C . GLN A 1 419 ? -18.172 -25.801 4.294 1.00 93.00 419 GLN A C 1
ATOM 3209 O O . GLN A 1 419 ? -18.250 -25.494 5.482 1.00 93.00 419 GLN A O 1
ATOM 3214 N N . ILE A 1 420 ? -18.605 -24.979 3.336 1.00 94.00 420 ILE A N 1
ATOM 3215 C CA . ILE A 1 420 ? -19.235 -23.679 3.601 1.00 94.00 420 ILE A CA 1
ATOM 3216 C C . ILE A 1 420 ? -20.525 -23.854 4.397 1.00 94.00 420 ILE A C 1
ATOM 3218 O O . ILE A 1 420 ? -20.746 -23.103 5.347 1.00 94.00 420 ILE A O 1
ATOM 3222 N N . ALA A 1 421 ? -21.371 -24.827 4.052 1.00 93.88 421 ALA A N 1
ATOM 3223 C CA . ALA A 1 421 ? -22.596 -25.102 4.796 1.00 93.88 421 ALA A CA 1
ATOM 3224 C C . ALA A 1 421 ? -22.288 -25.466 6.260 1.00 93.88 421 ALA A C 1
ATOM 3226 O O . ALA A 1 421 ? -22.888 -24.899 7.177 1.00 93.88 421 ALA A O 1
ATOM 3227 N N . LEU A 1 422 ? -21.285 -26.323 6.489 1.00 93.00 422 LEU A N 1
ATOM 3228 C CA . LEU A 1 422 ? -20.810 -26.687 7.828 1.00 93.00 422 LEU A CA 1
ATOM 3229 C C . LEU A 1 422 ? -20.243 -25.478 8.590 1.00 93.00 422 LEU A C 1
ATOM 3231 O O . LEU A 1 422 ? -20.639 -25.226 9.731 1.00 93.00 422 LEU A O 1
ATOM 3235 N N . CYS A 1 423 ? -19.370 -24.684 7.962 1.00 92.06 423 CYS A N 1
ATOM 3236 C CA . CYS A 1 423 ? -18.800 -23.475 8.560 1.00 92.06 423 CYS A CA 1
ATOM 3237 C C . CYS A 1 423 ? -19.873 -22.422 8.866 1.00 92.06 423 CYS A C 1
ATOM 3239 O O . CYS A 1 423 ? -19.810 -21.766 9.903 1.00 92.06 423 CYS A O 1
ATOM 3241 N N . THR A 1 424 ? -20.885 -22.283 8.007 1.00 91.19 424 THR A N 1
ATOM 3242 C CA . THR A 1 424 ? -22.013 -21.364 8.207 1.00 91.19 424 THR A CA 1
ATOM 3243 C C . THR A 1 424 ? -22.873 -21.817 9.382 1.00 91.19 424 THR A C 1
ATOM 3245 O O . THR A 1 424 ? -23.181 -21.009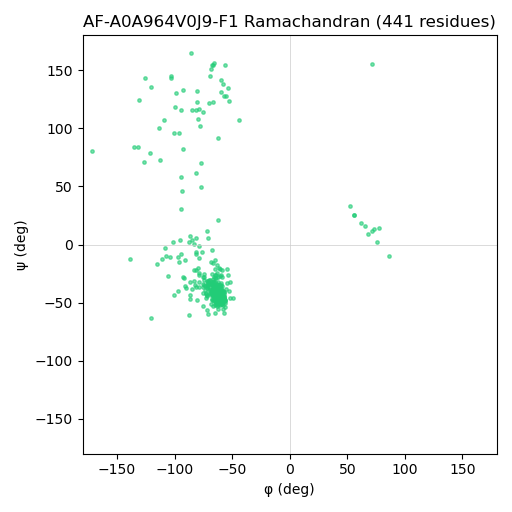 10.258 1.00 91.19 424 THR A O 1
ATOM 3248 N N . ALA A 1 425 ? -23.218 -23.107 9.453 1.00 91.38 425 ALA A N 1
ATOM 3249 C CA . ALA A 1 425 ? -23.957 -23.677 10.578 1.00 91.38 425 ALA A CA 1
ATOM 3250 C C . ALA A 1 425 ? -23.195 -23.490 11.900 1.00 91.38 425 ALA A C 1
ATOM 3252 O O . ALA A 1 425 ? -23.781 -23.094 12.913 1.00 91.38 425 ALA A O 1
ATOM 3253 N N . TRP A 1 426 ? -21.876 -23.697 11.882 1.00 89.25 426 TRP A N 1
ATOM 3254 C CA . TRP A 1 426 ? -21.008 -23.472 13.033 1.00 89.25 426 TRP A CA 1
ATOM 3255 C C . TRP A 1 426 ? -20.958 -21.994 13.450 1.00 89.25 426 TRP A C 1
ATOM 3257 O O . TRP A 1 426 ? -21.238 -21.676 14.609 1.00 89.25 426 TRP A O 1
ATOM 3267 N N . ALA A 1 427 ? -20.695 -21.079 12.511 1.00 86.50 427 ALA A N 1
ATOM 3268 C CA . ALA A 1 427 ? -20.670 -19.638 12.759 1.00 86.50 427 ALA A CA 1
ATOM 3269 C C . ALA A 1 427 ? -22.018 -19.124 13.293 1.00 86.50 427 ALA A C 1
ATOM 3271 O O . ALA A 1 427 ? -22.056 -18.344 14.247 1.00 86.50 427 ALA A O 1
ATOM 3272 N N . TYR A 1 428 ? -23.130 -19.603 12.728 1.00 86.69 428 TYR A N 1
ATOM 3273 C CA . TYR A 1 428 ? -24.481 -19.247 13.152 1.00 86.69 428 TYR A CA 1
ATOM 3274 C C . TYR A 1 428 ? -24.805 -19.757 14.561 1.00 86.69 428 TYR A C 1
ATOM 3276 O O . TYR A 1 428 ? -25.345 -19.011 15.383 1.00 86.69 428 TYR A O 1
ATOM 3284 N N . ARG A 1 429 ? -24.436 -21.005 14.884 1.00 87.94 429 ARG A N 1
ATOM 3285 C CA . ARG A 1 429 ? -24.609 -21.569 16.231 1.00 87.94 429 ARG A CA 1
ATOM 3286 C C . ARG A 1 429 ? -23.858 -20.742 17.274 1.00 87.94 429 ARG A C 1
ATOM 3288 O O . ARG A 1 429 ? -24.435 -20.374 18.295 1.00 87.94 429 ARG A O 1
ATOM 3295 N N . LEU A 1 430 ? -22.601 -20.404 16.996 1.00 82.94 430 LEU A N 1
ATOM 3296 C CA . LEU A 1 430 ? -21.769 -19.578 17.875 1.00 82.94 430 LEU A CA 1
ATOM 3297 C C . LEU A 1 430 ? -22.333 -18.169 18.053 1.00 82.94 430 LEU A C 1
ATOM 3299 O O . LEU A 1 430 ? -22.391 -17.640 19.165 1.00 82.94 430 LEU A O 1
ATOM 3303 N N . TYR A 1 431 ? -22.811 -17.581 16.963 1.00 80.25 431 TYR A N 1
ATOM 3304 C CA . TYR A 1 431 ? -23.482 -16.295 16.990 1.00 80.25 431 TYR A CA 1
ATOM 3305 C C . TYR A 1 431 ? -24.736 -16.312 17.878 1.00 80.25 431 TYR A C 1
ATOM 3307 O O . TYR A 1 431 ? -24.927 -15.389 18.671 1.00 80.25 431 TYR A O 1
ATOM 3315 N N . ARG A 1 432 ? -25.568 -17.362 17.804 1.00 82.06 432 ARG A N 1
ATOM 3316 C CA . ARG A 1 432 ? -26.758 -17.502 18.662 1.00 82.06 432 ARG A CA 1
ATOM 3317 C C . ARG A 1 432 ? -26.402 -17.592 20.143 1.00 82.06 432 ARG A C 1
ATOM 3319 O O . ARG A 1 432 ? -27.058 -16.934 20.942 1.00 82.06 432 ARG A O 1
ATOM 3326 N N . ILE A 1 433 ? -25.360 -18.346 20.497 1.00 81.44 433 ILE A N 1
ATOM 3327 C CA . ILE A 1 433 ? -24.896 -18.478 21.889 1.00 81.44 433 ILE A CA 1
ATOM 3328 C C . ILE A 1 433 ? -24.504 -17.110 22.461 1.00 81.44 433 ILE A C 1
ATOM 3330 O O . ILE A 1 433 ? -24.875 -16.778 23.582 1.00 81.44 433 ILE A O 1
ATOM 3334 N N . ARG A 1 434 ? -23.807 -16.279 21.679 1.00 73.88 434 ARG A N 1
ATOM 3335 C CA . ARG A 1 434 ? -23.407 -14.928 22.104 1.00 73.88 434 ARG A CA 1
ATOM 3336 C C . ARG A 1 434 ? -24.560 -13.921 22.113 1.00 73.88 434 ARG A C 1
ATOM 3338 O O . ARG A 1 434 ? -24.503 -12.941 22.848 1.00 73.88 434 ARG A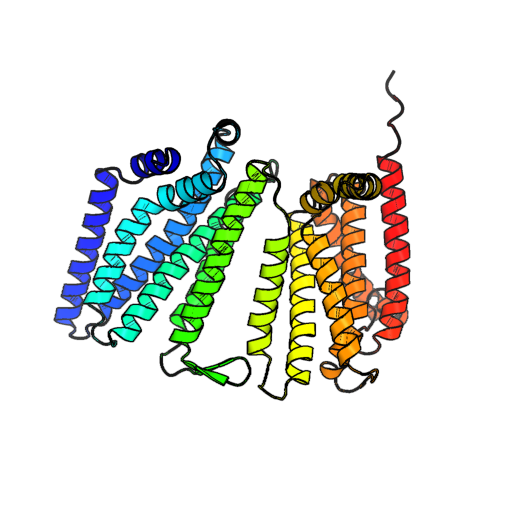 O 1
ATOM 3345 N N . ALA A 1 435 ? -25.565 -14.124 21.263 1.00 69.56 435 ALA A N 1
ATOM 3346 C CA . ALA A 1 435 ? -26.736 -13.259 21.157 1.00 69.56 435 ALA A CA 1
ATOM 3347 C C . ALA A 1 435 ? -27.787 -13.515 22.245 1.00 69.56 435 ALA A C 1
ATOM 3349 O O . ALA A 1 435 ? -28.634 -12.649 22.456 1.00 69.56 435 ALA A O 1
ATOM 3350 N N . ALA A 1 436 ? -27.763 -14.684 22.891 1.00 68.25 436 ALA A N 1
ATOM 3351 C CA . ALA A 1 436 ? -28.669 -14.988 23.986 1.00 68.25 436 ALA A CA 1
ATOM 3352 C C . ALA A 1 436 ? -28.456 -13.969 25.122 1.00 68.25 436 ALA A C 1
ATOM 3354 O O . ALA A 1 436 ? -27.303 -13.713 25.493 1.00 68.25 436 ALA A O 1
ATOM 3355 N N . PRO A 1 437 ? -29.527 -13.355 25.661 1.00 54.97 437 PRO A N 1
ATOM 3356 C CA . PRO A 1 437 ? -29.395 -12.482 26.816 1.00 54.97 437 PRO A CA 1
ATOM 3357 C C . PRO A 1 437 ? -28.712 -13.279 27.924 1.00 54.97 437 PRO A C 1
ATOM 3359 O O . PRO A 1 437 ? -29.131 -14.393 28.236 1.00 54.97 437 PRO A O 1
ATOM 3362 N N . ARG A 1 438 ? -27.638 -12.725 28.499 1.00 51.50 438 ARG A N 1
ATOM 3363 C CA . ARG A 1 438 ? -27.093 -13.231 29.758 1.00 51.50 438 ARG A CA 1
ATOM 3364 C C . ARG A 1 438 ? -28.192 -13.037 30.793 1.00 51.50 438 ARG A C 1
ATOM 3366 O O . ARG A 1 438 ? -28.317 -11.954 31.353 1.00 51.50 438 ARG A O 1
ATOM 3373 N N . THR A 1 439 ? -29.034 -14.045 30.978 1.00 45.62 439 THR A N 1
ATOM 3374 C CA . THR A 1 439 ? -29.940 -14.107 32.118 1.00 45.62 439 THR A CA 1
ATOM 3375 C C . THR A 1 439 ? -29.081 -13.915 33.355 1.00 45.62 439 THR A C 1
ATOM 3377 O O . THR A 1 439 ? -28.069 -14.600 33.509 1.00 45.62 439 THR A O 1
ATOM 3380 N N . ALA A 1 440 ? -29.437 -12.909 34.149 1.00 46.59 440 ALA A N 1
ATOM 3381 C CA . ALA A 1 440 ? -28.782 -12.549 35.391 1.00 46.59 440 ALA A CA 1
ATOM 3382 C C . ALA A 1 440 ? -28.497 -13.813 36.213 1.00 46.59 440 ALA A C 1
ATOM 3384 O O . ALA A 1 440 ? -29.408 -14.449 36.730 1.00 46.59 440 ALA A O 1
ATOM 3385 N N . ALA A 1 441 ? -27.228 -14.195 36.278 1.00 47.59 441 ALA A N 1
ATOM 3386 C CA . ALA A 1 441 ? -26.733 -15.258 37.132 1.00 47.59 441 ALA A CA 1
ATOM 3387 C C . ALA A 1 441 ? -25.588 -14.669 37.950 1.00 47.59 441 ALA A C 1
ATOM 3389 O O . ALA A 1 441 ? -24.425 -14.911 37.652 1.00 47.59 441 ALA A O 1
ATOM 3390 N N . THR A 1 442 ? -25.972 -13.796 38.881 1.00 46.12 442 THR A N 1
ATOM 3391 C CA . THR A 1 442 ? -25.396 -13.582 40.218 1.00 46.12 442 THR A CA 1
ATOM 3392 C C . THR A 1 442 ? -26.354 -12.624 40.930 1.00 46.12 442 THR A C 1
ATOM 3394 O O . THR A 1 442 ? -26.164 -11.407 40.894 1.00 46.12 442 THR A O 1
ATOM 3397 N N . ALA A 1 443 ? -27.447 -13.189 41.443 1.00 38.66 443 ALA A N 1
ATOM 3398 C CA . ALA A 1 443 ? -28.092 -12.701 42.655 1.00 38.66 443 ALA A CA 1
ATOM 3399 C C . ALA A 1 443 ? -27.443 -13.436 43.831 1.00 38.66 443 ALA A C 1
ATOM 3401 O O . ALA A 1 443 ? -27.090 -14.623 43.615 1.00 38.66 443 ALA A O 1
#

Radius of gyration: 26.07 Å; Cα contacts (8 Å, |Δi|>4): 539; chains: 1; bounding box: 76×72×72 Å

Foldseek 3Di:
DLVLLVVLLVVCVDPVNLCVLVVVLVVVLVVQVVVCVVVVPLPRNLVVLLVQLLCLLQQVLLLQLLCLQLVCLVVVVLVVVLPDPDALLSVNCSRNCSSCVSSCVSSVVSLVSNLVRVVVDDNVLSVLLSLLSVLLSLQLSLQLNLQQLLLSVPSPPPCNRVRSNVSSVVSSVVSCCLSVVFDQPDWQQFLQDTDRSSVVSSVVSNVVSVLSSVSSSVSSCVSSVNQDFCVSVVVVLLVQLNRVLRNVNNNDDDLVSLLSSLLSSLVSLLVQLVVQCLRPPQDLCLVVVLVVCVVVVVVVVNRSSDRNSVVSLVSNVVSLVSNLVSLPPDDDQVCLVSCSSLLSLLSSLVSLLLSLQLLLLSLQDPSVCSSVSSVVVCCCLQPVVLVVCVVVVNNVVSCLSVPPCSRPVPVSNVSSVVSSVVSNVSSVVSNVVSVPPPDDPDD

pLDDT: mean 84.7, std 11.88, range [38.66, 97.06]

Mean predicted aligned error: 7.96 Å

Solvent-accessible surface area (backbone atoms only — not comparable to full-atom values): 22552 Å² total; per-residue (Å²): 132,64,65,59,23,54,56,30,36,61,71,50,60,34,68,69,54,49,50,53,52,51,51,50,52,49,52,52,51,53,52,33,48,51,52,23,66,74,69,68,70,56,50,58,42,23,52,50,21,50,51,49,23,46,50,36,26,29,56,49,17,9,50,31,20,15,44,60,50,44,53,33,56,75,69,64,49,42,68,65,56,61,71,43,95,68,51,41,65,60,49,46,52,12,42,40,54,10,46,22,40,51,27,49,56,55,23,48,52,24,49,50,49,23,69,70,47,38,70,92,47,56,69,67,58,49,50,48,53,50,51,37,51,54,38,46,20,52,32,15,18,33,42,2,31,37,33,25,52,65,47,65,78,43,91,82,58,91,60,71,62,57,58,17,50,49,45,21,50,51,43,45,51,55,45,45,54,67,68,72,69,56,54,79,87,39,69,42,59,43,53,51,40,78,36,50,30,54,62,50,50,38,52,50,47,48,57,50,29,53,52,34,53,53,47,32,35,54,49,38,20,57,76,60,67,46,82,56,65,57,63,67,57,55,54,49,50,51,50,54,14,55,57,56,19,23,67,72,27,78,54,66,58,72,69,53,42,52,44,44,32,21,49,38,30,24,53,50,22,49,53,46,17,51,53,34,38,76,73,67,64,78,58,84,61,46,60,56,52,41,55,47,25,61,73,71,66,37,59,69,62,26,48,42,59,58,54,67,23,58,55,24,46,55,51,24,53,52,21,28,55,53,17,39,65,70,42,71,84,62,82,48,90,90,37,65,80,71,28,48,20,54,35,33,54,30,53,50,40,50,52,52,34,54,51,34,44,37,52,27,29,42,50,69,41,62,63,93,46,11,65,60,54,31,54,51,52,49,46,38,47,70,45,52,52,30,52,53,28,46,76,70,70,36,51,71,62,17,36,70,62,51,47,56,33,79,80,41,28,64,64,22,32,56,54,39,51,54,51,33,52,53,36,48,54,50,26,50,54,40,42,50,64,67,65,49,77,82,69,88,83,81,128